Protein AF-0000000084676939 (afdb_homodimer)

Structure (mmCIF, N/CA/C/O backbone):
data_AF-0000000084676939-model_v1
#
loop_
_entity.id
_entity.type
_entity.pdbx_description
1 polymer 'TnsA endonuclease N-terminal domain-containing protein'
#
loop_
_atom_site.group_PDB
_atom_site.id
_atom_site.type_symbol
_atom_site.label_atom_id
_atom_site.label_alt_id
_atom_site.label_comp_id
_atom_site.label_asym_id
_atom_site.label_entity_id
_atom_site.label_seq_id
_atom_site.pdbx_PDB_ins_code
_atom_site.Cartn_x
_atom_site.Cartn_y
_atom_site.Cartn_z
_atom_site.occupancy
_atom_site.B_iso_or_equiv
_atom_site.auth_seq_id
_atom_site.auth_comp_id
_atom_site.auth_asym_id
_atom_site.auth_atom_id
_atom_site.pdbx_PDB_model_num
ATOM 1 N N . MET A 1 1 ? -14.898 9.148 -17.281 1 37.88 1 MET A N 1
ATOM 2 C CA . MET A 1 1 ? -13.789 8.828 -16.406 1 37.88 1 MET A CA 1
ATOM 3 C C . MET A 1 1 ? -12.68 9.867 -16.516 1 37.88 1 MET A C 1
ATOM 5 O O . MET A 1 1 ? -12.242 10.195 -17.609 1 37.88 1 MET A O 1
ATOM 9 N N . ALA A 1 2 ? -12.672 10.773 -15.766 1 46.97 2 ALA A N 1
ATOM 10 C CA . ALA A 1 2 ? -11.914 12 -15.977 1 46.97 2 ALA A CA 1
ATOM 11 C C . ALA A 1 2 ? -10.438 11.703 -16.203 1 46.97 2 ALA A C 1
ATOM 13 O O . ALA A 1 2 ? -9.859 10.844 -15.516 1 46.97 2 ALA A O 1
ATOM 14 N N . GLY A 1 3 ? -9.93 11.945 -17.328 1 61.12 3 GLY A N 1
ATOM 15 C CA . GLY A 1 3 ? -8.531 11.859 -17.734 1 61.12 3 GLY A CA 1
ATOM 16 C C . GLY A 1 3 ? -7.578 12.367 -16.672 1 61.12 3 GLY A C 1
ATOM 17 O O . GLY A 1 3 ? -8.008 12.852 -15.617 1 61.12 3 GLY A O 1
ATOM 18 N N . VAL A 1 4 ? -6.309 12.031 -16.797 1 72.94 4 VAL A N 1
ATOM 19 C CA . VAL A 1 4 ? -5.215 12.492 -15.953 1 72.94 4 VAL A CA 1
ATOM 20 C C . VAL A 1 4 ? -5.078 14.008 -16.078 1 72.94 4 VAL A C 1
ATOM 22 O O . VAL A 1 4 ? -5.18 14.562 -17.172 1 72.94 4 VAL A O 1
ATOM 25 N N . LYS A 1 5 ? -5.082 14.664 -14.945 1 84.25 5 LYS A N 1
ATOM 26 C CA . LYS A 1 5 ? -4.914 16.109 -14.93 1 84.25 5 LYS A CA 1
ATOM 27 C C . LYS A 1 5 ? -3.594 16.531 -15.57 1 84.25 5 LYS A C 1
ATOM 29 O O . LYS A 1 5 ? -2.572 15.859 -15.383 1 84.25 5 LYS A O 1
ATOM 34 N N . ALA A 1 6 ? -3.648 17.578 -16.219 1 81.56 6 ALA A N 1
ATOM 35 C CA . ALA A 1 6 ? -2.471 18.078 -16.922 1 81.56 6 ALA A CA 1
ATOM 36 C C . ALA A 1 6 ? -1.36 18.438 -15.945 1 81.56 6 ALA A C 1
ATOM 38 O O . ALA A 1 6 ? -1.626 19 -14.875 1 81.56 6 ALA A O 1
ATOM 39 N N . ARG A 1 7 ? -0.158 18.281 -16.375 1 82.31 7 ARG A N 1
ATOM 40 C CA . ARG A 1 7 ? 1 18.578 -15.531 1 82.31 7 ARG A CA 1
ATOM 41 C C . ARG A 1 7 ? 1.328 20.062 -15.562 1 82.31 7 ARG A C 1
ATOM 43 O O . ARG A 1 7 ? 1.86 20.609 -14.594 1 82.31 7 ARG A O 1
ATOM 50 N N . ARG A 1 8 ? 1.051 20.656 -16.641 1 90.56 8 ARG A N 1
ATOM 51 C CA . ARG A 1 8 ? 1.255 22.094 -16.797 1 90.56 8 ARG A CA 1
ATOM 52 C C . ARG A 1 8 ? -0.055 22.797 -17.141 1 90.56 8 ARG A C 1
ATOM 54 O O . ARG A 1 8 ? -0.212 23.344 -18.234 1 90.56 8 ARG A O 1
ATOM 61 N N . PRO A 1 9 ? -0.896 22.859 -16.172 1 94.69 9 PRO A N 1
ATOM 62 C CA . PRO A 1 9 ? -2.24 23.375 -16.438 1 94.69 9 PRO A CA 1
ATOM 63 C C . PRO A 1 9 ? -2.273 24.906 -16.547 1 94.69 9 PRO A C 1
ATOM 65 O O . PRO A 1 9 ? -1.48 25.594 -15.906 1 94.69 9 PRO A O 1
ATOM 68 N N . THR A 1 10 ? -3.146 25.406 -17.344 1 95.38 10 THR A N 1
ATOM 69 C CA . THR A 1 10 ? -3.498 26.812 -17.375 1 95.38 10 THR A CA 1
ATOM 70 C C . THR A 1 10 ? -4.527 27.141 -16.297 1 95.38 10 THR A C 1
ATOM 72 O O . THR A 1 10 ? -5.141 26.234 -15.727 1 95.38 10 THR A O 1
ATOM 75 N N . PRO A 1 11 ? -4.688 28.391 -16 1 95.75 11 PRO A N 1
ATOM 76 C CA . PRO A 1 11 ? -5.746 28.75 -15.055 1 95.75 11 PRO A CA 1
ATOM 77 C C . PRO A 1 11 ? -7.121 28.266 -15.492 1 95.75 11 PRO A C 1
ATOM 79 O O . PRO A 1 11 ? -7.957 27.906 -14.656 1 95.75 11 PRO A O 1
ATOM 82 N N . GLU A 1 12 ? -7.348 28.188 -16.75 1 95.81 12 GLU A N 1
ATOM 83 C CA . GLU A 1 12 ? -8.617 27.703 -17.266 1 95.81 12 GLU A CA 1
ATOM 84 C C . GLU A 1 12 ? -8.805 26.219 -16.969 1 95.81 12 GLU A C 1
ATOM 86 O O . GLU A 1 12 ? -9.914 25.781 -16.641 1 95.81 12 GLU A O 1
ATOM 91 N N . ASN A 1 13 ? -7.758 25.453 -17.125 1 95.69 13 ASN A N 1
ATOM 92 C CA . ASN A 1 13 ? -7.809 24.047 -16.75 1 95.69 13 ASN A CA 1
ATOM 93 C C . ASN A 1 13 ? -8.219 23.875 -15.281 1 95.69 13 ASN A C 1
ATOM 95 O O . ASN A 1 13 ? -9.086 23.062 -14.969 1 95.69 13 ASN A O 1
ATOM 99 N N . VAL A 1 14 ? -7.598 24.688 -14.492 1 96.5 14 VAL A N 1
ATOM 100 C CA . VAL A 1 14 ? -7.828 24.594 -13.055 1 96.5 14 VAL A CA 1
ATOM 101 C C . VAL A 1 14 ? -9.273 24.969 -12.734 1 96.5 14 VAL A C 1
ATOM 103 O O . VAL A 1 14 ? -9.945 24.281 -11.969 1 96.5 14 VAL A O 1
ATOM 106 N N . ALA A 1 15 ? -9.734 26 -13.344 1 96.38 15 ALA A N 1
ATOM 107 C CA . ALA A 1 15 ? -11.117 26.422 -13.156 1 96.38 15 ALA A CA 1
ATOM 108 C C . ALA A 1 15 ? -12.094 25.328 -13.562 1 96.38 15 ALA A C 1
ATOM 110 O O . ALA A 1 15 ? -13.133 25.141 -12.922 1 96.38 15 ALA A O 1
ATOM 111 N N . ARG A 1 16 ? -11.789 24.641 -14.594 1 96.12 16 ARG A N 1
ATOM 112 C CA . ARG A 1 16 ? -12.625 23.547 -15.07 1 96.12 16 ARG A CA 1
ATOM 113 C C . ARG A 1 16 ? -12.672 22.406 -14.055 1 96.12 16 ARG A C 1
ATOM 115 O O . ARG A 1 16 ? -13.727 21.812 -13.836 1 96.12 16 ARG A O 1
ATOM 122 N N . TRP A 1 17 ? -11.523 22.078 -13.477 1 96.5 17 TRP A N 1
ATOM 123 C CA . TRP A 1 17 ? -11.484 21.016 -12.461 1 96.5 17 TRP A CA 1
ATOM 124 C C . TRP A 1 17 ? -12.359 21.375 -11.266 1 96.5 17 TRP A C 1
ATOM 126 O O . TRP A 1 17 ? -13.109 20.547 -10.766 1 96.5 17 TRP A O 1
ATOM 136 N N . ILE A 1 18 ? -12.219 22.641 -10.836 1 97.44 18 ILE A N 1
ATOM 137 C CA . ILE A 1 18 ? -12.977 23.10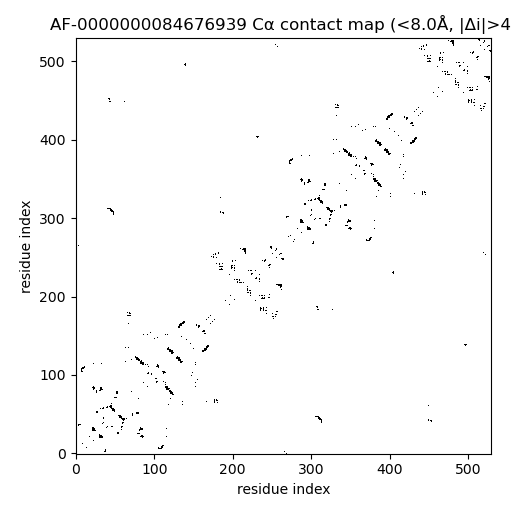9 -9.688 1 97.44 18 ILE A CA 1
ATOM 138 C C . ILE A 1 18 ? -14.469 23.062 -10.008 1 97.44 18 ILE A C 1
ATOM 140 O O . ILE A 1 18 ? -15.273 22.609 -9.195 1 97.44 18 ILE A O 1
ATOM 144 N N . LYS A 1 19 ? -14.828 23.484 -11.18 1 96.88 19 LYS A N 1
ATOM 145 C CA . 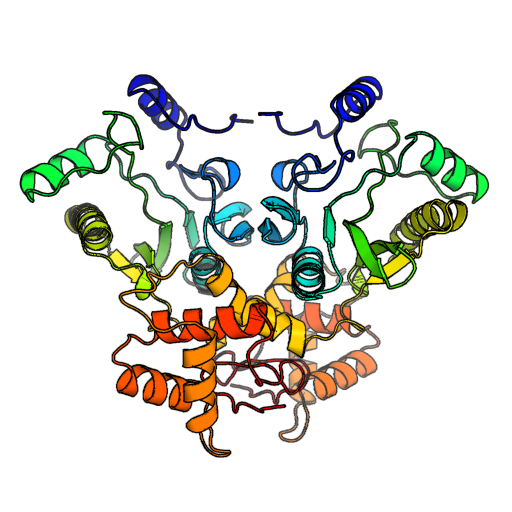LYS A 1 19 ? -16.219 23.469 -11.617 1 96.88 19 LYS A CA 1
ATOM 146 C C . LYS A 1 19 ? -16.781 22.047 -11.688 1 96.88 19 LYS A C 1
ATOM 148 O O . LYS A 1 19 ? -17.953 21.828 -11.406 1 96.88 19 LYS A O 1
ATOM 153 N N . ALA A 1 20 ? -15.914 21.156 -12.023 1 96.5 20 ALA A N 1
ATOM 154 C CA . ALA A 1 20 ? -16.297 19.75 -12.156 1 96.5 20 ALA A CA 1
ATOM 155 C C . ALA A 1 20 ? -16.484 19.094 -10.781 1 96.5 20 ALA A C 1
ATOM 157 O O . ALA A 1 20 ? -16.906 17.953 -10.688 1 96.5 20 ALA A O 1
ATOM 158 N N . GLY A 1 21 ? -16.109 19.781 -9.719 1 97.44 21 GLY A N 1
ATOM 159 C CA . GLY A 1 21 ? -16.422 19.328 -8.367 1 97.44 21 GLY A CA 1
ATOM 160 C C . GLY A 1 21 ? -15.25 18.641 -7.691 1 97.44 21 GLY A C 1
ATOM 161 O O . GLY A 1 21 ? -15.406 18.062 -6.609 1 97.44 21 GLY A O 1
ATOM 162 N N . TYR A 1 22 ? -14.086 18.672 -8.359 1 97.5 22 TYR A N 1
ATOM 163 C CA . TYR A 1 22 ? -12.93 18.031 -7.727 1 97.5 22 TYR A CA 1
ATOM 164 C C . TYR A 1 22 ? -12.57 18.734 -6.422 1 97.5 22 TYR A C 1
ATOM 166 O O . TYR A 1 22 ? -12.547 19.969 -6.363 1 97.5 22 TYR A O 1
ATOM 174 N N . GLY A 1 23 ? -12.312 17.953 -5.402 1 97.81 23 GLY A N 1
ATOM 175 C CA . GLY A 1 23 ? -12.016 18.484 -4.082 1 97.81 23 GLY A CA 1
ATOM 176 C C . GLY A 1 23 ? -13.25 18.922 -3.322 1 97.81 23 GLY A C 1
ATOM 177 O O . GLY A 1 23 ? -13.148 19.672 -2.342 1 97.81 23 GLY A O 1
ATOM 178 N N . GLN A 1 24 ? -14.383 18.562 -3.809 1 98.06 24 GLN A N 1
ATOM 179 C CA . GLN A 1 24 ? -15.648 19 -3.227 1 98.06 24 GLN A CA 1
ATOM 180 C C . GLN A 1 24 ? -16.609 17.812 -3.045 1 98.06 24 GLN A C 1
ATOM 182 O O . GLN A 1 24 ? -16.406 16.75 -3.629 1 98.06 24 GLN A O 1
ATOM 187 N N . GLY A 1 25 ? -17.594 18.031 -2.158 1 97.62 25 GLY A N 1
ATOM 188 C CA . GLY A 1 25 ? -18.562 16.984 -1.851 1 97.62 25 GLY A CA 1
ATOM 189 C C . GLY A 1 25 ? -18.328 16.328 -0.504 1 97.62 25 GLY A C 1
ATOM 190 O O . GLY A 1 25 ? -17.547 16.844 0.312 1 97.62 25 GLY A O 1
ATOM 191 N N . GLU A 1 26 ? -19.125 15.344 -0.245 1 97.5 26 GLU A N 1
ATOM 192 C CA . GLU A 1 26 ? -19.047 14.609 1.012 1 97.5 26 GLU A CA 1
ATOM 193 C C . GLU A 1 26 ? -19.344 13.125 0.809 1 97.5 26 GLU A C 1
ATOM 195 O O . GLU A 1 26 ? -19.938 12.742 -0.201 1 97.5 26 GLU A O 1
ATOM 200 N N . GLY A 1 27 ? -18.844 12.352 1.766 1 96.62 27 GLY A N 1
ATOM 201 C CA . GLY A 1 27 ? -19.156 10.938 1.739 1 96.62 27 GLY A CA 1
ATOM 202 C C . GLY A 1 27 ? -18.875 10.281 0.4 1 96.62 27 GLY A C 1
ATOM 203 O O . GLY A 1 27 ? -17.781 10.461 -0.163 1 96.62 27 GLY A O 1
ATOM 204 N N . ALA A 1 28 ? -19.859 9.539 -0.054 1 94.94 28 ALA A N 1
ATOM 205 C CA . ALA A 1 28 ? -19.719 8.773 -1.286 1 94.94 28 ALA A CA 1
ATOM 206 C C . ALA A 1 28 ? -19.688 9.688 -2.506 1 94.94 28 ALA A C 1
ATOM 208 O O . ALA A 1 28 ? -19.188 9.305 -3.564 1 94.94 28 ALA A O 1
ATOM 209 N N . ARG A 1 29 ? -20.078 10.922 -2.449 1 96.38 29 ARG A N 1
ATOM 210 C CA . ARG A 1 29 ? -20.188 11.859 -3.566 1 96.38 29 ARG A CA 1
ATOM 211 C C . ARG A 1 29 ? -18.953 12.75 -3.648 1 96.38 29 ARG A C 1
ATOM 213 O O . ARG A 1 29 ? -18.812 13.547 -4.574 1 96.38 29 ARG A O 1
ATOM 220 N N . TYR A 1 30 ? -18.094 12.57 -2.699 1 98.06 30 TYR A N 1
ATOM 221 C CA . TYR A 1 30 ? -16.891 13.375 -2.686 1 98.06 30 TYR A CA 1
ATOM 222 C C . TYR A 1 30 ? -15.945 12.969 -3.814 1 98.06 30 TYR A C 1
ATOM 224 O O . TYR A 1 30 ? -15.758 11.781 -4.07 1 98.06 30 TYR A O 1
ATOM 232 N N . LYS A 1 31 ? -15.375 13.953 -4.473 1 97.12 31 LYS A N 1
ATOM 233 C CA . LYS A 1 31 ? -14.336 13.75 -5.48 1 97.12 31 LYS A CA 1
ATOM 234 C C . LYS A 1 31 ? -13.016 14.375 -5.039 1 97.12 31 LYS A C 1
ATOM 236 O O . LYS A 1 31 ? -12.906 15.602 -4.938 1 97.12 31 LYS A O 1
ATOM 241 N N . PRO A 1 32 ? -12.023 13.523 -4.797 1 97.69 32 PRO A N 1
ATOM 242 C CA . PRO A 1 32 ? -10.742 14.125 -4.418 1 97.69 32 PRO A CA 1
ATOM 243 C C . PRO A 1 32 ? -10.172 15.039 -5.5 1 97.69 32 PRO A C 1
ATOM 245 O O . PRO A 1 32 ? -10.406 14.812 -6.691 1 97.69 32 PRO A O 1
ATOM 248 N N . PHE A 1 33 ? -9.422 16 -5.09 1 97.75 33 PHE A N 1
ATOM 249 C CA . PHE A 1 33 ? -8.852 16.906 -6.078 1 97.75 33 PHE A CA 1
ATOM 250 C C . PHE A 1 33 ? -7.754 16.219 -6.883 1 97.75 33 PHE A C 1
ATOM 252 O O . PHE A 1 33 ? -7.594 16.484 -8.078 1 97.75 33 PHE A O 1
ATOM 259 N N . LEU A 1 34 ? -6.965 15.375 -6.211 1 95.12 34 LEU A N 1
ATOM 260 C CA . LEU A 1 34 ? -5.895 14.633 -6.867 1 95.12 34 LEU A CA 1
ATOM 261 C C . LEU A 1 34 ? -6.113 13.133 -6.73 1 95.12 34 LEU A C 1
ATOM 263 O O . LEU A 1 34 ? -6.375 12.633 -5.633 1 95.12 34 LEU A O 1
ATOM 267 N N . TYR A 1 35 ? -6.008 12.445 -7.824 1 92.69 35 TYR A N 1
ATOM 268 C CA . TYR A 1 35 ? -5.969 10.992 -7.855 1 92.69 35 TYR A CA 1
ATOM 269 C C . TYR A 1 35 ? -4.531 10.484 -7.922 1 92.69 35 TYR A C 1
ATOM 271 O O . TYR A 1 35 ? -3.615 11.242 -8.258 1 92.69 35 TYR A O 1
ATOM 279 N N . VAL A 1 36 ? -4.32 9.258 -7.594 1 89.94 36 VAL A N 1
ATOM 280 C CA . VAL A 1 36 ? -2.988 8.664 -7.609 1 89.94 36 VAL A CA 1
ATOM 281 C C . VAL A 1 36 ? -2.381 8.789 -9.008 1 89.94 36 VAL A C 1
ATOM 283 O O . VAL A 1 36 ? -1.163 8.922 -9.148 1 89.94 36 VAL A O 1
ATOM 286 N N . ARG A 1 37 ? -3.123 8.859 -10.039 1 84 37 ARG A N 1
ATOM 287 C CA . ARG A 1 37 ? -2.645 8.914 -11.414 1 84 37 ARG A CA 1
ATOM 288 C C . ARG A 1 37 ? -2.232 10.328 -11.797 1 84 37 ARG A C 1
ATOM 290 O O . ARG A 1 37 ? -1.589 10.539 -12.828 1 84 37 ARG A O 1
ATOM 297 N N . ASP A 1 38 ? -2.674 11.234 -10.992 1 84.62 38 ASP A N 1
ATOM 298 C CA . ASP A 1 38 ? -2.498 12.641 -11.352 1 84.62 38 ASP A CA 1
ATOM 299 C C . ASP A 1 38 ? -1.107 13.141 -10.969 1 84.62 38 ASP A C 1
ATOM 301 O O . ASP A 1 38 ? -0.663 14.188 -11.445 1 84.62 38 ASP A O 1
ATOM 305 N N . VAL A 1 39 ? -0.432 12.422 -10.07 1 78 39 VAL A N 1
ATOM 306 C CA . VAL A 1 39 ? 0.843 12.906 -9.555 1 78 39 VAL A CA 1
ATOM 307 C C . VAL A 1 39 ? 1.909 11.82 -9.711 1 78 39 VAL A C 1
ATOM 309 O O . VAL A 1 39 ? 1.708 10.68 -9.281 1 78 39 VAL A O 1
ATOM 312 N N . PRO A 1 40 ? 2.881 12.234 -10.453 1 71.44 40 PRO A N 1
ATOM 313 C CA . PRO A 1 40 ? 3.982 11.266 -10.492 1 71.44 40 PRO A CA 1
ATOM 314 C C . PRO A 1 40 ? 4.59 11.008 -9.117 1 71.44 40 PRO A C 1
ATOM 316 O O . PRO A 1 40 ? 4.828 11.945 -8.359 1 71.44 40 PRO A O 1
ATOM 319 N N . SER A 1 41 ? 4.426 9.938 -8.625 1 67.12 41 SER A N 1
ATOM 320 C CA . SER A 1 41 ? 4.934 9.656 -7.285 1 67.12 41 SER A CA 1
ATOM 321 C C . SER A 1 41 ? 6.309 9 -7.344 1 67.12 41 SER A C 1
ATOM 323 O O . SER A 1 41 ? 6.594 8.219 -8.258 1 67.12 41 SER A O 1
ATOM 325 N N . ARG A 1 42 ? 7.227 9.594 -6.523 1 67.12 42 ARG A N 1
ATOM 326 C CA . ARG A 1 42 ? 8.555 9 -6.402 1 67.12 42 ARG A CA 1
ATOM 327 C C . ARG A 1 42 ? 8.523 7.77 -5.508 1 67.12 42 ARG A C 1
ATOM 329 O O . ARG A 1 42 ? 9.484 7 -5.465 1 67.12 42 ARG A O 1
ATOM 336 N N . GLY A 1 43 ? 7.465 7.523 -5.023 1 79.62 43 GLY A N 1
ATOM 337 C CA . GLY A 1 43 ? 7.391 6.41 -4.09 1 79.62 43 GLY A CA 1
ATOM 338 C C . GLY A 1 43 ? 6.184 5.516 -4.32 1 79.62 43 GLY A C 1
ATOM 339 O O . GLY A 1 43 ? 6.023 4.953 -5.406 1 79.62 43 GLY A O 1
ATOM 340 N N . THR A 1 44 ? 5.426 5.383 -3.295 1 88.12 44 THR A N 1
ATOM 341 C CA . THR A 1 44 ? 4.277 4.484 -3.326 1 88.12 44 THR A CA 1
ATOM 342 C C . THR A 1 44 ? 2.975 5.266 -3.195 1 88.12 44 THR A C 1
ATOM 344 O O . THR A 1 44 ? 2.904 6.246 -2.451 1 88.12 44 THR A O 1
ATOM 347 N N . SER A 1 45 ? 1.989 4.984 -4.012 1 92.38 45 SER A N 1
ATOM 348 C CA . SER A 1 45 ? 0.626 5.488 -3.875 1 92.38 45 SER A CA 1
ATOM 349 C C . SER A 1 45 ? -0.368 4.344 -3.697 1 92.38 45 SER A C 1
ATOM 351 O O . SER A 1 45 ? -0.087 3.205 -4.074 1 92.38 45 SER A O 1
ATOM 353 N N . THR A 1 46 ? -1.483 4.652 -3.076 1 93.19 46 THR A N 1
ATOM 354 C CA . THR A 1 46 ? -2.402 3.586 -2.689 1 93.19 46 THR A CA 1
ATOM 355 C C . THR A 1 46 ? -3.846 3.98 -2.998 1 93.19 46 THR A C 1
ATOM 357 O O . THR A 1 46 ? -4.242 5.125 -2.773 1 93.19 46 THR A O 1
ATOM 360 N N . MET A 1 47 ? -4.535 3.078 -3.566 1 93.25 47 MET A N 1
ATOM 361 C CA . MET A 1 47 ? -5.992 3.145 -3.643 1 93.25 47 MET A CA 1
ATOM 362 C C . MET A 1 47 ? -6.633 2.146 -2.684 1 93.25 47 MET A C 1
ATOM 364 O O . MET A 1 47 ? -6.199 0.997 -2.596 1 93.25 47 MET A O 1
ATOM 368 N N . VAL 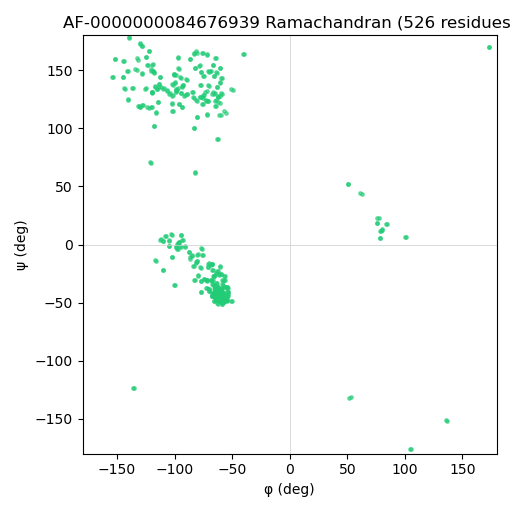A 1 48 ? -7.609 2.635 -1.948 1 93.62 48 VAL A N 1
ATOM 369 C CA . VAL A 1 48 ? -8.227 1.739 -0.974 1 93.62 48 VAL A CA 1
ATOM 370 C C . VAL A 1 48 ? -9.719 2.025 -0.881 1 93.62 48 VAL A C 1
ATOM 372 O O . VAL A 1 48 ? -10.141 3.186 -0.875 1 93.62 48 VAL A O 1
ATOM 375 N N . ASN A 1 49 ? -10.508 0.974 -0.885 1 91.5 49 ASN A N 1
ATOM 376 C CA . ASN A 1 49 ? -11.938 1.137 -0.635 1 91.5 49 ASN A CA 1
ATOM 377 C C . ASN A 1 49 ? -12.219 1.389 0.843 1 91.5 49 ASN A C 1
ATOM 379 O O . ASN A 1 49 ? -11.758 0.638 1.705 1 91.5 49 ASN A O 1
ATOM 383 N N . SER A 1 50 ? -12.93 2.385 1.112 1 93.06 50 SER A N 1
ATOM 384 C CA . SER A 1 50 ? -13.211 2.768 2.492 1 93.06 50 SER A CA 1
ATOM 385 C C . SER A 1 50 ? -14.57 2.256 2.941 1 93.06 50 SER A C 1
ATOM 387 O O . SER A 1 50 ? -15.57 2.441 2.244 1 93.06 50 SER A O 1
ATOM 389 N N . ARG A 1 51 ? -14.641 1.684 4.07 1 89.75 51 ARG A N 1
ATOM 390 C CA . ARG A 1 51 ? -15.898 1.244 4.656 1 89.75 51 ARG A CA 1
ATOM 391 C C . ARG A 1 51 ? -16.703 2.43 5.184 1 89.75 51 ARG A C 1
ATOM 393 O O . ARG A 1 51 ? -17.938 2.385 5.227 1 89.75 51 ARG A O 1
ATOM 400 N N . VAL A 1 52 ? -15.992 3.465 5.598 1 93.75 52 VAL A N 1
ATOM 401 C CA . VAL A 1 52 ? -16.625 4.637 6.203 1 93.75 52 VAL A CA 1
ATOM 402 C C . VAL A 1 52 ? -17.391 5.41 5.141 1 93.75 52 VAL A C 1
ATOM 404 O O . VAL A 1 52 ? -18.516 5.855 5.383 1 93.75 52 VAL A O 1
ATOM 407 N N . THR A 1 53 ? -16.812 5.512 3.934 1 96.12 53 THR A N 1
ATOM 408 C CA . THR A 1 53 ? -17.406 6.41 2.943 1 96.12 53 THR A CA 1
ATOM 409 C C . THR A 1 53 ? -18.047 5.617 1.806 1 96.12 53 THR A C 1
ATOM 411 O O . THR A 1 53 ? -18.828 6.156 1.029 1 96.12 53 THR A O 1
ATOM 414 N N . GLY A 1 54 ? -17.609 4.383 1.621 1 91.56 54 GLY A N 1
ATOM 415 C CA . GLY A 1 54 ? -18.156 3.553 0.56 1 91.56 54 GLY A CA 1
ATOM 416 C C . GLY A 1 54 ? -17.562 3.852 -0.801 1 91.56 54 GLY A C 1
ATOM 417 O O . GLY A 1 54 ? -18.078 3.408 -1.826 1 91.56 54 GLY A O 1
ATOM 418 N N . ARG A 1 55 ? -16.516 4.574 -0.828 1 93.25 55 ARG A N 1
ATOM 419 C CA . ARG A 1 55 ? -15.852 4.871 -2.094 1 93.25 55 ARG A CA 1
ATOM 420 C C . ARG A 1 55 ? -14.367 4.543 -2.025 1 93.25 55 ARG A C 1
ATOM 422 O O . ARG A 1 55 ? -13.844 4.223 -0.956 1 93.25 55 ARG A O 1
ATOM 429 N N . THR A 1 56 ? -13.648 4.594 -3.191 1 93.38 56 THR A N 1
ATOM 430 C CA . THR A 1 56 ? -12.203 4.379 -3.258 1 93.38 56 THR A CA 1
ATOM 431 C C . THR A 1 56 ? -11.453 5.668 -2.936 1 93.38 56 THR A C 1
ATOM 433 O O . THR A 1 56 ? -11.734 6.719 -3.508 1 93.38 56 THR A O 1
ATOM 436 N N . HIS A 1 57 ? -10.578 5.547 -2.004 1 96.25 57 HIS A N 1
ATOM 437 C CA . HIS A 1 57 ? -9.727 6.672 -1.628 1 96.25 57 HIS A CA 1
ATOM 438 C C . HIS A 1 57 ? -8.375 6.594 -2.322 1 96.25 57 HIS A C 1
ATOM 440 O O . HIS A 1 57 ? -7.895 5.504 -2.648 1 96.25 57 HIS A O 1
ATOM 446 N N . HIS A 1 58 ? -7.762 7.707 -2.541 1 95.56 58 HIS A N 1
ATOM 447 C CA . HIS A 1 58 ? -6.477 7.832 -3.217 1 95.56 58 HIS A CA 1
ATOM 448 C C . HIS A 1 58 ? -5.438 8.484 -2.307 1 95.56 58 HIS A C 1
ATOM 450 O O . HIS A 1 58 ? -5.59 9.641 -1.908 1 95.56 58 HIS A O 1
ATOM 456 N N . TYR A 1 59 ? -4.414 7.785 -2.025 1 95.88 59 TYR A N 1
ATOM 457 C CA . TYR A 1 59 ? -3.348 8.32 -1.185 1 95.88 59 TYR A CA 1
ATOM 458 C C . TYR A 1 59 ? -2.023 8.352 -1.938 1 95.88 59 TYR A C 1
ATOM 460 O O . TYR A 1 59 ? -1.631 7.363 -2.562 1 95.88 59 TYR A O 1
ATOM 468 N N . LEU A 1 60 ? -1.362 9.477 -1.895 1 93.56 60 LEU A N 1
ATOM 469 C CA . LEU A 1 60 ? -0.189 9.734 -2.723 1 93.56 60 LEU A CA 1
ATOM 470 C C . LEU A 1 60 ? 1.089 9.32 -2.002 1 93.56 60 LEU A C 1
ATOM 472 O O . LEU A 1 60 ? 2.184 9.438 -2.555 1 93.56 60 LEU A O 1
ATOM 476 N N . SER A 1 61 ? 0.957 8.828 -0.741 1 91.19 61 SER A N 1
ATOM 477 C CA . SER A 1 61 ? 2.1 8.312 0.004 1 91.19 61 SER A CA 1
ATOM 478 C C . SER A 1 61 ? 1.666 7.25 1.011 1 91.19 61 SER A C 1
ATOM 480 O O . SER A 1 61 ? 0.49 7.176 1.373 1 91.19 61 SER A O 1
ATOM 482 N N . ARG A 1 62 ? 2.604 6.488 1.393 1 88.75 62 ARG A N 1
ATOM 483 C CA . ARG A 1 62 ? 2.357 5.477 2.416 1 88.75 62 ARG A CA 1
ATOM 484 C C . ARG A 1 62 ? 1.891 6.117 3.719 1 88.75 62 ARG A C 1
ATOM 486 O O . ARG A 1 62 ? 1.045 5.562 4.422 1 88.75 62 ARG A O 1
ATOM 493 N N . GLN A 1 63 ? 2.484 7.266 4.051 1 91.62 63 GLN A N 1
ATOM 494 C CA . GLN A 1 63 ? 2.129 7.941 5.293 1 91.62 63 GLN A CA 1
ATOM 495 C C . GLN A 1 63 ? 0.672 8.391 5.277 1 91.62 63 GLN A C 1
ATOM 497 O O . GLN A 1 63 ? -0.014 8.336 6.297 1 91.62 63 GLN A O 1
ATOM 502 N N . GLU A 1 64 ? 0.223 8.852 4.133 1 95.81 64 GLU A N 1
ATOM 503 C CA . GLU A 1 64 ? -1.182 9.227 4.004 1 95.81 64 GLU A CA 1
ATOM 504 C C . GLU A 1 64 ? -2.096 8.031 4.219 1 95.81 64 GLU A C 1
ATOM 506 O O . GLU A 1 64 ? -3.102 8.125 4.93 1 95.81 64 GLU A O 1
ATOM 511 N N . TYR A 1 65 ? -1.712 6.93 3.654 1 95.62 65 TYR A N 1
ATOM 512 C CA . TYR A 1 65 ? -2.482 5.699 3.801 1 95.62 65 TYR A CA 1
ATOM 513 C C . TYR A 1 65 ? -2.533 5.258 5.258 1 95.62 65 TYR A C 1
ATOM 515 O O . TYR A 1 65 ? -3.584 4.836 5.75 1 95.62 65 TYR A O 1
ATOM 523 N N . ARG A 1 66 ? -1.445 5.336 5.887 1 94.12 66 ARG A N 1
ATOM 524 C CA . ARG A 1 66 ? -1.376 4.961 7.293 1 94.12 66 ARG A CA 1
ATOM 525 C C . ARG A 1 66 ? -2.285 5.84 8.141 1 94.12 66 ARG A C 1
ATOM 527 O O . ARG A 1 66 ? -2.941 5.359 9.07 1 94.12 66 ARG A O 1
ATOM 534 N N . GLU A 1 67 ? -2.309 7.129 7.812 1 97.31 67 GLU A N 1
ATOM 535 C CA . GLU A 1 67 ? -3.234 8.016 8.5 1 97.31 67 GLU A CA 1
ATOM 536 C C . GLU A 1 67 ? -4.684 7.637 8.219 1 97.31 67 GLU A C 1
ATOM 538 O O . GLU A 1 67 ? -5.543 7.75 9.102 1 97.31 67 GLU A O 1
ATOM 543 N N . HIS A 1 68 ? -4.949 7.203 7.02 1 97.88 68 HIS A N 1
ATOM 544 C CA . HIS A 1 68 ? -6.277 6.723 6.66 1 97.88 68 HIS A CA 1
ATOM 545 C C . HIS A 1 68 ? -6.695 5.551 7.543 1 97.88 68 HIS A C 1
ATOM 547 O O . HIS A 1 68 ? -7.84 5.48 7.992 1 97.88 68 HIS A O 1
ATOM 553 N N . LEU A 1 69 ? -5.785 4.641 7.77 1 96.81 69 LEU A N 1
ATOM 554 C CA . LEU A 1 69 ? -6.105 3.471 8.586 1 96.81 69 LEU A CA 1
ATOM 555 C C . LEU A 1 69 ? -6.562 3.889 9.977 1 96.81 69 LEU A C 1
ATOM 557 O O . LEU A 1 69 ? -7.527 3.334 10.508 1 96.81 69 LEU A O 1
ATOM 561 N N . LEU A 1 70 ? -5.914 4.832 10.547 1 97.44 70 LEU A N 1
ATOM 562 C CA . LEU A 1 70 ? -6.281 5.34 11.867 1 97.44 70 LEU A CA 1
ATOM 563 C C . LEU A 1 70 ? -7.66 5.988 11.836 1 97.44 70 LEU A C 1
ATOM 565 O O . LEU A 1 70 ? -8.484 5.75 12.727 1 97.44 70 LEU A O 1
ATOM 569 N N . ALA A 1 71 ? -7.859 6.797 10.844 1 97.81 71 ALA A N 1
ATOM 570 C CA . ALA A 1 71 ? -9.148 7.48 10.711 1 97.81 71 ALA A CA 1
ATOM 571 C C . ALA A 1 71 ? -10.281 6.484 10.531 1 97.81 71 ALA A C 1
ATOM 573 O O . ALA A 1 71 ? -11.352 6.637 11.125 1 97.81 71 ALA A O 1
ATOM 574 N N . GLU A 1 72 ? -10.039 5.477 9.711 1 96.06 72 GLU A N 1
ATOM 575 C CA . GLU A 1 72 ? -11.023 4.434 9.414 1 96.06 72 GLU A CA 1
ATOM 576 C C . GLU A 1 72 ? -11.383 3.65 10.672 1 96.06 72 GLU A C 1
ATOM 578 O O . GLU A 1 72 ? -12.516 3.193 10.828 1 96.06 72 GLU A O 1
ATOM 583 N N . TYR A 1 73 ? -10.438 3.436 11.469 1 96.62 73 TYR A N 1
ATOM 584 C CA . TYR A 1 73 ? -10.602 2.619 12.664 1 96.62 73 TYR A CA 1
ATOM 585 C C . TYR A 1 73 ? -11.328 3.396 13.758 1 96.62 73 TYR A C 1
ATOM 587 O O . TYR A 1 73 ? -12.008 2.809 14.602 1 96.62 73 TYR A O 1
ATOM 595 N N . ASP A 1 74 ? -11.156 4.711 13.812 1 96.69 74 ASP A N 1
ATOM 596 C CA . ASP A 1 74 ? -11.789 5.562 14.812 1 96.69 74 ASP A CA 1
ATOM 597 C C . ASP A 1 74 ? -13.305 5.562 14.656 1 96.69 74 ASP A C 1
ATOM 599 O O . ASP A 1 74 ? -13.828 6.059 13.656 1 96.69 74 ASP A O 1
ATOM 603 N N . LYS A 1 75 ? -14.047 5.137 15.625 1 95.38 75 LYS A N 1
ATOM 604 C CA . LYS A 1 75 ? -15.492 4.961 15.555 1 95.38 75 LYS A CA 1
ATOM 605 C C . LYS A 1 75 ? -16.203 6.301 15.414 1 95.38 75 LYS A C 1
ATOM 607 O O . LYS A 1 75 ? -17.344 6.363 14.93 1 95.38 75 LYS A O 1
ATOM 612 N N . SER A 1 76 ? -15.539 7.297 15.805 1 97.38 76 SER A N 1
ATOM 613 C CA . SER A 1 76 ? -16.172 8.609 15.719 1 97.38 76 SER A CA 1
ATOM 614 C C . SER A 1 76 ? -16.094 9.172 14.305 1 97.38 76 SER A C 1
ATOM 616 O O . SER A 1 76 ? -16.766 10.156 13.984 1 97.38 76 SER A O 1
ATOM 618 N N . THR A 1 77 ? -15.25 8.602 13.43 1 98.12 77 THR A N 1
ATOM 619 C CA . THR A 1 77 ? -15.086 9.109 12.07 1 98.12 77 THR A CA 1
ATOM 620 C C . THR A 1 77 ? -16.312 8.781 11.219 1 98.12 77 THR A C 1
ATOM 622 O O . THR A 1 77 ? -16.656 7.609 11.047 1 98.12 77 THR A O 1
ATOM 625 N N . ILE A 1 78 ? -16.922 9.766 10.641 1 98.12 78 ILE A N 1
ATOM 626 C CA . ILE A 1 78 ? -18.125 9.5 9.852 1 98.12 78 ILE A CA 1
ATOM 627 C C . ILE A 1 78 ? -17.891 9.867 8.391 1 98.12 78 ILE A C 1
ATOM 629 O O . ILE A 1 78 ? -18.672 9.508 7.516 1 98.12 78 ILE A O 1
ATOM 633 N N . ASP A 1 79 ? -16.766 10.625 8.102 1 98.69 79 ASP A N 1
ATOM 634 C CA . ASP A 1 79 ? -16.375 10.945 6.734 1 98.69 79 ASP A CA 1
ATOM 635 C C . ASP A 1 79 ? -14.875 11.195 6.637 1 98.69 79 ASP A C 1
ATOM 637 O O . ASP A 1 79 ? -14.25 11.656 7.598 1 98.69 79 ASP A O 1
ATOM 641 N N . ILE A 1 80 ? -14.328 10.797 5.57 1 98.81 80 ILE A N 1
ATOM 642 C CA . ILE A 1 80 ? -12.93 11.023 5.23 1 98.81 80 ILE A CA 1
ATOM 643 C C . ILE A 1 80 ? -12.828 11.594 3.818 1 98.81 80 ILE A C 1
ATOM 645 O O . ILE A 1 80 ? -13.219 10.945 2.85 1 98.81 80 ILE A O 1
ATOM 649 N N . ARG A 1 81 ? -12.328 12.742 3.65 1 98.88 81 ARG A N 1
ATOM 650 C CA . ARG A 1 81 ? -12.125 13.375 2.35 1 98.88 81 ARG A CA 1
ATOM 651 C C . ARG A 1 81 ? -10.648 13.641 2.094 1 98.88 81 ARG A C 1
ATOM 653 O O . ARG A 1 81 ? -10.062 14.555 2.68 1 98.88 81 ARG A O 1
ATOM 660 N N . GLU A 1 82 ? -10.008 12.773 1.267 1 98.69 82 GLU A N 1
ATOM 661 C CA . GLU A 1 82 ? -8.586 12.898 0.968 1 98.69 82 GLU A CA 1
ATOM 662 C C . GLU A 1 82 ? -8.344 13.922 -0.137 1 98.69 82 GLU A C 1
ATOM 664 O O . GLU A 1 82 ? -9.227 14.172 -0.962 1 98.69 82 GLU A O 1
ATOM 669 N N . GLN A 1 83 ? -7.164 14.539 -0.097 1 98.25 83 GLN A N 1
ATOM 670 C CA . GLN A 1 83 ? -6.785 15.562 -1.068 1 98.25 83 GLN A CA 1
ATOM 671 C C . GLN A 1 83 ? -7.871 16.625 -1.204 1 98.25 83 GLN A C 1
ATOM 673 O O . GLN A 1 83 ? -8.305 16.938 -2.314 1 98.25 83 GLN A O 1
ATOM 678 N N . TYR A 1 84 ? -8.273 17.172 -0.098 1 98.88 84 TYR A N 1
ATOM 679 C CA . TYR A 1 84 ? -9.359 18.156 -0.027 1 98.88 84 TYR A CA 1
ATOM 680 C C . TYR A 1 84 ? -8.891 19.516 -0.525 1 98.88 84 TYR A C 1
ATOM 682 O O . TYR A 1 84 ? -7.98 20.125 0.055 1 98.88 84 TYR A O 1
ATOM 690 N N . ALA A 1 85 ? -9.5 20.047 -1.526 1 98.75 85 ALA A N 1
ATOM 691 C CA . ALA A 1 85 ? -9.078 21.312 -2.125 1 98.75 85 ALA A CA 1
ATOM 692 C C . ALA A 1 85 ? -9.406 22.484 -1.211 1 98.75 85 ALA A C 1
ATOM 694 O O . ALA A 1 85 ? -10.508 22.578 -0.664 1 98.75 85 ALA A O 1
ATOM 695 N N . LEU A 1 86 ? -8.438 23.312 -1.028 1 98.75 86 LEU A N 1
ATOM 696 C CA . LEU A 1 86 ? -8.656 24.547 -0.282 1 98.75 86 LEU A CA 1
ATOM 697 C C . LEU A 1 86 ? -9.242 25.641 -1.184 1 98.75 86 LEU A C 1
ATOM 699 O O . LEU A 1 86 ? -8.5 26.297 -1.917 1 98.75 86 LEU A O 1
ATOM 703 N N . LEU A 1 87 ? -10.477 25.797 -1.065 1 98.19 87 LEU A N 1
ATOM 704 C CA . LEU A 1 87 ? -11.211 26.734 -1.916 1 98.19 87 LEU A CA 1
ATOM 705 C C . LEU A 1 87 ? -11.859 27.828 -1.084 1 98.19 87 LEU A C 1
ATOM 707 O O . LEU A 1 87 ? -12.273 27.594 0.052 1 98.19 87 LEU A O 1
ATOM 711 N N . PRO A 1 88 ? -12 29.047 -1.622 1 97.5 88 PRO A N 1
ATOM 712 C CA . PRO A 1 88 ? -11.734 29.453 -3.008 1 97.5 88 PRO A CA 1
ATOM 713 C C . PRO A 1 88 ? -10.25 29.406 -3.361 1 97.5 88 PRO A C 1
ATOM 715 O O . PRO A 1 88 ? -9.406 29.672 -2.504 1 97.5 88 PRO A O 1
ATOM 718 N N . TRP A 1 89 ? -10 29.141 -4.578 1 95.19 89 TRP A N 1
ATOM 719 C CA . TRP A 1 89 ? -8.672 28.906 -5.145 1 95.19 89 TRP A CA 1
ATOM 720 C C . TRP A 1 89 ? -7.742 30.078 -4.844 1 95.19 89 TRP A C 1
ATOM 722 O O . TRP A 1 89 ? -6.582 29.875 -4.48 1 95.19 89 TRP A O 1
ATOM 732 N N . GLU A 1 90 ? -8.203 31.266 -4.848 1 95 90 GLU A N 1
ATOM 733 C CA . GLU A 1 90 ? -7.391 32.469 -4.727 1 95 90 GLU A CA 1
ATOM 734 C C . GLU A 1 90 ? -6.965 32.719 -3.281 1 95 90 GLU A C 1
ATOM 736 O O . GLU A 1 90 ? -5.992 33.438 -3.023 1 95 90 GLU A O 1
ATOM 741 N N . GLU A 1 91 ? -7.664 32.125 -2.359 1 97.06 91 GLU A N 1
ATOM 742 C CA . GLU A 1 91 ? -7.473 32.438 -0.948 1 97.06 91 GLU A CA 1
ATOM 743 C C . GLU A 1 91 ? -6.078 32.031 -0.472 1 97.06 91 GLU A C 1
ATOM 745 O O . GLU A 1 91 ? -5.43 32.781 0.259 1 97.06 91 GLU A O 1
ATOM 750 N N . THR A 1 92 ? -5.637 30.859 -0.838 1 97.06 92 THR A N 1
ATOM 751 C CA . THR A 1 92 ? -4.324 30.422 -0.379 1 97.06 92 THR A CA 1
ATOM 752 C C . THR A 1 92 ? -3.217 31.266 -1.003 1 97.06 92 THR A C 1
ATOM 754 O O . THR A 1 92 ? -2.191 31.516 -0.368 1 97.06 92 THR A O 1
ATOM 757 N N . TYR A 1 93 ? -3.434 31.688 -2.238 1 96.31 93 TYR A N 1
ATOM 758 C CA . TYR A 1 93 ? -2.494 32.594 -2.895 1 96.31 93 TYR A CA 1
ATOM 759 C C . TYR A 1 93 ? -2.395 33.906 -2.145 1 96.31 93 TYR A C 1
ATOM 761 O O . TYR A 1 93 ? -1.294 34.406 -1.891 1 96.31 93 TYR A O 1
ATOM 769 N N . GLN A 1 94 ? -3.51 34.469 -1.793 1 96.94 94 GLN A N 1
ATOM 770 C CA . GLN A 1 94 ? -3.564 35.719 -1.057 1 96.94 94 GLN A CA 1
ATOM 771 C C . GLN A 1 94 ? -2.908 35.594 0.313 1 96.94 94 GLN A C 1
ATOM 773 O O . GLN A 1 94 ? -2.195 36.5 0.757 1 96.94 94 GLN A O 1
ATOM 778 N N . THR A 1 95 ? -3.213 34.469 0.96 1 97.31 95 THR A N 1
ATOM 779 C CA . THR A 1 95 ? -2.604 34.188 2.258 1 97.31 95 THR A CA 1
ATOM 780 C C . THR A 1 95 ? -1.081 34.156 2.145 1 97.31 95 THR A C 1
ATOM 782 O O . THR A 1 95 ? -0.38 34.75 2.984 1 97.31 95 THR A O 1
ATOM 785 N N . ALA A 1 96 ? -0.561 33.5 1.099 1 97.44 96 ALA A N 1
ATOM 786 C CA . ALA A 1 96 ? 0.88 33.438 0.865 1 97.44 96 ALA A CA 1
ATOM 787 C C . ALA A 1 96 ? 1.459 34.844 0.693 1 97.44 96 ALA A C 1
ATOM 789 O O . ALA A 1 96 ? 2.484 35.188 1.291 1 97.44 96 ALA A O 1
ATOM 790 N N . GLN A 1 97 ? 0.785 35.688 -0.02 1 96.25 97 GLN A N 1
ATOM 791 C CA . GLN A 1 97 ? 1.226 37.062 -0.257 1 96.25 97 GLN A CA 1
ATOM 792 C C . GLN A 1 97 ? 1.263 37.844 1.043 1 96.25 97 GLN A C 1
ATOM 794 O O . GLN A 1 97 ? 2.234 38.562 1.313 1 96.25 97 GLN A O 1
ATOM 799 N N . ARG A 1 98 ? 0.242 37.719 1.731 1 96.56 98 ARG A N 1
ATOM 800 C CA . ARG A 1 98 ? 0.137 38.438 3.004 1 96.56 98 ARG A CA 1
ATOM 801 C C . ARG A 1 98 ? 1.282 38.031 3.938 1 96.56 98 ARG A C 1
ATOM 803 O O . ARG A 1 98 ? 1.78 38.875 4.688 1 96.56 98 ARG A O 1
ATOM 810 N N . LEU A 1 99 ? 1.707 36.812 3.875 1 96.19 99 LEU A N 1
ATOM 811 C CA . LEU A 1 99 ? 2.742 36.281 4.766 1 96.19 99 LEU A CA 1
ATOM 812 C C . LEU A 1 99 ? 4.133 36.562 4.195 1 96.19 99 LEU A C 1
ATOM 814 O O . LEU A 1 99 ? 5.137 36.344 4.875 1 96.19 99 LEU A O 1
ATOM 818 N N . GLY A 1 100 ? 4.164 36.969 2.961 1 96.44 100 GLY A N 1
ATOM 819 C CA . GLY A 1 100 ? 5.445 37.188 2.305 1 96.44 100 GLY A CA 1
ATOM 820 C C . GLY A 1 100 ? 6.09 35.875 1.862 1 96.44 100 GLY A C 1
ATOM 821 O O . GLY A 1 100 ? 7.316 35.781 1.8 1 96.44 100 GLY A O 1
ATOM 822 N N . ILE A 1 101 ? 5.301 34.875 1.692 1 95.94 101 ILE A N 1
ATOM 823 C CA . ILE A 1 101 ? 5.758 33.562 1.237 1 95.94 101 ILE A CA 1
ATOM 824 C C . ILE A 1 101 ? 5.488 33.406 -0.258 1 95.94 101 ILE A C 1
ATOM 826 O O . ILE A 1 101 ? 4.457 33.844 -0.758 1 95.94 101 ILE A O 1
ATOM 830 N N . LYS A 1 102 ? 6.453 32.812 -0.959 1 95 102 LYS A N 1
ATOM 831 C CA . LYS A 1 102 ? 6.227 32.531 -2.369 1 95 102 LYS A CA 1
ATOM 832 C C . LYS A 1 102 ? 5.047 31.562 -2.539 1 95 102 LYS A C 1
ATOM 834 O O . LYS A 1 102 ? 5.023 30.484 -1.947 1 95 102 LYS A O 1
ATOM 839 N N . PRO A 1 103 ? 4.082 32 -3.277 1 95.06 103 PRO A N 1
ATOM 840 C CA . PRO A 1 103 ? 2.938 31.109 -3.471 1 95.06 103 PRO A CA 1
ATOM 841 C C . PRO A 1 103 ? 3.299 29.844 -4.254 1 95.06 103 PRO A C 1
ATOM 843 O O . PRO A 1 103 ? 4.117 29.906 -5.176 1 95.06 103 PRO A O 1
ATOM 846 N N . PRO A 1 104 ? 2.668 28.734 -3.918 1 95.38 104 PRO A N 1
ATOM 847 C CA . PRO A 1 104 ? 2.889 27.516 -4.711 1 95.38 104 PRO A CA 1
ATOM 848 C C . PRO A 1 104 ? 2.326 27.625 -6.125 1 95.38 104 PRO A C 1
ATOM 850 O O . PRO A 1 104 ? 1.169 28.016 -6.305 1 95.38 104 PRO A O 1
ATOM 853 N N . LEU A 1 105 ? 3.102 27.312 -7.09 1 95.44 105 LEU A N 1
ATOM 854 C CA . LEU A 1 105 ? 2.717 27.297 -8.5 1 95.44 105 LEU A CA 1
ATOM 855 C C . LEU A 1 105 ? 2.861 25.891 -9.086 1 95.44 105 LEU A C 1
ATOM 857 O O . LEU A 1 105 ? 3.621 25.078 -8.562 1 95.44 105 LEU A O 1
ATOM 861 N N . TYR A 1 106 ? 1.97 25.594 -10.094 1 94.06 106 TYR A N 1
ATOM 862 C CA . TYR A 1 106 ? 2.229 24.375 -10.836 1 94.06 106 TYR A CA 1
ATOM 863 C C . TYR A 1 106 ? 3.602 24.406 -11.5 1 94.06 106 TYR A C 1
ATOM 865 O O . TYR A 1 106 ? 3.959 25.406 -12.133 1 94.06 106 TYR A O 1
ATOM 873 N N . PRO A 1 107 ? 4.355 23.359 -11.281 1 88.62 107 PRO A N 1
ATOM 874 C CA . PRO A 1 107 ? 5.723 23.359 -11.797 1 88.62 107 PRO A CA 1
ATOM 875 C C . PRO A 1 107 ? 5.793 23.75 -13.273 1 88.62 107 PRO A C 1
ATOM 877 O O . PRO A 1 107 ? 5.02 23.234 -14.086 1 88.62 107 PRO A O 1
ATOM 880 N N . GLY A 1 108 ? 6.684 24.609 -13.547 1 91.56 108 GLY A N 1
ATOM 881 C CA . GLY A 1 108 ? 6.918 25.016 -14.93 1 91.56 108 GLY A CA 1
ATOM 882 C C . GLY A 1 108 ? 5.895 26 -15.438 1 91.56 108 GLY A C 1
ATOM 883 O O . GLY A 1 108 ? 5.844 26.297 -16.641 1 91.56 108 GLY A O 1
ATOM 884 N N . THR A 1 109 ? 5.027 26.438 -14.594 1 94.81 109 THR A N 1
ATOM 885 C CA . THR A 1 109 ? 3.998 27.391 -15 1 94.81 109 THR A CA 1
ATOM 886 C C . THR A 1 109 ? 3.939 28.578 -14.039 1 94.81 109 THR A C 1
ATOM 888 O O . THR A 1 109 ? 4.664 28.609 -13.047 1 94.81 109 THR A O 1
ATOM 891 N N . ARG A 1 110 ? 3.133 29.531 -14.43 1 94 110 ARG A N 1
ATOM 892 C CA . ARG A 1 110 ? 2.832 30.656 -13.555 1 94 110 ARG A CA 1
ATOM 893 C C . ARG A 1 110 ? 1.448 30.516 -12.93 1 94 110 ARG A C 1
ATOM 895 O O . ARG A 1 110 ? 0.938 31.453 -12.312 1 94 110 ARG A O 1
ATOM 902 N N . THR A 1 111 ? 0.838 29.375 -13.117 1 96.12 111 THR A N 1
ATOM 903 C CA . THR A 1 111 ? -0.495 29.094 -12.594 1 96.12 111 THR A CA 1
ATOM 904 C C . THR A 1 111 ? -0.43 28.703 -11.125 1 96.12 111 THR A C 1
ATOM 906 O O . THR A 1 111 ? 0.254 27.75 -10.758 1 96.12 111 THR A O 1
ATOM 909 N N . PRO A 1 112 ? -1.195 29.469 -10.297 1 96.06 112 PRO A N 1
ATOM 910 C CA . PRO A 1 112 ? -1.202 29.094 -8.883 1 96.06 112 PRO A CA 1
ATOM 911 C C . PRO A 1 112 ? -1.738 27.672 -8.656 1 96.06 112 PRO A C 1
ATOM 913 O O . PRO A 1 112 ? -2.707 27.266 -9.305 1 96.06 112 PRO A O 1
ATOM 916 N N . GLN A 1 113 ? -1.152 26.953 -7.785 1 96.31 113 GLN A N 1
ATOM 917 C CA . GLN A 1 113 ? -1.58 25.594 -7.461 1 96.31 113 GLN A CA 1
ATOM 918 C C . GLN A 1 113 ? -2.811 25.609 -6.559 1 96.31 113 GLN A C 1
ATOM 920 O O . GLN A 1 113 ? -2.916 26.438 -5.652 1 96.31 113 GLN A O 1
ATOM 925 N N . VAL A 1 114 ? -3.758 24.75 -6.836 1 97.12 114 VAL A N 1
ATOM 926 C CA . VAL A 1 114 ? -4.789 24.484 -5.836 1 97.12 114 VAL A CA 1
ATOM 927 C C . VAL A 1 114 ? -4.199 23.672 -4.684 1 97.12 114 VAL A C 1
ATOM 929 O O . VAL A 1 114 ? -3.83 22.516 -4.859 1 97.12 114 VAL A O 1
ATOM 932 N N . MET A 1 115 ? -4.113 24.281 -3.582 1 97.88 115 MET A N 1
ATOM 933 C CA . MET A 1 115 ? -3.582 23.578 -2.426 1 97.88 115 MET A CA 1
ATOM 934 C C . MET A 1 115 ? -4.609 22.594 -1.875 1 97.88 115 MET A C 1
ATOM 936 O O . MET A 1 115 ? -5.812 22.859 -1.925 1 97.88 115 MET A O 1
ATOM 940 N N . THR A 1 116 ? -4.121 21.469 -1.39 1 98.19 116 THR A N 1
ATOM 941 C CA . THR A 1 116 ? -5.008 20.453 -0.824 1 98.19 116 THR A CA 1
ATOM 942 C C . THR A 1 116 ? -4.539 20.047 0.569 1 98.19 116 THR A C 1
ATOM 944 O O . THR A 1 116 ? -3.355 20.172 0.891 1 98.19 116 THR A O 1
ATOM 947 N N . THR A 1 117 ? -5.469 19.734 1.396 1 98.62 117 THR A N 1
ATOM 948 C CA . THR A 1 117 ? -5.207 19.016 2.645 1 98.62 117 THR A CA 1
ATOM 949 C C . THR A 1 117 ? -5.273 17.516 2.434 1 98.62 117 THR A C 1
ATOM 951 O O . THR A 1 117 ? -6.148 17.016 1.723 1 98.62 117 THR A O 1
ATOM 954 N N . ASP A 1 118 ? -4.445 16.75 3.049 1 98.44 118 ASP A N 1
ATOM 955 C CA . ASP A 1 118 ? -4.336 15.32 2.781 1 98.44 118 ASP A CA 1
ATOM 956 C C . ASP A 1 118 ? -5.598 14.586 3.229 1 98.44 118 ASP A C 1
ATOM 958 O O . ASP A 1 118 ? -6.098 13.719 2.514 1 98.44 118 ASP A O 1
ATOM 962 N N . LEU A 1 119 ? -6.129 14.891 4.426 1 98.88 119 LEU A N 1
ATOM 963 C CA . LEU A 1 119 ? -7.391 14.328 4.898 1 98.88 119 LEU A CA 1
ATOM 964 C C . LEU A 1 119 ? -8.211 15.383 5.625 1 98.88 119 LEU A C 1
ATOM 966 O O . LEU A 1 119 ? -7.715 16.062 6.531 1 98.88 119 LEU A O 1
ATOM 970 N N . LEU A 1 120 ? -9.398 15.625 5.246 1 98.94 120 LEU A N 1
ATOM 971 C CA . LEU A 1 120 ? -10.398 16.312 6.059 1 98.94 120 LEU A CA 1
ATOM 972 C C . LEU A 1 120 ? -11.375 15.312 6.668 1 98.94 120 LEU A C 1
ATOM 974 O O . LEU A 1 120 ? -12.133 14.664 5.949 1 98.94 120 LEU A O 1
ATOM 978 N N . LEU A 1 121 ? -11.359 15.219 7.945 1 98.81 121 LEU A N 1
ATOM 979 C CA . LEU A 1 121 ? -12.156 14.234 8.664 1 98.81 121 LEU A CA 1
ATOM 980 C C . LEU A 1 121 ? -13.398 14.867 9.266 1 98.81 121 LEU A C 1
ATOM 982 O O . LEU A 1 121 ? -13.344 15.992 9.766 1 98.81 121 LEU A O 1
ATOM 986 N N . SER A 1 122 ? -14.484 14.234 9.18 1 98.75 122 SER A N 1
ATOM 987 C CA . SER A 1 122 ? -15.68 14.539 9.969 1 98.75 122 SER A CA 1
ATOM 988 C C . SER A 1 122 ? -15.844 13.562 11.125 1 98.75 122 SER A C 1
ATOM 990 O O . SER A 1 122 ? -15.961 12.352 10.906 1 98.75 122 SER A O 1
ATOM 992 N N . LYS A 1 123 ? -15.867 14.109 12.297 1 98.25 123 LYS A N 1
ATOM 993 C CA . LYS A 1 123 ? -15.961 13.281 13.492 1 98.25 123 LYS A CA 1
ATOM 994 C C . LYS A 1 123 ? -17.25 13.555 14.258 1 98.25 123 LYS A C 1
ATOM 996 O O . LYS A 1 123 ? -17.641 14.719 14.43 1 98.25 123 LYS A O 1
ATOM 1001 N N . HIS A 1 124 ? -17.891 12.516 14.695 1 97.88 124 HIS A N 1
ATOM 1002 C CA . HIS A 1 124 ? -19.062 12.664 15.539 1 97.88 124 HIS A CA 1
ATOM 1003 C C . HIS A 1 124 ? -18.672 13.031 16.969 1 97.88 124 HIS A C 1
ATOM 1005 O O . HIS A 1 124 ? -17.797 12.383 17.562 1 97.88 124 HIS A O 1
ATOM 1011 N N . ARG A 1 125 ? -19.234 14.047 17.438 1 96.06 125 ARG A N 1
ATOM 1012 C CA . ARG A 1 125 ? -19.125 14.484 18.828 1 96.06 125 ARG A CA 1
ATOM 1013 C C . ARG A 1 125 ? -20.5 14.633 19.469 1 96.06 125 ARG A C 1
ATOM 1015 O O . ARG A 1 125 ? -21.516 14.703 18.766 1 96.06 125 ARG A O 1
ATOM 1022 N N . PRO A 1 126 ? -20.516 14.641 20.797 1 94.44 126 PRO A N 1
ATOM 1023 C CA . PRO A 1 126 ? -21.812 14.812 21.469 1 94.44 126 PRO A CA 1
ATOM 1024 C C . PRO A 1 126 ? -22.562 16.062 21.016 1 94.44 126 PRO A C 1
ATOM 1026 O O . PRO A 1 126 ? -23.781 16.047 20.906 1 94.44 126 PRO A O 1
ATOM 1029 N N . ASP A 1 127 ? -21.812 17.141 20.75 1 94.38 127 ASP A N 1
ATOM 1030 C CA . ASP A 1 127 ? -22.438 18.406 20.422 1 94.38 127 ASP A CA 1
ATOM 1031 C C . ASP A 1 127 ? -22.562 18.594 18.906 1 94.38 127 ASP A C 1
ATOM 1033 O O . ASP A 1 127 ? -22.906 19.672 18.438 1 94.38 127 ASP A O 1
ATOM 1037 N N . GLY A 1 128 ? -22.266 17.578 18.188 1 95.88 128 GLY A N 1
ATOM 1038 C CA . GLY A 1 128 ? -22.391 17.688 16.734 1 95.88 128 GLY A CA 1
ATOM 1039 C C . GLY A 1 128 ? -21.219 17.078 16 1 95.88 128 GLY A C 1
ATOM 1040 O O . GLY A 1 128 ? -20.672 16.047 16.438 1 95.88 128 GLY A O 1
ATOM 1041 N N . ILE A 1 129 ? -20.953 17.641 14.781 1 97.06 129 ILE A N 1
ATOM 1042 C CA . ILE A 1 129 ? -19.875 17.141 13.93 1 97.06 129 ILE A CA 1
ATOM 1043 C C . ILE A 1 129 ? -18.656 18.062 14.023 1 97.06 129 ILE A C 1
ATOM 1045 O O . ILE A 1 129 ? -18.797 19.297 13.938 1 97.06 129 ILE A O 1
ATOM 1049 N N . GLU A 1 130 ? -17.531 17.469 14.297 1 98 130 GLU A N 1
ATOM 1050 C CA . GLU A 1 130 ? -16.266 18.188 14.312 1 98 130 GLU A CA 1
ATOM 1051 C C . GLU A 1 130 ? -15.438 17.891 13.07 1 98 130 GLU A C 1
ATOM 1053 O O . GLU A 1 130 ? -15.25 16.719 12.711 1 98 130 GLU A O 1
ATOM 1058 N N . LEU A 1 131 ? -14.977 18.938 12.453 1 98.5 131 LEU A N 1
ATOM 1059 C CA . LEU A 1 131 ? -14.039 18.781 11.344 1 98.5 131 LEU A CA 1
ATOM 1060 C C . LEU A 1 131 ? -12.594 18.859 11.836 1 98.5 131 LEU A C 1
ATOM 1062 O O . LEU A 1 131 ? -12.273 19.672 12.703 1 98.5 131 LEU A O 1
ATOM 1066 N N . VAL A 1 132 ? -11.773 17.984 11.328 1 98.69 132 VAL A N 1
ATOM 1067 C CA . VAL A 1 132 ? -10.344 17.984 11.617 1 98.69 132 VAL A CA 1
ATOM 1068 C C . VAL A 1 132 ? -9.555 17.875 10.32 1 98.69 132 VAL A C 1
ATOM 1070 O O . VAL A 1 132 ? -9.711 16.922 9.57 1 98.69 132 VAL A O 1
ATOM 1073 N N . ALA A 1 133 ? -8.75 18.859 10.023 1 98.88 133 ALA A N 1
ATOM 1074 C CA . ALA A 1 133 ? -7.867 18.844 8.859 1 98.88 133 ALA A CA 1
ATOM 1075 C C . ALA A 1 133 ? -6.5 18.266 9.211 1 98.88 133 ALA A C 1
ATOM 1077 O O . ALA A 1 133 ? -5.879 18.688 10.188 1 98.88 133 ALA A O 1
ATOM 1078 N N . VAL A 1 134 ? -6.07 17.297 8.406 1 98.75 134 VAL A N 1
ATOM 1079 C CA . VAL A 1 134 ? -4.82 16.609 8.719 1 98.75 134 VAL A CA 1
ATOM 1080 C C . VAL A 1 134 ? -3.863 16.719 7.531 1 98.75 134 VAL A C 1
ATOM 1082 O O . VAL A 1 134 ? -4.176 16.266 6.43 1 98.75 134 VAL A O 1
ATOM 1085 N N . SER A 1 135 ? -2.736 17.328 7.734 1 98.5 135 SER A N 1
ATOM 1086 C CA . SER A 1 135 ? -1.631 17.297 6.785 1 98.5 135 SER A CA 1
ATOM 1087 C C . SER A 1 135 ? -0.585 16.266 7.191 1 98.5 135 SER A C 1
ATOM 1089 O O . SER A 1 135 ? -0.226 16.156 8.367 1 98.5 135 SER A O 1
ATOM 1091 N N . VAL A 1 136 ? -0.122 15.469 6.258 1 96.88 136 VAL A N 1
ATOM 1092 C CA . VAL A 1 136 ? 0.763 14.352 6.551 1 96.88 136 VAL A CA 1
ATOM 1093 C C . VAL A 1 136 ? 2.137 14.594 5.93 1 96.88 136 VAL A C 1
ATOM 1095 O O . VAL A 1 136 ? 2.244 14.859 4.73 1 96.88 136 VAL A O 1
ATOM 1098 N N . LYS A 1 137 ? 3.156 14.586 6.734 1 92.19 137 LYS A N 1
ATOM 1099 C CA . LYS A 1 137 ? 4.531 14.734 6.27 1 92.19 137 LYS A CA 1
ATOM 1100 C C . LYS A 1 137 ? 5.492 13.891 7.098 1 92.19 137 LYS A C 1
ATOM 1102 O O . LYS A 1 137 ? 5.27 13.68 8.297 1 92.19 137 LYS A O 1
ATOM 1107 N N . LEU A 1 138 ? 6.461 13.391 6.43 1 86.12 138 LEU A N 1
ATOM 1108 C CA . LEU A 1 138 ? 7.598 12.883 7.188 1 86.12 138 LEU A CA 1
ATOM 1109 C C . LEU A 1 138 ? 8.391 14.023 7.812 1 86.12 138 LEU A C 1
ATOM 1111 O O . LEU A 1 138 ? 8.492 15.109 7.234 1 86.12 138 LEU A O 1
ATOM 1115 N N . GLU A 1 139 ? 8.961 13.773 8.898 1 83.31 139 GLU A N 1
ATOM 1116 C CA . GLU A 1 139 ? 9.789 14.797 9.531 1 83.31 139 GLU A CA 1
ATOM 1117 C C . GLU A 1 139 ? 10.906 15.258 8.594 1 83.31 139 GLU A C 1
ATOM 1119 O O . GLU A 1 139 ? 11.258 16.438 8.578 1 83.31 139 GLU A O 1
ATOM 1124 N N . SER A 1 140 ? 11.438 14.359 7.832 1 78.69 140 SER A N 1
ATOM 1125 C CA . SER A 1 140 ? 12.523 14.664 6.91 1 78.69 140 SER A CA 1
ATOM 1126 C C . SER A 1 140 ? 12.047 15.578 5.781 1 78.69 140 SER A C 1
ATOM 1128 O O . SER A 1 140 ? 12.859 16.234 5.129 1 78.69 140 SER A O 1
ATOM 1130 N N . ASP A 1 141 ? 10.75 15.656 5.617 1 85.12 141 ASP A N 1
ATOM 1131 C CA . ASP A 1 141 ? 10.195 16.453 4.52 1 85.12 141 ASP A CA 1
ATOM 1132 C C . ASP A 1 141 ? 9.812 17.844 4.988 1 85.12 141 ASP A C 1
ATOM 1134 O O . ASP A 1 141 ? 9.305 18.656 4.207 1 85.12 141 ASP A O 1
ATOM 1138 N N . LEU A 1 142 ? 10.078 18.094 6.234 1 89.75 142 LEU A N 1
ATOM 1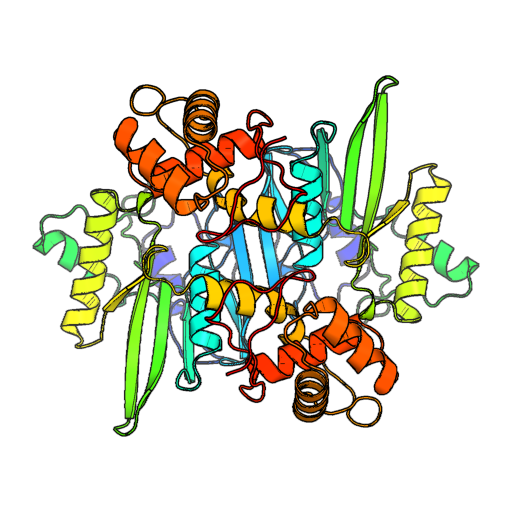139 C CA . LEU A 1 142 ? 9.742 19.406 6.766 1 89.75 142 LEU A CA 1
ATOM 1140 C C . LEU A 1 142 ? 10.828 20.422 6.434 1 89.75 142 LEU A C 1
ATOM 1142 O O . LEU A 1 142 ? 11.414 21.031 7.336 1 89.75 142 LEU A O 1
ATOM 1146 N N . THR A 1 143 ? 11.031 20.641 5.172 1 88.88 143 THR A N 1
ATOM 1147 C CA . THR A 1 143 ? 11.938 21.656 4.664 1 88.88 143 THR A CA 1
ATOM 1148 C C . THR A 1 143 ? 11.352 23.062 4.879 1 88.88 143 THR A C 1
ATOM 1150 O O . THR A 1 143 ? 10.148 23.203 5.125 1 88.88 143 THR A O 1
ATOM 1153 N N . PRO A 1 144 ? 12.148 24.062 4.785 1 92.88 144 PRO A N 1
ATOM 1154 C CA . PRO A 1 144 ? 11.609 25.406 4.922 1 92.88 144 PRO A CA 1
ATOM 1155 C C . PRO A 1 144 ? 10.469 25.688 3.951 1 92.88 144 PRO A C 1
ATOM 1157 O O . PRO A 1 144 ? 9.445 26.266 4.344 1 92.88 144 PRO A O 1
ATOM 1160 N N . ARG A 1 145 ? 10.609 25.281 2.756 1 93.88 145 ARG A N 1
ATOM 1161 C CA . ARG A 1 145 ? 9.57 25.516 1.754 1 93.88 145 ARG A CA 1
ATOM 1162 C C . ARG A 1 145 ? 8.289 24.75 2.107 1 93.88 145 ARG A C 1
ATOM 1164 O O . ARG A 1 145 ? 7.191 25.297 1.969 1 93.88 145 ARG A O 1
ATOM 1171 N N . ASN A 1 146 ? 8.43 23.547 2.508 1 94.69 146 ASN A N 1
ATOM 1172 C CA . ASN A 1 146 ? 7.258 22.781 2.902 1 94.69 146 ASN A CA 1
ATOM 1173 C C . ASN A 1 146 ? 6.578 23.375 4.133 1 94.69 146 ASN A C 1
ATOM 1175 O O . ASN A 1 146 ? 5.352 23.359 4.242 1 94.69 146 ASN A O 1
ATOM 1179 N N . LEU A 1 147 ? 7.363 23.859 4.996 1 96.25 147 LEU A N 1
ATOM 1180 C CA . LEU A 1 147 ? 6.816 24.484 6.188 1 96.25 147 LEU A CA 1
ATOM 1181 C C . LEU A 1 147 ? 6.012 25.734 5.816 1 96.25 147 LEU A C 1
ATOM 1183 O O . LEU A 1 147 ? 4.98 26.016 6.43 1 96.25 147 LEU A O 1
ATOM 1187 N N . GLU A 1 148 ? 6.492 26.469 4.891 1 97.25 148 GLU A N 1
ATOM 1188 C CA . GLU A 1 148 ? 5.754 27.625 4.391 1 97.25 148 GLU A CA 1
ATOM 1189 C C . GLU A 1 148 ? 4.379 27.219 3.873 1 97.25 148 GLU A C 1
ATOM 1191 O O . GLU A 1 148 ? 3.375 27.859 4.191 1 97.25 148 GLU A O 1
ATOM 1196 N N . LYS A 1 149 ? 4.344 26.188 3.096 1 97.38 149 LYS A N 1
ATOM 1197 C CA . LYS A 1 149 ? 3.084 25.703 2.541 1 97.38 149 LYS A CA 1
ATOM 1198 C C . LYS A 1 149 ? 2.145 25.219 3.645 1 97.38 149 LYS A C 1
ATOM 1200 O O . LYS A 1 149 ? 0.939 25.484 3.594 1 97.38 149 LYS A O 1
ATOM 1205 N N . LEU A 1 150 ? 2.695 24.562 4.586 1 98 150 LEU A N 1
ATOM 1206 C CA . LEU A 1 150 ? 1.911 24.078 5.719 1 98 150 LEU A CA 1
ATOM 1207 C C . LEU A 1 150 ? 1.321 25.25 6.508 1 98 150 LEU A C 1
ATOM 1209 O O . LEU A 1 150 ? 0.203 25.156 7.02 1 98 150 LEU A O 1
ATOM 1213 N N . LEU A 1 151 ? 2.107 26.281 6.625 1 98 151 LEU A N 1
ATOM 1214 C CA . LEU A 1 151 ? 1.614 27.469 7.328 1 98 151 LEU A CA 1
ATOM 1215 C C . LEU A 1 151 ? 0.399 28.047 6.617 1 98 151 LEU A C 1
ATOM 1217 O O . LEU A 1 151 ? -0.575 28.438 7.266 1 98 151 LEU A O 1
ATOM 1221 N N . ILE A 1 152 ? 0.47 28.109 5.316 1 98.12 152 ILE A N 1
ATOM 1222 C CA . ILE A 1 152 ? -0.654 28.609 4.531 1 98.12 152 ILE A CA 1
ATOM 1223 C C . ILE A 1 152 ? -1.889 27.75 4.801 1 98.12 152 ILE A C 1
ATOM 1225 O O . ILE A 1 152 ? -2.98 28.281 5.027 1 98.12 152 ILE A O 1
ATOM 1229 N N . GLU A 1 153 ? -1.712 26.484 4.785 1 98.25 153 GLU A N 1
ATOM 1230 C CA . GLU A 1 153 ? -2.787 25.531 5.047 1 98.25 153 GLU A CA 1
ATOM 1231 C C . GLU A 1 153 ? -3.363 25.734 6.445 1 98.25 153 GLU A C 1
ATOM 1233 O O . GLU A 1 153 ? -4.582 25.734 6.625 1 98.25 153 GLU A O 1
ATOM 1238 N N . LYS A 1 154 ? -2.502 25.859 7.387 1 98.38 154 LYS A N 1
ATOM 1239 C CA . LYS A 1 154 ? -2.914 26.047 8.773 1 98.38 154 LYS A CA 1
ATOM 1240 C C . LYS A 1 154 ? -3.768 27.312 8.914 1 98.38 154 LYS A C 1
ATOM 1242 O O . LYS A 1 154 ? -4.812 27.281 9.57 1 98.38 154 LYS A O 1
ATOM 1247 N N . ILE A 1 155 ? -3.314 28.375 8.391 1 98.31 155 ILE A N 1
ATOM 1248 C CA . ILE A 1 155 ? -4.023 29.641 8.477 1 98.31 155 ILE A CA 1
ATOM 1249 C C . ILE A 1 155 ? -5.391 29.516 7.805 1 98.31 155 ILE A C 1
ATOM 1251 O O . ILE A 1 155 ? -6.395 30 8.328 1 98.31 155 ILE A O 1
ATOM 1255 N N . TYR A 1 156 ? -5.441 28.844 6.688 1 98.5 156 TYR A N 1
ATOM 1256 C CA . TYR A 1 156 ? -6.688 28.609 5.965 1 98.5 156 TYR A CA 1
ATOM 1257 C C . TYR A 1 156 ? -7.73 27.969 6.871 1 98.5 156 TYR A C 1
ATOM 1259 O O . TYR A 1 156 ? -8.875 28.422 6.926 1 98.5 156 TYR A O 1
ATOM 1267 N N . TRP A 1 157 ? -7.367 27 7.543 1 98.75 157 TRP A N 1
ATOM 1268 C CA . TRP A 1 157 ? -8.297 26.25 8.383 1 98.75 157 TRP A CA 1
ATOM 1269 C C . TRP A 1 157 ? -8.594 27 9.672 1 98.75 157 TRP A C 1
ATOM 1271 O O . TRP A 1 157 ? -9.734 27.016 10.141 1 98.75 157 TRP A O 1
ATOM 1281 N N . ASN A 1 158 ? -7.551 27.594 10.25 1 98.06 158 ASN A N 1
ATOM 1282 C CA . ASN A 1 158 ? -7.758 28.375 11.461 1 98.06 158 ASN A CA 1
ATOM 1283 C C . ASN A 1 158 ? -8.758 29.5 11.234 1 98.06 158 ASN A C 1
ATOM 1285 O O . ASN A 1 158 ? -9.586 29.797 12.109 1 98.06 158 ASN A O 1
ATOM 1289 N N . ASP A 1 159 ? -8.664 30.109 10.148 1 97.56 159 ASP A N 1
ATOM 1290 C CA . ASP A 1 159 ? -9.578 31.203 9.805 1 97.56 159 ASP A CA 1
ATOM 1291 C C . ASP A 1 159 ? -11.023 30.703 9.773 1 97.56 159 ASP A C 1
ATOM 1293 O O . ASP A 1 159 ? -11.953 31.5 9.898 1 97.56 159 ASP A O 1
ATOM 1297 N N . ARG A 1 160 ? -11.227 29.453 9.656 1 97.69 160 ARG A N 1
ATOM 1298 C CA . ARG A 1 160 ? -12.555 28.859 9.57 1 97.69 160 ARG A CA 1
ATOM 1299 C C . ARG A 1 160 ? -12.93 28.172 10.883 1 97.69 160 ARG A C 1
ATOM 1301 O O . ARG A 1 160 ? -13.977 27.516 10.969 1 97.69 160 ARG A O 1
ATOM 1308 N N . GLY A 1 161 ? -11.984 28.234 11.812 1 97.75 161 GLY A N 1
ATOM 1309 C CA . GLY A 1 161 ? -12.227 27.625 13.109 1 97.75 161 GLY A CA 1
ATOM 1310 C C . GLY A 1 161 ? -12.117 26.125 13.086 1 97.75 161 GLY A C 1
ATOM 1311 O O . GLY A 1 161 ? -12.711 25.438 13.922 1 97.75 161 GLY A O 1
ATOM 1312 N N . ILE A 1 162 ? -11.492 25.578 12.109 1 98.44 162 ILE A N 1
ATOM 1313 C CA . ILE A 1 162 ? -11.352 24.141 11.977 1 98.44 162 ILE A CA 1
ATOM 1314 C C . ILE A 1 162 ? -9.977 23.703 12.492 1 98.44 162 ILE A C 1
ATOM 1316 O O . ILE A 1 162 ? -8.961 24.312 12.156 1 98.44 162 ILE A O 1
ATOM 1320 N N . HIS A 1 163 ? -10 22.703 13.312 1 97.94 163 HIS A N 1
ATOM 1321 C CA . HIS A 1 163 ? -8.766 22.172 13.883 1 97.94 163 HIS A CA 1
ATOM 1322 C C . HIS A 1 163 ? -7.863 21.594 12.805 1 97.94 163 HIS A C 1
ATOM 1324 O O . HIS A 1 163 ? -8.305 20.75 12.008 1 97.94 163 HIS A O 1
ATOM 1330 N N . TRP A 1 164 ? -6.691 22.094 12.781 1 98.44 164 TRP A N 1
ATOM 1331 C CA . TRP A 1 164 ? -5.668 21.609 11.867 1 98.44 164 TRP A CA 1
ATOM 1332 C C . TRP A 1 164 ? -4.527 20.938 12.633 1 98.44 164 TRP A C 1
ATOM 1334 O O . TRP A 1 164 ? -4.105 21.438 13.68 1 98.44 164 TRP A O 1
ATOM 1344 N N . ARG A 1 165 ? -4.031 19.797 12.125 1 97.5 165 ARG A N 1
ATOM 1345 C CA . ARG A 1 165 ? -2.859 19.188 12.742 1 97.5 165 ARG A CA 1
ATOM 1346 C C . ARG A 1 165 ? -1.916 18.609 11.695 1 97.5 165 ARG A C 1
ATOM 1348 O O . ARG A 1 165 ? -2.357 18.188 10.625 1 97.5 165 ARG A O 1
ATOM 1355 N N . LEU A 1 166 ? -0.669 18.641 12.047 1 97.69 166 LEU A N 1
ATOM 1356 C CA . LEU A 1 166 ? 0.375 17.984 11.266 1 97.69 166 LEU A CA 1
ATOM 1357 C C . LEU A 1 166 ? 0.644 16.578 11.789 1 97.69 166 LEU A C 1
ATOM 1359 O O . LEU A 1 166 ? 0.95 16.406 12.969 1 97.69 166 LEU A O 1
ATOM 1363 N N . ALA A 1 167 ? 0.421 15.633 10.945 1 96.38 167 ALA A N 1
ATOM 1364 C CA . ALA A 1 167 ? 0.714 14.242 11.305 1 96.38 167 ALA A CA 1
ATOM 1365 C C . ALA A 1 167 ? 2.086 13.82 10.789 1 96.38 167 ALA A C 1
ATOM 1367 O O . ALA A 1 167 ? 2.346 13.867 9.586 1 96.38 167 ALA A O 1
ATOM 1368 N N . THR A 1 168 ? 2.939 13.438 11.609 1 92.19 168 THR A N 1
ATOM 1369 C CA . THR A 1 168 ? 4.246 12.883 11.281 1 92.19 168 THR A CA 1
ATOM 1370 C C . THR A 1 168 ? 4.406 11.484 11.875 1 92.19 168 THR A C 1
ATOM 1372 O O . THR A 1 168 ? 3.598 11.062 12.703 1 92.19 168 THR A O 1
ATOM 1375 N N . GLU A 1 169 ? 5.414 10.797 11.422 1 83.81 169 GLU A N 1
ATOM 1376 C CA . GLU A 1 169 ? 5.641 9.445 11.922 1 83.81 169 GLU A CA 1
ATOM 1377 C C . GLU A 1 169 ? 6.066 9.461 13.391 1 83.81 169 GLU A C 1
ATOM 1379 O O . GLU A 1 169 ? 5.953 8.445 14.086 1 83.81 169 GLU A O 1
ATOM 1384 N N . LYS A 1 170 ? 6.492 10.578 13.875 1 80.81 170 LYS A N 1
ATOM 1385 C CA . LYS A 1 170 ? 6.957 10.703 15.25 1 80.81 170 LYS A CA 1
ATOM 1386 C C . LYS A 1 170 ? 5.789 10.633 16.234 1 80.81 170 LYS A C 1
ATOM 1388 O O . LYS A 1 170 ? 5.941 10.125 17.344 1 80.81 170 LYS A O 1
ATOM 1393 N N . HIS A 1 171 ? 4.68 11.047 15.883 1 84.62 171 HIS A N 1
ATOM 1394 C CA . HIS A 1 171 ? 3.561 11.133 16.812 1 84.62 171 HIS A CA 1
ATOM 1395 C C . HIS A 1 171 ? 2.465 10.141 16.453 1 84.62 171 HIS A C 1
ATOM 1397 O O . HIS A 1 171 ? 1.404 10.117 17.078 1 84.62 171 HIS A O 1
ATOM 1403 N N . ARG A 1 172 ? 2.699 9.367 15.508 1 89.25 172 ARG A N 1
ATOM 1404 C CA . ARG A 1 172 ? 1.723 8.367 15.094 1 89.25 172 ARG A CA 1
ATOM 1405 C C . ARG A 1 172 ? 1.844 7.105 15.945 1 89.25 172 ARG A C 1
ATOM 1407 O O . ARG A 1 172 ? 2.951 6.66 16.25 1 89.25 172 ARG A O 1
ATOM 1414 N N . PRO A 1 173 ? 0.76 6.641 16.438 1 92.31 173 PRO A N 1
ATOM 1415 C CA . PRO A 1 173 ? 0.826 5.348 17.125 1 92.31 173 PRO A CA 1
ATOM 1416 C C . PRO A 1 173 ? 1.244 4.207 16.203 1 92.31 173 PRO A C 1
ATOM 1418 O O . PRO A 1 173 ? 0.392 3.469 15.695 1 92.31 173 PRO A O 1
ATOM 1421 N N . GLU A 1 174 ? 2.426 3.947 16.109 1 86.38 174 GLU A N 1
ATOM 1422 C CA . GLU A 1 174 ? 3.02 3.088 15.094 1 86.38 174 GLU A CA 1
ATOM 1423 C C . GLU A 1 174 ? 2.553 1.644 15.25 1 86.38 174 GLU A C 1
ATOM 1425 O O . GLU A 1 174 ? 2.266 0.967 14.258 1 86.38 174 GLU A O 1
ATOM 1430 N N . ALA A 1 175 ? 2.525 1.164 16.5 1 89.31 175 ALA A N 1
ATOM 1431 C CA . ALA A 1 175 ? 2.08 -0.21 16.719 1 89.31 175 ALA A CA 1
ATOM 1432 C C . ALA A 1 175 ? 0.646 -0.404 16.234 1 89.31 175 ALA A C 1
ATOM 1434 O O . ALA A 1 175 ? 0.353 -1.356 15.508 1 89.31 175 ALA A O 1
ATOM 1435 N N . ARG A 1 176 ? -0.193 0.521 16.656 1 94.31 176 ARG A N 1
ATOM 1436 C CA . ARG A 1 176 ? -1.6 0.431 16.266 1 94.31 176 ARG A CA 1
ATOM 1437 C C . ARG A 1 176 ? -1.759 0.422 14.758 1 94.31 176 ARG A C 1
ATOM 1439 O O . ARG A 1 176 ? -2.467 -0.425 14.203 1 94.31 176 ARG A O 1
ATOM 1446 N N . VAL A 1 177 ? -1.106 1.362 14.102 1 93.94 177 VAL A N 1
ATOM 1447 C CA . VAL A 1 177 ? -1.258 1.506 12.656 1 93.94 177 VAL A CA 1
ATOM 1448 C C . VAL A 1 177 ? -0.718 0.262 11.961 1 93.94 177 VAL A C 1
ATOM 1450 O O . VAL A 1 177 ? -1.325 -0.235 11.008 1 93.94 177 VAL A O 1
ATOM 1453 N N . SER A 1 178 ? 0.4 -0.259 12.383 1 89.88 178 SER A N 1
ATOM 1454 C CA . SER A 1 178 ? 0.988 -1.466 11.812 1 89.88 178 SER A CA 1
ATOM 1455 C C . SER A 1 178 ? 0.064 -2.666 11.984 1 89.88 178 SER A C 1
ATOM 1457 O O . SER A 1 178 ? -0.081 -3.48 11.07 1 89.88 178 SER A O 1
ATOM 1459 N N . ASN A 1 179 ? -0.515 -2.748 13.141 1 92.88 179 ASN A N 1
ATOM 1460 C CA . ASN A 1 179 ? -1.421 -3.859 13.406 1 92.88 179 ASN A CA 1
ATOM 1461 C C . ASN A 1 179 ? -2.711 -3.74 12.602 1 92.88 179 ASN A C 1
ATOM 1463 O O . ASN A 1 179 ? -3.242 -4.742 12.125 1 92.88 179 ASN A O 1
ATOM 1467 N N . LEU A 1 180 ? -3.193 -2.494 12.469 1 94.5 180 LEU A N 1
ATOM 1468 C CA . LEU A 1 180 ? -4.359 -2.277 11.617 1 94.5 180 LEU A CA 1
ATOM 1469 C C . LEU A 1 180 ? -4.059 -2.672 10.18 1 94.5 180 LEU A C 1
ATOM 1471 O O . LEU A 1 180 ? -4.898 -3.271 9.508 1 94.5 180 LEU A O 1
ATOM 1475 N N . ASP A 1 181 ? -2.885 -2.322 9.75 1 91 181 ASP A N 1
ATOM 1476 C CA . ASP A 1 181 ? -2.445 -2.689 8.414 1 91 181 ASP A CA 1
ATOM 1477 C C . ASP A 1 181 ? -2.326 -4.207 8.266 1 91 181 ASP A C 1
ATOM 1479 O O . ASP A 1 181 ? -2.732 -4.773 7.254 1 91 181 ASP A O 1
ATOM 1483 N N . PHE A 1 182 ? -1.832 -4.84 9.266 1 87.69 182 PHE A N 1
ATOM 1484 C CA . PHE A 1 182 ? -1.665 -6.285 9.305 1 87.69 182 PHE A CA 1
ATOM 1485 C C . PHE A 1 182 ? -3.002 -6.992 9.117 1 87.69 182 PHE A C 1
ATOM 1487 O O . PHE A 1 182 ? -3.068 -8.055 8.5 1 87.69 182 PHE A O 1
ATOM 1494 N N . PHE A 1 183 ? -4.074 -6.402 9.531 1 91.38 183 PHE A N 1
ATOM 1495 C CA . PHE A 1 183 ? -5.395 -7.016 9.469 1 91.38 183 PHE A CA 1
ATOM 1496 C C . PHE A 1 183 ? -6.25 -6.359 8.398 1 91.38 183 PHE A C 1
ATOM 1498 O O . PHE A 1 183 ? -7.449 -6.637 8.289 1 91.38 183 PHE A O 1
ATOM 1505 N N . SER A 1 184 ? -5.699 -5.488 7.617 1 87.19 184 SER A N 1
ATOM 1506 C CA . SER A 1 184 ? -6.492 -4.652 6.727 1 87.19 184 SER A CA 1
ATOM 1507 C C . SER A 1 184 ? -7.129 -5.477 5.613 1 87.19 184 SER A C 1
ATOM 1509 O O . SER A 1 184 ? -8.203 -5.129 5.113 1 87.19 184 SER A O 1
ATOM 1511 N N . LEU A 1 185 ? -6.477 -6.551 5.215 1 77.19 185 LEU A N 1
ATOM 1512 C CA . LEU A 1 185 ? -6.996 -7.391 4.141 1 77.19 185 LEU A CA 1
ATOM 1513 C C . LEU A 1 185 ? -8.352 -7.984 4.52 1 77.19 185 LEU A C 1
ATOM 1515 O O . LEU A 1 185 ? -9.141 -8.344 3.645 1 77.19 185 LEU A O 1
ATOM 1519 N N . SER A 1 186 ? -8.609 -8.125 5.773 1 79 186 SER A N 1
ATOM 1520 C CA . SER A 1 186 ? -9.852 -8.719 6.258 1 79 186 SER A CA 1
ATOM 1521 C C . SER A 1 186 ? -11.055 -7.867 5.883 1 79 186 SER A C 1
ATOM 1523 O O . SER A 1 186 ? -12.18 -8.367 5.828 1 79 186 SER A O 1
ATOM 1525 N N . LEU A 1 187 ? -10.836 -6.664 5.699 1 78 187 LEU A N 1
ATOM 1526 C CA . LEU A 1 187 ? -11.922 -5.723 5.449 1 78 187 LEU A CA 1
ATOM 1527 C C . LEU A 1 187 ? -12.609 -6.023 4.121 1 78 187 LEU A C 1
ATOM 1529 O O . LEU A 1 187 ? -13.797 -5.75 3.959 1 78 187 LEU A O 1
ATOM 1533 N N . SER A 1 188 ? -11.914 -6.578 3.27 1 75.38 188 SER A N 1
ATOM 1534 C CA . SER A 1 188 ? -12.477 -6.836 1.948 1 75.38 188 SER A CA 1
ATOM 1535 C C . SER A 1 188 ? -13.062 -8.242 1.857 1 75.38 188 SER A C 1
ATOM 1537 O O . SER A 1 188 ? -13.648 -8.609 0.839 1 75.38 188 SER A O 1
ATOM 1539 N N . GLN A 1 189 ? -12.953 -8.969 2.861 1 78.25 189 GLN A N 1
ATOM 1540 C CA . GLN A 1 189 ? -13.43 -10.352 2.83 1 78.25 189 GLN A CA 1
ATOM 1541 C C . GLN A 1 189 ? -14.867 -10.445 3.348 1 78.25 189 GLN A C 1
ATOM 1543 O O . GLN A 1 189 ? -15.242 -9.734 4.277 1 78.25 189 GLN A O 1
ATOM 1548 N N . THR A 1 190 ? -15.602 -11.188 2.635 1 78.44 190 THR A N 1
ATOM 1549 C CA . THR A 1 190 ? -16.969 -11.477 3.078 1 78.44 190 THR A CA 1
ATOM 1550 C C . THR A 1 190 ? -17.109 -12.953 3.443 1 78.44 190 THR A C 1
ATOM 1552 O O . THR A 1 190 ? -16.469 -13.812 2.848 1 78.44 190 THR A O 1
ATOM 1555 N N . PHE A 1 191 ? -17.906 -13.148 4.445 1 82.44 191 PHE A N 1
ATOM 1556 C CA . PHE A 1 191 ? -18.094 -14.516 4.914 1 82.44 191 PHE A CA 1
ATOM 1557 C C . PHE A 1 191 ? -19.562 -14.891 4.934 1 82.44 191 PHE A C 1
ATOM 1559 O O . PHE A 1 191 ? -20.406 -14.07 5.293 1 82.44 191 PHE A O 1
ATOM 1566 N N . ASP A 1 192 ? -19.719 -16.031 4.426 1 83.12 192 ASP A N 1
ATOM 1567 C CA . ASP A 1 192 ? -21.062 -16.594 4.527 1 83.12 192 ASP A CA 1
ATOM 1568 C C . ASP A 1 192 ? -21.391 -17 5.961 1 83.12 192 ASP A C 1
ATOM 1570 O O . ASP A 1 192 ? -20.75 -17.906 6.516 1 83.12 192 ASP A O 1
ATOM 1574 N N . SER A 1 193 ? -22.453 -16.5 6.543 1 83.62 193 SER A N 1
ATOM 1575 C CA . SER A 1 193 ? -22.797 -16.703 7.945 1 83.62 193 SER A CA 1
ATOM 1576 C C . SER A 1 193 ? -23.25 -18.141 8.203 1 83.62 193 SER A C 1
ATOM 1578 O O . SER A 1 193 ? -23.281 -18.594 9.344 1 83.62 193 SER A O 1
ATOM 1580 N N . GLU A 1 194 ? -23.625 -18.828 7.211 1 84.88 194 GLU A N 1
ATOM 1581 C CA . GLU A 1 194 ? -24.047 -20.219 7.359 1 84.88 194 GLU A CA 1
ATOM 1582 C C . GLU A 1 194 ? -22.844 -21.156 7.461 1 84.88 194 GLU A C 1
ATOM 1584 O O . GLU A 1 194 ? -22.922 -22.203 8.094 1 84.88 194 GLU A O 1
ATOM 1589 N N . THR A 1 195 ? -21.828 -20.719 6.922 1 87.38 195 THR A N 1
ATOM 1590 C CA . THR A 1 195 ? -20.656 -21.578 6.816 1 87.38 195 THR A CA 1
ATOM 1591 C C . THR A 1 195 ? -19.625 -21.234 7.895 1 87.38 195 THR A C 1
ATOM 1593 O O . THR A 1 195 ? -18.953 -22.125 8.422 1 87.38 195 THR A O 1
ATOM 1596 N N . PHE A 1 196 ? -19.578 -19.953 8.18 1 91.56 196 PHE A N 1
ATOM 1597 C CA . PHE A 1 196 ? -18.516 -19.516 9.078 1 91.56 196 PHE A CA 1
ATOM 1598 C C . PHE A 1 196 ? -19.094 -18.859 10.32 1 91.56 196 PHE A C 1
ATOM 1600 O O . PHE A 1 196 ? -20.188 -18.266 10.258 1 91.56 196 PHE A O 1
ATOM 1607 N N . PRO A 1 197 ? -18.359 -18.969 11.43 1 94.19 197 PRO A N 1
ATOM 1608 C CA . PRO A 1 197 ? -18.781 -18.188 12.594 1 94.19 197 PRO A CA 1
ATOM 1609 C C . PRO A 1 197 ? -18.688 -16.688 12.359 1 94.19 197 PRO A C 1
ATOM 1611 O O . PRO A 1 197 ? -17.984 -16.25 11.445 1 94.19 197 PRO A O 1
ATOM 1614 N N . SER A 1 198 ? -19.422 -15.938 13.203 1 95 198 SER A N 1
ATOM 1615 C CA . SER A 1 198 ? -19.266 -14.492 13.133 1 95 198 SER A CA 1
ATOM 1616 C C . SER A 1 198 ? -17.875 -14.07 13.586 1 95 198 SER A C 1
ATOM 1618 O O . SER A 1 198 ? -17.234 -14.773 14.367 1 95 198 SER A O 1
ATOM 1620 N N . PRO A 1 199 ? -17.406 -12.938 13.117 1 95.75 199 PRO A N 1
ATOM 1621 C CA . PRO A 1 199 ? -16.109 -12.422 13.57 1 95.75 199 PRO A CA 1
ATOM 1622 C C . PRO A 1 199 ? -16.016 -12.32 15.086 1 95.75 199 PRO A C 1
ATOM 1624 O O . PRO A 1 199 ? -14.984 -12.672 15.672 1 95.75 199 PRO A O 1
ATOM 1627 N N . GLU A 1 200 ? -17.062 -11.859 15.68 1 96.5 200 GLU A N 1
ATOM 1628 C CA . GLU A 1 200 ? -17.094 -11.719 17.125 1 96.5 200 GLU A CA 1
ATOM 1629 C C . GLU A 1 200 ? -16.938 -13.062 17.828 1 96.5 200 GLU A C 1
ATOM 1631 O O . GLU A 1 200 ? -16.203 -13.18 18.797 1 96.5 200 GLU A O 1
ATOM 1636 N N . LYS A 1 201 ? -17.656 -14 17.344 1 96.81 201 LYS A N 1
ATOM 1637 C CA . LYS A 1 201 ? -17.562 -15.336 17.922 1 96.81 201 LYS A CA 1
ATOM 1638 C C . LYS A 1 201 ? -16.172 -15.914 17.75 1 96.81 201 LYS A C 1
ATOM 1640 O O . LYS A 1 201 ? -15.633 -16.531 18.688 1 96.81 201 LYS A O 1
ATOM 1645 N N . PHE A 1 202 ? -15.656 -15.758 16.609 1 97.25 202 PHE A N 1
ATOM 1646 C CA . PHE A 1 202 ? -14.305 -16.25 16.391 1 97.25 202 PHE A CA 1
ATOM 1647 C C . PHE A 1 202 ? -13.312 -15.602 17.344 1 97.25 202 PHE A C 1
ATOM 1649 O O . PHE A 1 202 ? -12.477 -16.281 17.938 1 97.25 202 PHE A O 1
ATOM 1656 N N . SER A 1 203 ? -13.344 -14.266 17.391 1 97.62 203 SER A N 1
ATOM 1657 C CA . SER A 1 203 ? -12.445 -13.531 18.281 1 97.62 203 SER A CA 1
ATOM 1658 C C . SER A 1 203 ? -12.555 -14.016 19.719 1 97.62 203 SER A C 1
ATOM 1660 O O . SER A 1 203 ? -11.547 -14.133 20.422 1 97.62 203 SER A O 1
ATOM 1662 N N . ARG A 1 204 ? -13.789 -14.281 20.141 1 97.69 204 ARG A N 1
ATOM 1663 C CA . ARG A 1 204 ? -14 -14.781 21.484 1 97.69 204 ARG A CA 1
ATOM 1664 C C . ARG A 1 204 ? -13.289 -16.109 21.703 1 97.69 204 ARG A C 1
ATOM 1666 O O . ARG A 1 204 ? -12.664 -16.328 22.75 1 97.69 204 ARG A O 1
ATOM 1673 N N . HIS A 1 205 ? -13.391 -17 20.781 1 97.81 205 HIS A N 1
ATOM 1674 C CA . HIS A 1 205 ? -12.703 -18.297 20.859 1 97.81 205 HIS A CA 1
ATOM 1675 C C . HIS A 1 205 ? -11.195 -18.109 20.859 1 97.81 205 HIS A C 1
ATOM 1677 O O . HIS A 1 205 ? -10.477 -18.797 21.594 1 97.81 205 HIS A O 1
ATOM 1683 N N . PHE A 1 206 ? -10.742 -17.219 20 1 98 206 PHE A N 1
ATOM 1684 C CA . PHE A 1 206 ? -9.32 -16.875 19.969 1 98 206 PHE A CA 1
ATOM 1685 C C . PHE A 1 206 ? -8.836 -16.438 21.344 1 98 206 PHE A C 1
ATOM 1687 O O . PHE A 1 206 ? -7.797 -16.891 21.812 1 98 206 PHE A O 1
ATOM 1694 N N . GLU A 1 207 ? -9.586 -15.578 21.938 1 97.88 207 GLU A N 1
ATOM 1695 C CA . GLU A 1 207 ? -9.25 -15.031 23.25 1 97.88 207 GLU A CA 1
ATOM 1696 C C . GLU A 1 207 ? -9.273 -16.109 24.312 1 97.88 207 GLU A C 1
ATOM 1698 O O . GLU A 1 207 ? -8.469 -16.078 25.25 1 97.88 207 GLU A O 1
ATOM 1703 N N . GLU A 1 208 ? -10.172 -17.031 24.172 1 97.5 208 GLU A N 1
ATOM 1704 C CA . GLU A 1 208 ? -10.258 -18.141 25.125 1 97.5 208 GLU A CA 1
ATOM 1705 C C . GLU A 1 208 ? -9.031 -19.047 25.031 1 97.5 208 GLU A C 1
ATOM 1707 O O . GLU A 1 208 ? -8.609 -19.641 26.031 1 97.5 208 GLU A O 1
ATOM 1712 N N . ASN A 1 209 ? -8.5 -19.125 23.922 1 97.38 209 ASN A N 1
ATOM 1713 C CA . ASN A 1 209 ? -7.348 -19.984 23.672 1 97.38 209 ASN A CA 1
ATOM 1714 C C . ASN A 1 209 ? -6.035 -19.266 23.969 1 97.38 209 ASN A C 1
ATOM 1716 O O . ASN A 1 209 ? -4.961 -19.875 23.906 1 97.38 209 ASN A O 1
ATOM 1720 N N . HIS A 1 210 ? -6.117 -18.016 24.25 1 96.69 210 HIS A N 1
ATOM 1721 C CA . HIS A 1 210 ? -4.93 -17.203 24.5 1 96.69 210 HIS A CA 1
ATOM 1722 C C . HIS A 1 210 ? -4.203 -17.672 25.766 1 96.69 210 HIS A C 1
ATOM 1724 O O . HIS A 1 210 ? -4.836 -17.922 26.797 1 96.69 210 HIS A O 1
ATOM 1730 N N . ARG A 1 211 ? -2.908 -17.859 25.594 1 94.12 211 ARG A N 1
ATOM 1731 C CA . ARG A 1 211 ? -1.974 -18.094 26.703 1 94.12 211 ARG A CA 1
ATOM 1732 C C . ARG A 1 211 ? -0.725 -17.234 26.547 1 94.12 211 ARG A C 1
ATOM 1734 O O . ARG A 1 211 ? -0.271 -16.984 25.422 1 94.12 211 ARG A O 1
ATOM 1741 N N . PRO A 1 212 ? -0.084 -16.859 27.672 1 89.12 212 PRO A N 1
ATOM 1742 C CA . PRO A 1 212 ? 1.059 -15.938 27.609 1 89.12 212 PRO A CA 1
ATOM 1743 C C . PRO A 1 212 ? 2.234 -16.516 26.828 1 89.12 212 PRO A C 1
ATOM 1745 O O . PRO A 1 212 ? 3.027 -15.773 26.25 1 89.12 212 PRO A O 1
ATOM 1748 N N . ASN A 1 213 ? 2.271 -17.766 26.75 1 91.5 213 ASN A N 1
ATOM 1749 C CA . ASN A 1 213 ? 3.439 -18.391 26.125 1 91.5 213 ASN A CA 1
ATOM 1750 C C . ASN A 1 213 ? 3.168 -18.766 24.672 1 91.5 213 ASN A C 1
ATOM 1752 O O . ASN A 1 213 ? 4.062 -19.234 23.969 1 91.5 213 ASN A O 1
ATOM 1756 N N . LEU A 1 214 ? 1.982 -18.531 24.219 1 93.69 214 LEU A N 1
ATOM 1757 C CA . LEU A 1 214 ? 1.636 -18.875 22.844 1 93.69 214 LEU A CA 1
ATOM 1758 C C . LEU A 1 214 ? 1.802 -17.672 21.938 1 93.69 214 LEU A C 1
ATOM 1760 O O . LEU A 1 214 ? 1.53 -16.547 22.328 1 93.69 214 LEU A O 1
ATOM 1764 N N . THR A 1 215 ? 2.248 -17.984 20.75 1 92.88 215 THR A N 1
ATOM 1765 C CA . THR A 1 215 ? 2.346 -16.953 19.719 1 92.88 215 THR A CA 1
ATOM 1766 C C . THR A 1 215 ? 0.99 -16.703 19.062 1 92.88 215 THR A C 1
ATOM 1768 O O . THR A 1 215 ? 0.058 -17.484 19.25 1 92.88 215 THR A O 1
ATOM 1771 N N . PHE A 1 216 ? 0.907 -15.586 18.344 1 93.88 216 PHE A N 1
ATOM 1772 C CA . PHE A 1 216 ? -0.284 -15.273 17.562 1 93.88 216 PHE A CA 1
ATOM 1773 C C . PHE A 1 216 ? -0.684 -16.469 16.688 1 93.88 216 PHE A C 1
ATOM 1775 O O . PHE A 1 216 ? -1.843 -16.891 16.703 1 93.88 216 PHE A O 1
ATOM 1782 N N . ASN A 1 217 ? 0.276 -17.016 15.984 1 91.81 217 ASN A N 1
ATOM 1783 C CA . ASN A 1 217 ? 0.012 -18.109 15.062 1 91.81 217 ASN A CA 1
ATOM 1784 C C . ASN A 1 217 ? -0.46 -19.359 15.797 1 91.81 217 ASN A C 1
ATOM 1786 O O . ASN A 1 217 ? -1.318 -20.094 15.305 1 91.81 217 ASN A O 1
ATOM 1790 N N . ASP A 1 218 ? 0.152 -19.594 16.906 1 95 218 ASP A N 1
ATOM 1791 C CA . ASP A 1 218 ? -0.265 -20.75 17.703 1 95 218 ASP A CA 1
ATOM 1792 C C . ASP A 1 218 ? -1.736 -20.641 18.094 1 95 218 ASP A C 1
ATOM 1794 O O . ASP A 1 218 ? -2.494 -21.609 17.953 1 95 218 ASP A O 1
ATOM 1798 N N . ILE A 1 219 ? -2.094 -19.5 18.547 1 97.12 219 ILE A N 1
ATOM 1799 C CA . ILE A 1 219 ? -3.461 -19.281 19 1 97.12 219 ILE A CA 1
ATOM 1800 C C . ILE A 1 219 ? -4.418 -19.344 17.812 1 97.12 219 ILE A C 1
ATOM 1802 O O . ILE A 1 219 ? -5.469 -19.984 17.891 1 97.12 219 ILE A O 1
ATOM 1806 N N . LEU A 1 220 ? -4.004 -18.719 16.797 1 95.81 220 LEU A N 1
ATOM 1807 C CA . LEU A 1 220 ? -4.836 -18.688 15.594 1 95.81 220 LEU A CA 1
ATOM 1808 C C . LEU A 1 220 ? -5.07 -20.094 15.062 1 95.81 220 LEU A C 1
ATOM 1810 O O . LEU A 1 220 ? -6.199 -20.453 14.719 1 95.81 220 LEU A O 1
ATOM 1814 N N . LYS A 1 221 ? -4.039 -20.891 14.961 1 94.38 221 LYS A N 1
ATOM 1815 C CA . LYS A 1 221 ? -4.129 -22.25 14.43 1 94.38 221 LYS A CA 1
ATOM 1816 C C . LYS A 1 221 ? -5.016 -23.125 15.312 1 94.38 221 LYS A C 1
ATOM 1818 O O . LYS A 1 221 ? -5.816 -23.922 14.805 1 94.38 221 LYS A O 1
ATOM 1823 N N . THR A 1 222 ? -4.797 -23.047 16.562 1 96.81 222 THR A N 1
ATOM 1824 C CA . THR A 1 222 ? -5.609 -23.797 17.516 1 96.81 222 THR A CA 1
ATOM 1825 C C . THR A 1 222 ? -7.086 -23.453 17.359 1 96.81 222 THR A C 1
ATOM 1827 O O . THR A 1 222 ? -7.938 -24.344 17.266 1 96.81 222 THR A O 1
ATOM 1830 N N . THR A 1 223 ? -7.367 -22.172 17.328 1 97.56 223 THR A N 1
ATOM 1831 C CA . THR A 1 223 ? -8.742 -21.688 17.203 1 97.56 223 THR A CA 1
ATOM 1832 C C . THR A 1 223 ? -9.352 -22.141 15.883 1 97.56 223 THR A C 1
ATOM 1834 O O . THR A 1 223 ? -10.5 -22.594 15.836 1 97.56 223 THR A O 1
ATOM 1837 N N . ALA A 1 224 ? -8.586 -21.969 14.852 1 95.69 224 ALA A N 1
ATOM 1838 C CA . ALA A 1 224 ? -9.023 -22.375 13.523 1 95.69 224 ALA A CA 1
ATOM 1839 C C . ALA A 1 224 ? -9.367 -23.859 13.477 1 95.69 224 ALA A C 1
ATOM 1841 O O . ALA A 1 224 ? -10.391 -24.25 12.914 1 95.69 224 ALA A O 1
ATOM 1842 N N . SER A 1 225 ? -8.516 -24.672 14.023 1 96.5 225 SER A N 1
ATOM 1843 C CA . SER A 1 225 ? -8.719 -26.109 14.07 1 96.5 225 SER A CA 1
ATOM 1844 C C . SER A 1 225 ? -10 -26.469 14.82 1 96.5 225 SER A C 1
ATOM 1846 O O . SER A 1 225 ? -10.781 -27.312 14.367 1 96.5 225 SER A O 1
ATOM 1848 N N . GLU A 1 226 ? -10.219 -25.875 15.883 1 96.81 226 GLU A N 1
ATOM 1849 C CA . GLU A 1 226 ? -11.391 -26.141 16.703 1 96.81 226 GLU A CA 1
ATOM 1850 C C . GLU A 1 226 ? -12.68 -25.797 15.961 1 96.81 226 GLU A C 1
ATOM 1852 O O . GLU A 1 226 ? -13.695 -26.469 16.141 1 96.81 226 GLU A O 1
ATOM 1857 N N . LEU A 1 227 ? -12.586 -24.797 15.211 1 95.56 227 LEU A N 1
ATOM 1858 C CA . LEU A 1 227 ? -13.781 -24.328 14.516 1 95.56 227 LEU A CA 1
ATOM 1859 C C . LEU A 1 227 ? -13.828 -24.859 13.086 1 95.56 227 LEU A C 1
ATOM 1861 O O . LEU A 1 227 ? -14.711 -24.484 12.305 1 95.56 227 LEU A O 1
ATOM 1865 N N . LYS A 1 228 ? -12.852 -25.625 12.703 1 93.56 228 LYS A N 1
ATOM 1866 C CA . LYS A 1 228 ? -12.773 -26.328 11.414 1 93.56 228 LYS A CA 1
ATOM 1867 C C . LYS A 1 228 ? -12.742 -25.328 10.258 1 93.56 228 LYS A C 1
ATOM 1869 O O . LYS A 1 228 ? -13.508 -25.453 9.297 1 93.56 228 LYS A O 1
ATOM 1874 N N . ILE A 1 229 ? -11.977 -24.344 10.453 1 92 229 ILE A N 1
ATOM 1875 C CA . ILE A 1 229 ? -11.773 -23.375 9.383 1 92 229 ILE A CA 1
ATOM 1876 C C . ILE A 1 229 ? -10.289 -23.266 9.062 1 92 229 ILE A C 1
ATOM 1878 O O . ILE A 1 229 ? -9.438 -23.625 9.883 1 92 229 ILE A O 1
ATOM 1882 N N . ASP A 1 230 ? -9.977 -22.875 7.848 1 87.31 230 ASP A N 1
ATOM 1883 C CA . ASP A 1 230 ? -8.57 -22.75 7.465 1 87.31 230 ASP A CA 1
ATOM 1884 C C . ASP A 1 230 ? -7.941 -21.5 8.07 1 87.31 230 ASP A C 1
ATOM 1886 O O . ASP A 1 230 ? -8.648 -20.578 8.477 1 87.31 230 ASP A O 1
ATOM 1890 N N . SER A 1 231 ? -6.652 -21.406 8.07 1 86.56 231 SER A N 1
ATOM 1891 C CA . SER A 1 231 ? -5.887 -20.375 8.75 1 86.56 231 SER A CA 1
ATOM 1892 C C . SER A 1 231 ? -6.156 -19 8.141 1 86.56 231 SER A C 1
ATOM 1894 O O . SER A 1 231 ? -6.207 -18 8.852 1 86.56 231 SER A O 1
ATOM 1896 N N . SER A 1 232 ? -6.289 -18.953 6.855 1 84 232 SER A N 1
ATOM 1897 C CA . SER A 1 232 ? -6.52 -17.688 6.184 1 84 232 SER A CA 1
ATOM 1898 C C . SER A 1 232 ? -7.871 -17.094 6.566 1 84 232 SER A C 1
ATOM 1900 O O . SER A 1 232 ? -7.973 -15.898 6.84 1 84 232 SER A O 1
ATOM 1902 N N . THR A 1 233 ? -8.82 -17.938 6.484 1 88.25 233 THR A N 1
ATOM 1903 C CA . THR A 1 233 ? -10.156 -17.516 6.91 1 88.25 233 THR A CA 1
ATOM 1904 C C . THR A 1 233 ? -10.141 -17.078 8.375 1 88.25 233 THR A C 1
ATOM 1906 O O . THR A 1 233 ? -10.766 -16.078 8.734 1 88.25 233 THR A O 1
ATOM 1909 N N . ALA A 1 234 ? -9.461 -17.859 9.156 1 93 234 ALA A N 1
ATOM 1910 C CA . ALA A 1 234 ? -9.328 -17.547 10.578 1 93 234 ALA A CA 1
ATOM 1911 C C . ALA A 1 234 ? -8.734 -16.156 10.773 1 93 234 ALA A C 1
ATOM 1913 O O . ALA A 1 234 ? -9.258 -15.359 11.562 1 93 234 ALA A O 1
ATOM 1914 N N . HIS A 1 235 ? -7.691 -15.883 10.094 1 91.5 235 HIS A N 1
ATOM 1915 C CA . HIS A 1 235 ? -7.043 -14.578 10.172 1 91.5 235 HIS A CA 1
ATOM 1916 C C . HIS A 1 235 ? -8 -13.461 9.773 1 91.5 235 HIS A C 1
ATOM 1918 O O . HIS A 1 235 ? -8.047 -12.414 10.422 1 91.5 235 HIS A O 1
ATOM 1924 N N . SER A 1 236 ? -8.711 -13.664 8.734 1 90.88 236 SER A N 1
ATOM 1925 C CA . SER A 1 236 ? -9.641 -12.664 8.227 1 90.88 236 SER A CA 1
ATOM 1926 C C . SER A 1 236 ? -10.789 -12.422 9.203 1 90.88 236 SER A C 1
ATOM 1928 O O . SER A 1 236 ? -11.219 -11.281 9.391 1 90.88 236 SER A O 1
ATOM 1930 N N . LEU A 1 237 ? -11.281 -13.469 9.742 1 94.31 237 LEU A N 1
ATOM 1931 C CA . LEU A 1 237 ? -12.352 -13.328 10.727 1 94.31 237 LEU A CA 1
ATOM 1932 C C . LEU A 1 237 ? -11.867 -12.539 11.938 1 94.31 237 LEU A C 1
ATOM 1934 O O . LEU A 1 237 ? -12.578 -11.648 12.422 1 94.31 237 LEU A O 1
ATOM 1938 N N . LEU A 1 238 ? -10.734 -12.875 12.375 1 95.81 238 LEU A N 1
ATOM 1939 C CA . LEU A 1 238 ? -10.164 -12.141 13.5 1 95.81 238 LEU A CA 1
ATOM 1940 C C . LEU A 1 238 ? -9.969 -10.672 13.148 1 95.81 238 LEU A C 1
ATOM 1942 O O . LEU A 1 238 ? -10.281 -9.789 13.945 1 95.81 238 LEU A O 1
ATOM 1946 N N . GLY A 1 239 ? -9.367 -10.461 12.016 1 95.31 239 GLY A N 1
ATOM 1947 C CA . GLY A 1 239 ? -9.188 -9.094 11.547 1 95.31 239 GLY A CA 1
ATOM 1948 C C . GLY A 1 239 ? -10.477 -8.305 11.5 1 95.31 239 GLY A C 1
ATOM 1949 O O . GLY A 1 239 ? -10.508 -7.137 11.906 1 95.31 239 GLY A O 1
ATOM 1950 N N . LYS A 1 240 ? -11.508 -8.891 11 1 94.38 240 LYS A N 1
ATOM 1951 C CA . LYS A 1 240 ? -12.812 -8.242 10.977 1 94.38 240 LYS A CA 1
ATOM 1952 C C . LYS A 1 240 ? -13.266 -7.879 12.383 1 94.38 240 LYS A C 1
ATOM 1954 O O . LYS A 1 240 ? -13.828 -6.801 12.602 1 94.38 240 LYS A O 1
ATOM 1959 N N . ALA A 1 241 ? -13.102 -8.805 13.297 1 96.5 241 ALA A N 1
ATOM 1960 C CA . ALA A 1 241 ? -13.469 -8.523 14.688 1 96.5 241 ALA A CA 1
ATOM 1961 C C . ALA A 1 241 ? -12.688 -7.328 15.234 1 96.5 241 ALA A C 1
ATOM 1963 O O . ALA A 1 241 ? -13.242 -6.5 15.961 1 96.5 241 ALA A O 1
ATOM 1964 N N . ILE A 1 242 ? -11.445 -7.277 14.898 1 96.31 242 ILE A N 1
ATOM 1965 C CA . ILE A 1 242 ? -10.586 -6.18 15.336 1 96.31 242 ILE A CA 1
ATOM 1966 C C . ILE A 1 242 ? -11.102 -4.863 14.758 1 96.31 242 ILE A C 1
ATOM 1968 O O . ILE A 1 242 ? -11.32 -3.898 15.492 1 96.31 242 ILE A O 1
ATOM 1972 N N . TRP A 1 243 ? -11.328 -4.82 13.516 1 94.44 243 TRP A N 1
ATOM 1973 C CA . TRP A 1 243 ? -11.758 -3.604 12.828 1 94.44 243 TRP A CA 1
ATOM 1974 C C . TRP A 1 243 ? -13.148 -3.18 13.281 1 94.44 243 TRP A C 1
ATOM 1976 O O . TRP A 1 243 ? -13.453 -1.985 13.32 1 94.44 243 TRP A O 1
ATOM 1986 N N . ASN A 1 244 ? -13.914 -4.137 13.711 1 93.5 244 ASN A N 1
ATOM 1987 C CA . ASN A 1 244 ? -15.258 -3.844 14.211 1 93.5 244 ASN A CA 1
ATOM 1988 C C . ASN A 1 244 ? -15.234 -3.439 15.68 1 93.5 244 ASN A C 1
ATOM 1990 O O . ASN A 1 244 ? -16.266 -3.059 16.234 1 93.5 244 ASN A O 1
ATOM 1994 N N . GLY A 1 245 ? -14.164 -3.574 16.312 1 93.62 245 GLY A N 1
ATOM 1995 C CA . GLY A 1 245 ? -14.047 -3.195 17.719 1 93.62 245 GLY A CA 1
ATOM 1996 C C . GLY A 1 245 ? -14.531 -4.27 18.672 1 93.62 245 GLY A C 1
ATOM 1997 O O . GLY A 1 245 ? -14.789 -3.994 19.844 1 93.62 245 GLY A O 1
ATOM 1998 N N . SER A 1 246 ? -14.648 -5.5 18.188 1 94.81 246 SER A N 1
ATOM 1999 C CA . SER A 1 246 ? -15.203 -6.559 19.031 1 94.81 246 SER A CA 1
ATOM 2000 C C . SER A 1 246 ? -14.109 -7.492 19.531 1 94.81 246 SER A C 1
ATOM 2002 O O . SER A 1 246 ? -14.406 -8.523 20.141 1 94.81 246 SER A O 1
ATOM 2004 N N . SER A 1 247 ? -12.906 -7.219 19.25 1 97 247 SER A N 1
ATOM 2005 C CA . SER A 1 247 ? -11.773 -8.016 19.719 1 97 247 SER A CA 1
ATOM 2006 C C . SER A 1 247 ? -11.094 -7.359 20.906 1 97 247 SER A C 1
ATOM 2008 O O . SER A 1 247 ? -10.969 -6.133 20.969 1 97 247 SER A O 1
ATOM 2010 N N . ARG A 1 248 ? -10.602 -8.156 21.797 1 96.5 248 ARG A N 1
ATOM 2011 C CA . ARG A 1 248 ? -9.906 -7.641 22.969 1 96.5 248 ARG A CA 1
ATOM 2012 C C . ARG A 1 248 ? -8.406 -7.543 22.719 1 96.5 248 ARG A C 1
ATOM 2014 O O . ARG A 1 248 ? -7.641 -7.199 23.625 1 96.5 248 ARG A O 1
ATOM 2021 N N . ILE A 1 249 ? -7.988 -7.848 21.531 1 96.12 249 ILE A N 1
ATOM 2022 C CA . ILE A 1 249 ? -6.57 -7.738 21.203 1 96.12 249 ILE A CA 1
ATOM 2023 C C . ILE A 1 249 ? -6.113 -6.289 21.375 1 96.12 249 ILE A C 1
ATOM 2025 O O . ILE A 1 249 ? -6.758 -5.367 20.859 1 96.12 249 ILE A O 1
ATOM 2029 N N . ASP A 1 250 ? -5.07 -6.102 22.125 1 95.88 250 ASP A N 1
ATOM 2030 C CA . ASP A 1 250 ? -4.5 -4.77 22.312 1 95.88 250 ASP A CA 1
ATOM 2031 C C . ASP A 1 250 ? -3.617 -4.371 21.141 1 95.88 250 ASP A C 1
ATOM 2033 O O . ASP A 1 250 ? -2.471 -4.812 21.031 1 95.88 250 ASP A O 1
ATOM 2037 N N . LEU A 1 251 ? -4.039 -3.471 20.391 1 95.12 251 LEU A N 1
ATOM 2038 C CA . LEU A 1 251 ? -3.342 -3.078 19.172 1 95.12 251 LEU A CA 1
ATOM 2039 C C . LEU A 1 251 ? -2.18 -2.145 19.484 1 95.12 251 LEU A C 1
ATOM 2041 O O . LEU A 1 251 ? -1.339 -1.879 18.625 1 95.12 251 LEU A O 1
ATOM 2045 N N . ASP A 1 252 ? -2.092 -1.695 20.75 1 93.12 252 ASP A N 1
ATOM 2046 C CA . ASP A 1 252 ? -1.079 -0.709 21.109 1 93.12 252 ASP A CA 1
ATOM 2047 C C . ASP A 1 252 ? 0.096 -1.37 21.828 1 93.12 252 ASP A C 1
ATOM 2049 O O . ASP A 1 252 ? 1.142 -0.747 22.031 1 93.12 252 ASP A O 1
ATOM 2053 N N . ALA A 1 253 ? -0.045 -2.607 22.203 1 88.75 253 ALA A N 1
ATOM 2054 C CA . ALA A 1 253 ? 0.928 -3.273 23.062 1 88.75 253 ALA A CA 1
ATOM 2055 C C . ALA A 1 253 ? 2.221 -3.564 22.312 1 88.75 253 ALA A C 1
ATOM 2057 O O . ALA A 1 253 ? 3.301 -3.607 22.906 1 88.75 253 ALA A O 1
ATOM 2058 N N . GLY A 1 254 ? 2.166 -3.777 21.125 1 86.31 254 GLY A N 1
ATOM 2059 C CA . GLY A 1 254 ? 3.271 -4.113 20.25 1 86.31 254 GLY A CA 1
ATOM 2060 C C . GLY A 1 254 ? 2.824 -4.484 18.844 1 86.31 254 GLY A C 1
ATOM 2061 O O . GLY A 1 254 ? 1.629 -4.637 18.594 1 86.31 254 GLY A O 1
ATOM 2062 N N . VAL A 1 255 ? 3.752 -4.59 18.016 1 85.44 255 VAL A N 1
ATOM 2063 C CA . VAL A 1 255 ? 3.438 -4.965 16.641 1 85.44 255 VAL A CA 1
ATOM 2064 C C . VAL A 1 255 ? 3.174 -6.469 16.562 1 85.44 255 VAL A C 1
ATOM 2066 O O . VAL A 1 255 ? 3.982 -7.27 17.031 1 85.44 255 VAL A O 1
ATOM 2069 N N . ILE A 1 256 ? 2.078 -6.746 16.016 1 86.75 256 ILE A N 1
ATOM 2070 C CA . ILE A 1 256 ? 1.634 -8.133 15.906 1 86.75 256 ILE A CA 1
ATOM 2071 C C . ILE A 1 256 ? 2.15 -8.734 14.602 1 86.75 256 ILE A C 1
ATOM 2073 O O . ILE A 1 256 ? 2.088 -8.102 13.547 1 86.75 256 ILE A O 1
ATOM 2077 N N . ASN A 1 257 ? 2.756 -9.883 14.703 1 82.5 257 ASN A N 1
ATOM 2078 C CA . ASN A 1 257 ? 3.098 -10.734 13.57 1 82.5 257 ASN A CA 1
ATOM 2079 C C . ASN A 1 257 ? 2.859 -12.211 13.891 1 82.5 257 ASN A C 1
ATOM 2081 O O . ASN A 1 257 ? 2.381 -12.547 14.969 1 82.5 257 ASN A O 1
ATOM 2085 N N . HIS A 1 258 ? 3.102 -13.039 12.93 1 78.69 258 HIS A N 1
ATOM 2086 C CA . HIS A 1 258 ? 2.758 -14.445 13.062 1 78.69 258 HIS A CA 1
ATOM 2087 C C . HIS A 1 258 ? 3.486 -15.086 14.242 1 78.69 258 HIS A C 1
ATOM 2089 O O . HIS A 1 258 ? 2.98 -16.031 14.859 1 78.69 258 HIS A O 1
ATOM 2095 N N . ARG A 1 259 ? 4.648 -14.547 14.656 1 80.38 259 ARG A N 1
ATOM 2096 C CA . ARG A 1 259 ? 5.477 -15.188 15.672 1 80.38 259 ARG A CA 1
ATOM 2097 C C . ARG A 1 259 ? 5.461 -14.391 16.969 1 80.38 259 ARG A C 1
ATOM 2099 O O . ARG A 1 259 ? 6.082 -14.797 17.953 1 80.38 259 ARG A O 1
ATOM 2106 N N . SER A 1 260 ? 4.73 -13.383 17 1 84.25 260 SER A N 1
ATOM 2107 C CA . SER A 1 260 ? 4.711 -12.523 18.188 1 84.25 260 SER A CA 1
ATOM 2108 C C . SER A 1 260 ? 3.713 -13.031 19.219 1 84.25 260 SER A C 1
ATOM 2110 O O . SER A 1 260 ? 2.803 -13.797 18.891 1 84.25 260 SER A O 1
ATOM 2112 N N . LYS A 1 261 ? 4.008 -12.539 20.391 1 88.94 261 LYS A N 1
ATOM 2113 C CA . LYS A 1 261 ? 2.994 -12.727 21.422 1 88.94 261 LYS A CA 1
ATOM 2114 C C . LYS A 1 261 ? 1.859 -11.719 21.266 1 88.94 261 LYS A C 1
ATOM 2116 O O . LYS A 1 261 ? 2.02 -10.695 20.594 1 88.94 261 LYS A O 1
ATOM 2121 N N . VAL A 1 262 ? 0.706 -12.172 21.766 1 92.38 262 VAL A N 1
ATOM 2122 C CA . VAL A 1 262 ? -0.48 -11.328 21.688 1 92.38 262 VAL A CA 1
ATOM 2123 C C . VAL A 1 262 ? -0.895 -10.867 23.078 1 92.38 262 VAL A C 1
ATOM 2125 O O . VAL A 1 262 ? -0.833 -11.641 24.031 1 92.38 262 VAL A O 1
ATOM 2128 N N . ARG A 1 263 ? -1.204 -9.625 23.188 1 93.81 263 ARG A N 1
ATOM 2129 C CA . ARG A 1 263 ? -1.716 -9.078 24.438 1 93.81 263 ARG A CA 1
ATOM 2130 C C . ARG A 1 263 ? -3.191 -8.711 24.312 1 93.81 263 ARG A C 1
ATOM 2132 O O . ARG A 1 263 ? -3.619 -8.172 23.297 1 93.81 263 ARG A O 1
ATOM 2139 N N . LEU A 1 264 ? -3.926 -9.109 25.297 1 94.38 264 LEU A N 1
ATOM 2140 C CA . LEU A 1 264 ? -5.34 -8.75 25.344 1 94.38 264 LEU A CA 1
ATOM 2141 C C . LEU A 1 264 ? -5.574 -7.562 26.266 1 94.38 264 LEU A C 1
ATOM 2143 O O . LEU A 1 264 ? -4.828 -7.363 27.234 1 94.38 264 LEU A O 1
ATOM 2147 N N . LYS A 1 265 ? -6.547 -6.742 25.891 1 89.25 265 LYS A N 1
ATOM 2148 C CA . LYS A 1 265 ? -6.934 -5.613 26.719 1 89.25 265 LYS A CA 1
ATOM 2149 C C . LYS A 1 265 ? -7.543 -6.086 28.047 1 89.25 265 LYS A C 1
ATOM 2151 O O . LYS A 1 265 ? -8.141 -7.16 28.109 1 89.25 265 LYS A O 1
ATOM 2156 N N . MET B 1 1 ? -2.428 9.258 -22.688 1 38.75 1 MET B N 1
ATOM 2157 C CA . MET B 1 1 ? -2.588 8.578 -21.406 1 38.75 1 MET B CA 1
ATOM 2158 C C . MET B 1 1 ? -3.76 7.605 -21.453 1 38.75 1 MET B C 1
ATOM 2160 O O . MET B 1 1 ? -4.863 7.973 -21.859 1 38.75 1 MET B O 1
ATOM 2164 N N . ALA B 1 2 ? -3.562 6.48 -21.703 1 47.09 2 ALA B N 1
ATOM 2165 C CA . ALA B 1 2 ? -4.605 5.547 -22.125 1 47.09 2 ALA B CA 1
ATOM 2166 C C . ALA B 1 2 ? -5.727 5.48 -21.094 1 47.09 2 ALA B C 1
ATOM 2168 O O . ALA B 1 2 ? -5.473 5.492 -19.875 1 47.09 2 ALA B O 1
ATOM 2169 N N . GLY B 1 3 ? -6.879 5.906 -21.438 1 61.22 3 GLY B N 1
ATOM 2170 C CA . GLY B 1 3 ? -8.109 5.828 -20.672 1 61.22 3 GLY B CA 1
ATOM 2171 C C . GLY B 1 3 ? -8.281 4.504 -19.953 1 61.22 3 GLY B C 1
ATOM 2172 O O . GLY B 1 3 ? -7.457 3.602 -20.109 1 61.22 3 GLY B O 1
ATOM 2173 N N . VAL B 1 4 ? -9.18 4.457 -19 1 72.62 4 VAL B N 1
ATOM 2174 C CA . VAL B 1 4 ? -9.578 3.264 -18.266 1 72.62 4 VAL B CA 1
ATOM 2175 C C . VAL B 1 4 ? -10.195 2.242 -19.219 1 72.62 4 VAL B C 1
ATOM 2177 O O . VAL B 1 4 ? -10.977 2.604 -20.094 1 72.62 4 VAL B O 1
ATOM 2180 N N . LYS B 1 5 ? -9.656 1.048 -19.156 1 84.12 5 LYS B N 1
ATOM 2181 C CA . LYS B 1 5 ? -10.195 -0.028 -20 1 84.12 5 LYS B CA 1
ATOM 2182 C C . LYS B 1 5 ? -11.672 -0.277 -19.688 1 84.12 5 LYS B C 1
ATOM 2184 O O . LYS B 1 5 ? -12.086 -0.234 -18.531 1 84.12 5 LYS B O 1
ATOM 2189 N N . ALA B 1 6 ? -12.367 -0.563 -20.688 1 81.56 6 ALA B N 1
ATOM 2190 C CA . ALA B 1 6 ? -13.805 -0.801 -20.562 1 81.56 6 ALA B CA 1
ATOM 2191 C C . ALA B 1 6 ? -14.078 -2.025 -19.688 1 81.56 6 ALA B C 1
ATOM 2193 O O . ALA B 1 6 ? -13.383 -3.037 -19.797 1 81.56 6 ALA B O 1
ATOM 2194 N N . ARG B 1 7 ? -15.156 -1.994 -18.984 1 82.31 7 ARG B N 1
ATOM 2195 C CA . ARG B 1 7 ? -15.539 -3.09 -18.109 1 82.31 7 ARG B CA 1
ATOM 2196 C C . ARG B 1 7 ? -16.234 -4.203 -18.875 1 82.31 7 ARG B C 1
ATOM 2198 O O . ARG B 1 7 ? -16.156 -5.371 -18.5 1 82.31 7 ARG B O 1
ATOM 2205 N N . ARG B 1 8 ? -16.891 -3.82 -19.891 1 90.44 8 ARG B N 1
ATOM 2206 C CA . ARG B 1 8 ? -17.562 -4.777 -20.766 1 90.44 8 ARG B CA 1
ATOM 2207 C C . ARG B 1 8 ? -17.047 -4.668 -22.188 1 90.44 8 ARG B C 1
ATOM 2209 O O . ARG B 1 8 ? -17.797 -4.281 -23.094 1 90.44 8 ARG B O 1
ATOM 2216 N N . PRO B 1 9 ? -15.844 -5.094 -22.359 1 94.62 9 PRO B N 1
ATOM 2217 C CA . PRO B 1 9 ? -15.203 -4.895 -23.656 1 94.62 9 PRO B CA 1
ATOM 2218 C C . PRO B 1 9 ? -15.695 -5.875 -24.719 1 94.62 9 PRO B C 1
ATOM 2220 O O . PRO B 1 9 ? -16.062 -7.008 -24.406 1 94.62 9 PRO B O 1
ATOM 2223 N N . THR B 1 10 ? -15.719 -5.453 -25.938 1 95.31 10 THR B N 1
ATOM 2224 C CA . THR B 1 10 ? -15.898 -6.328 -27.094 1 95.31 10 THR B CA 1
ATOM 2225 C C . THR B 1 10 ? -14.57 -6.957 -27.5 1 95.31 10 THR B C 1
ATOM 2227 O O . THR B 1 10 ? -13.508 -6.512 -27.062 1 95.31 10 THR B O 1
ATOM 2230 N N . PRO B 1 11 ? -14.641 -7.977 -28.312 1 95.69 11 PRO B N 1
ATOM 2231 C CA . PRO B 1 11 ? -13.391 -8.539 -28.812 1 95.69 11 PRO B CA 1
ATOM 2232 C C . PRO B 1 11 ? -12.539 -7.508 -29.547 1 95.69 11 PRO B C 1
ATOM 2234 O O . PRO B 1 11 ? -11.312 -7.57 -29.5 1 95.69 11 PRO B O 1
ATOM 2237 N N . GLU B 1 12 ? -13.148 -6.574 -30.172 1 95.75 12 GLU B N 1
ATOM 2238 C CA . GLU B 1 12 ? -12.43 -5.516 -30.875 1 95.75 12 GLU B CA 1
ATOM 2239 C C . GLU B 1 12 ? -11.672 -4.621 -29.906 1 95.75 12 GLU B C 1
ATOM 2241 O O . GLU B 1 12 ? -10.547 -4.207 -30.188 1 95.75 12 GLU B O 1
ATOM 2246 N N . ASN B 1 13 ? -12.305 -4.289 -28.797 1 95.62 13 ASN B N 1
ATOM 2247 C CA . ASN B 1 13 ? -11.617 -3.539 -27.75 1 95.62 13 ASN B CA 1
ATOM 2248 C C . ASN B 1 13 ? -10.352 -4.25 -27.297 1 95.62 13 ASN B C 1
ATOM 2250 O O . ASN B 1 13 ? -9.289 -3.633 -27.172 1 95.62 13 ASN B O 1
ATOM 2254 N N . VAL B 1 14 ? -10.523 -5.523 -27.094 1 96.44 14 VAL B N 1
ATOM 2255 C CA . VAL B 1 14 ? -9.422 -6.328 -26.594 1 96.44 14 VAL B CA 1
ATOM 2256 C C . VAL B 1 14 ? -8.297 -6.383 -27.609 1 96.44 14 VAL B C 1
ATOM 2258 O O . VAL B 1 14 ? -7.125 -6.199 -27.281 1 96.44 14 VAL B O 1
ATOM 2261 N N . ALA B 1 15 ? -8.641 -6.559 -28.844 1 96.31 15 ALA B N 1
ATOM 2262 C CA . ALA B 1 15 ? -7.656 -6.582 -29.906 1 96.31 15 ALA B CA 1
ATOM 2263 C C . ALA B 1 15 ? -6.898 -5.258 -29.984 1 96.31 15 ALA B C 1
ATOM 2265 O O . ALA B 1 15 ? -5.695 -5.242 -30.25 1 96.31 15 ALA B O 1
ATOM 2266 N N . ARG B 1 16 ? -7.574 -4.195 -29.766 1 96.06 16 ARG B N 1
ATOM 2267 C CA . ARG B 1 16 ? -6.957 -2.873 -29.797 1 96.06 16 ARG B CA 1
ATOM 2268 C C . ARG B 1 16 ? -5.953 -2.723 -28.656 1 96.06 16 ARG B C 1
ATOM 2270 O O . ARG B 1 16 ? -4.883 -2.139 -28.844 1 96.06 16 ARG B O 1
ATOM 2277 N N . TRP B 1 17 ? -6.312 -3.201 -27.469 1 96.5 17 TRP B N 1
ATOM 2278 C CA . TRP B 1 17 ? -5.398 -3.137 -26.328 1 96.5 17 TRP B CA 1
ATOM 2279 C C . TRP B 1 17 ? -4.117 -3.91 -26.625 1 96.5 17 TRP B C 1
ATOM 2281 O O . TRP B 1 17 ? -3.016 -3.426 -26.344 1 96.5 17 TRP B O 1
ATOM 2291 N N . ILE B 1 18 ? -4.312 -5.121 -27.188 1 97.44 18 ILE B N 1
ATOM 2292 C CA . ILE B 1 18 ? -3.172 -5.977 -27.484 1 97.44 18 ILE B CA 1
ATOM 2293 C C . ILE B 1 18 ? -2.293 -5.309 -28.547 1 97.44 18 ILE B C 1
ATOM 2295 O O . ILE B 1 18 ? -1.066 -5.273 -28.406 1 97.44 18 ILE B O 1
ATOM 2299 N N . LYS B 1 19 ? -2.889 -4.723 -29.531 1 96.81 19 LYS B N 1
ATOM 2300 C CA . LYS B 1 19 ? -2.164 -4.031 -30.594 1 96.81 19 LYS B CA 1
ATOM 2301 C C . LYS B 1 19 ? -1.403 -2.824 -30.047 1 96.81 19 LYS B C 1
ATOM 2303 O O . LYS B 1 19 ? -0.312 -2.506 -30.516 1 96.81 19 LYS B O 1
ATOM 2308 N N . ALA B 1 20 ? -1.978 -2.227 -29.047 1 96.44 20 ALA B N 1
ATOM 2309 C CA . ALA B 1 20 ? -1.372 -1.045 -28.438 1 96.44 20 ALA B CA 1
ATOM 2310 C C . ALA B 1 20 ? -0.183 -1.429 -27.547 1 96.44 20 ALA B C 1
ATOM 2312 O O . ALA B 1 20 ? 0.519 -0.558 -27.031 1 96.44 20 ALA B O 1
ATOM 2313 N N . GLY B 1 21 ? 0.025 -2.723 -27.297 1 97.38 21 GLY B N 1
ATOM 2314 C CA . GLY B 1 21 ? 1.234 -3.189 -26.641 1 97.38 21 GLY B CA 1
ATOM 2315 C C . GLY B 1 21 ? 1.034 -3.482 -25.172 1 97.38 21 GLY B C 1
ATOM 2316 O O . GLY B 1 21 ? 1.999 -3.736 -24.438 1 97.38 21 GLY B O 1
ATOM 2317 N N . TYR B 1 22 ? -0.245 -3.402 -24.734 1 97.5 22 TYR B N 1
ATOM 2318 C CA . TYR B 1 22 ? -0.479 -3.713 -23.328 1 97.5 22 TYR B CA 1
ATOM 2319 C C . TYR B 1 22 ? -0.116 -5.16 -23.031 1 97.5 22 TYR B C 1
ATOM 2321 O O . TYR B 1 22 ? -0.453 -6.066 -23.797 1 97.5 22 TYR B O 1
ATOM 2329 N N . GLY B 1 23 ? 0.578 -5.348 -21.922 1 97.81 23 GLY B N 1
ATOM 2330 C CA . GLY B 1 23 ? 1.046 -6.668 -21.531 1 97.81 23 GLY B CA 1
ATOM 2331 C C . GLY B 1 23 ? 2.283 -7.109 -22.281 1 97.81 23 GLY B C 1
ATOM 2332 O O . GLY B 1 23 ? 2.617 -8.297 -22.297 1 97.81 23 GLY B O 1
ATOM 2333 N N . GLN B 1 24 ? 2.891 -6.211 -22.969 1 98.06 24 GLN B N 1
ATOM 2334 C CA . GLN B 1 24 ? 4.039 -6.52 -23.812 1 98.06 24 GLN B CA 1
ATOM 2335 C C . GLN B 1 24 ? 5.18 -5.539 -23.578 1 98.06 24 GLN B C 1
ATOM 2337 O O . GLN B 1 24 ? 4.977 -4.469 -23 1 98.06 24 GLN B O 1
ATOM 2342 N N . GLY B 1 25 ? 6.398 -5.984 -23.953 1 97.56 25 GLY B N 1
ATOM 2343 C CA . GLY B 1 25 ? 7.59 -5.172 -23.766 1 97.56 25 GLY B CA 1
ATOM 2344 C C . GLY B 1 25 ? 8.461 -5.656 -22.625 1 97.56 25 GLY B C 1
ATOM 2345 O O . GLY B 1 25 ? 8.281 -6.773 -22.125 1 97.56 25 GLY B O 1
ATOM 2346 N N . GLU B 1 26 ? 9.484 -4.902 -22.375 1 97.44 26 GLU B N 1
ATOM 2347 C CA . GLU B 1 26 ? 10.43 -5.23 -21.312 1 97.44 26 GLU B CA 1
ATOM 2348 C C . GLU B 1 26 ? 10.953 -3.973 -20.625 1 97.44 26 GLU B C 1
ATOM 2350 O O . GLU B 1 26 ? 10.852 -2.873 -21.172 1 97.44 26 GLU B O 1
ATOM 2355 N N . GLY B 1 27 ? 11.422 -4.195 -19.391 1 96.69 27 GLY B N 1
ATOM 2356 C CA . GLY B 1 27 ? 12.047 -3.094 -18.688 1 96.69 27 GLY B CA 1
ATOM 2357 C C . GLY B 1 27 ? 11.18 -1.848 -18.625 1 96.69 27 GLY B C 1
ATOM 2358 O O . GLY B 1 27 ? 10 -1.919 -18.297 1 96.69 27 GLY B O 1
ATOM 2359 N N . ALA B 1 28 ? 11.82 -0.756 -18.969 1 94.94 28 ALA B N 1
ATOM 2360 C CA . ALA B 1 28 ? 11.156 0.545 -18.891 1 94.94 28 ALA B CA 1
ATOM 2361 C C . ALA B 1 28 ? 10.094 0.691 -19.969 1 94.94 28 ALA B C 1
ATOM 2363 O O . ALA B 1 28 ? 9.172 1.503 -19.844 1 94.94 28 ALA B O 1
ATOM 2364 N N . ARG B 1 29 ? 10.055 -0.092 -21 1 96.31 29 ARG B N 1
ATOM 2365 C CA . ARG B 1 29 ? 9.148 0.012 -22.141 1 96.31 29 ARG B CA 1
ATOM 2366 C C . ARG B 1 29 ? 7.949 -0.919 -21.969 1 96.31 29 ARG B C 1
ATOM 2368 O O . ARG B 1 29 ? 7.027 -0.907 -22.781 1 96.31 29 ARG B O 1
ATOM 2375 N N . TYR B 1 30 ? 7.992 -1.661 -20.922 1 98 30 TYR B N 1
ATOM 2376 C CA . TYR B 1 30 ? 6.895 -2.592 -20.672 1 98 30 TYR B CA 1
ATOM 2377 C C . TYR B 1 30 ? 5.625 -1.847 -20.281 1 98 30 TYR B C 1
ATOM 2379 O O . TYR B 1 30 ? 5.672 -0.905 -19.484 1 98 30 TYR B O 1
ATOM 2387 N N . LYS B 1 31 ? 4.52 -2.277 -20.844 1 97.12 31 LYS B N 1
ATOM 2388 C CA . LYS B 1 31 ? 3.195 -1.784 -20.484 1 97.12 31 LYS B CA 1
ATOM 2389 C C . LYS B 1 31 ? 2.346 -2.895 -19.875 1 97.12 31 LYS B C 1
ATOM 2391 O O . LYS B 1 31 ? 1.973 -3.848 -20.562 1 97.12 31 LYS B O 1
ATOM 2396 N N . PRO B 1 32 ? 2.029 -2.752 -18.578 1 97.62 32 PRO B N 1
ATOM 2397 C CA . PRO B 1 32 ? 1.174 -3.793 -18 1 97.62 32 PRO B CA 1
ATOM 2398 C C . PRO B 1 32 ? -0.183 -3.893 -18.703 1 97.62 32 PRO B C 1
ATOM 2400 O O . PRO B 1 32 ? -0.703 -2.889 -19.188 1 97.62 32 PRO B O 1
ATOM 2403 N N . PHE B 1 33 ? -0.727 -5.047 -18.672 1 97.75 33 PHE B N 1
ATOM 2404 C CA . PHE B 1 33 ? -2.023 -5.203 -19.328 1 97.75 33 PHE B CA 1
ATOM 2405 C C . PHE B 1 33 ? -3.119 -4.523 -18.516 1 97.75 33 PHE B C 1
ATOM 2407 O O . PHE B 1 33 ? -4.07 -3.977 -19.078 1 97.75 33 PHE B O 1
ATOM 2414 N N . LEU B 1 34 ? -3.027 -4.598 -17.172 1 95.06 34 LEU B N 1
ATOM 2415 C CA . LEU B 1 34 ? -3.994 -3.967 -16.281 1 95.06 34 LEU B CA 1
ATOM 2416 C C . LEU B 1 34 ? -3.316 -2.939 -15.391 1 95.06 34 LEU B C 1
ATOM 2418 O O . LEU B 1 34 ? -2.281 -3.227 -14.781 1 95.06 34 LEU B O 1
ATOM 2422 N N . TYR B 1 35 ? -3.885 -1.78 -15.328 1 92.69 35 TYR B N 1
ATOM 2423 C CA . TYR B 1 35 ? -3.508 -0.752 -14.367 1 92.69 35 TYR B CA 1
ATOM 2424 C C . TYR B 1 35 ? -4.434 -0.771 -13.156 1 92.69 35 TYR B C 1
ATOM 2426 O O . TYR B 1 35 ? -5.523 -1.347 -13.211 1 92.69 35 TYR B O 1
ATOM 2434 N N . VAL B 1 36 ? -4.02 -0.205 -12.086 1 89.88 36 VAL B N 1
ATOM 2435 C CA . VAL B 1 36 ? -4.809 -0.163 -10.859 1 89.88 36 VAL B CA 1
ATOM 2436 C C . VAL B 1 36 ? -6.168 0.478 -11.141 1 89.88 36 VAL B C 1
ATOM 2438 O O . VAL B 1 36 ? -7.172 0.123 -10.523 1 89.88 36 VAL B O 1
ATOM 2441 N N . ARG B 1 37 ? -6.316 1.327 -12.094 1 84 37 ARG B N 1
ATOM 2442 C CA . ARG B 1 37 ? -7.547 2.045 -12.406 1 84 37 ARG B CA 1
ATOM 2443 C C . ARG B 1 37 ? -8.5 1.179 -13.227 1 84 37 ARG B C 1
ATOM 2445 O O . ARG B 1 37 ? -9.672 1.516 -13.391 1 84 37 ARG B O 1
ATOM 2452 N N . ASP B 1 38 ? -7.934 0.133 -13.75 1 84.62 38 ASP B N 1
ATOM 2453 C CA . ASP B 1 38 ? -8.695 -0.664 -14.703 1 84.62 38 ASP B CA 1
ATOM 2454 C C . ASP B 1 38 ? -9.594 -1.669 -13.992 1 84.62 38 ASP B C 1
ATOM 2456 O O . ASP B 1 38 ? -10.516 -2.223 -14.586 1 84.62 38 ASP B O 1
ATOM 2460 N N . VAL B 1 39 ? -9.305 -1.947 -12.719 1 78 39 VAL B N 1
ATOM 2461 C CA . VAL B 1 39 ? -10.031 -2.998 -12.016 1 78 39 VAL B CA 1
ATOM 2462 C C . VAL B 1 39 ? -10.578 -2.453 -10.695 1 78 39 VAL B C 1
ATOM 2464 O O . VAL B 1 39 ? -9.828 -1.88 -9.898 1 78 39 VAL B O 1
ATOM 2467 N N . PRO B 1 40 ? -11.875 -2.535 -10.656 1 71.31 40 PRO B N 1
ATOM 2468 C CA . PRO B 1 40 ? -12.406 -2.16 -9.352 1 71.31 40 PRO B CA 1
ATOM 2469 C C . PRO B 1 40 ? -11.883 -3.045 -8.219 1 71.31 40 PRO B C 1
ATOM 2471 O O . PRO B 1 40 ? -11.836 -4.27 -8.367 1 71.31 40 PRO B O 1
ATOM 2474 N N . SER B 1 41 ? -11.141 -2.559 -7.418 1 66.94 41 SER B N 1
ATOM 2475 C CA . SER B 1 41 ? -10.578 -3.383 -6.355 1 66.94 41 SER B CA 1
ATOM 2476 C C . SER B 1 41 ? -11.406 -3.291 -5.082 1 66.94 41 SER B C 1
ATOM 2478 O O . SER B 1 41 ? -11.961 -2.236 -4.773 1 66.94 41 SER B O 1
ATOM 2480 N N . ARG B 1 42 ? -11.711 -4.52 -4.551 1 67.25 42 ARG B N 1
ATOM 2481 C CA . ARG B 1 42 ? -12.406 -4.574 -3.271 1 67.25 42 ARG B CA 1
ATOM 2482 C C . ARG B 1 42 ? -11.461 -4.273 -2.117 1 67.25 42 ARG B C 1
ATOM 2484 O O . ARG B 1 42 ? -11.898 -4.035 -0.99 1 67.25 42 ARG B O 1
ATOM 2491 N N . GLY B 1 43 ? -10.312 -4.109 -2.42 1 79.56 43 GLY B N 1
ATOM 2492 C CA . GLY B 1 43 ? -9.344 -3.914 -1.354 1 79.56 43 GLY B CA 1
ATOM 2493 C C . GLY B 1 43 ? -8.367 -2.787 -1.632 1 79.56 43 GLY B C 1
ATOM 2494 O O . GLY B 1 43 ? -8.773 -1.64 -1.824 1 79.56 43 GLY B O 1
ATOM 2495 N N . THR B 1 44 ? -7.137 -3.137 -1.602 1 88.12 44 THR B N 1
ATOM 2496 C CA . THR B 1 44 ? -6.074 -2.15 -1.757 1 88.12 44 THR B CA 1
ATOM 2497 C C . THR B 1 44 ? -5.285 -2.4 -3.039 1 88.12 44 THR B C 1
ATOM 2499 O O . THR B 1 44 ? -5.047 -3.551 -3.414 1 88.12 44 THR B O 1
ATOM 2502 N N . SER B 1 45 ? -5.012 -1.382 -3.816 1 92.31 45 SER B N 1
ATOM 2503 C CA . SER B 1 45 ? -4.098 -1.421 -4.953 1 92.31 45 SER B CA 1
ATOM 2504 C C . SER B 1 45 ? -2.939 -0.445 -4.766 1 92.31 45 SER B C 1
ATOM 2506 O O . SER B 1 45 ? -3.049 0.515 -3.998 1 92.31 45 SER B O 1
ATOM 2508 N N . THR B 1 46 ? -1.836 -0.738 -5.406 1 93.12 46 THR B N 1
ATOM 2509 C CA . THR B 1 46 ? -0.624 0.026 -5.137 1 93.12 46 THR B CA 1
ATOM 2510 C C . THR B 1 46 ? 0.096 0.374 -6.438 1 93.12 46 THR B C 1
ATOM 2512 O O . THR B 1 46 ? 0.187 -0.456 -7.344 1 93.12 46 THR B O 1
ATOM 2515 N N . MET B 1 47 ? 0.497 1.573 -6.516 1 93.19 47 MET B N 1
ATOM 2516 C CA . MET B 1 47 ? 1.47 2.004 -7.516 1 93.19 47 MET B CA 1
ATOM 2517 C C . MET B 1 47 ? 2.828 2.266 -6.879 1 93.19 47 MET B C 1
ATOM 2519 O O . MET B 1 47 ? 2.912 2.889 -5.816 1 93.19 47 MET B O 1
ATOM 2523 N N . VAL B 1 48 ? 3.857 1.725 -7.504 1 93.62 48 VAL B N 1
ATOM 2524 C CA . VAL B 1 48 ? 5.176 1.897 -6.906 1 93.62 48 VAL B CA 1
ATOM 2525 C C . VAL B 1 48 ? 6.223 2.076 -8 1 93.62 48 VAL B C 1
ATOM 2527 O O . VAL B 1 48 ? 6.195 1.374 -9.016 1 93.62 48 VAL B O 1
ATOM 2530 N N . ASN B 1 49 ? 7.074 3.059 -7.82 1 91.56 49 ASN B N 1
ATOM 2531 C CA . ASN B 1 49 ? 8.211 3.201 -8.727 1 91.56 49 ASN B CA 1
ATOM 2532 C C . ASN B 1 49 ? 9.281 2.148 -8.453 1 91.56 49 ASN B C 1
ATOM 2534 O O . ASN B 1 49 ? 9.719 1.983 -7.312 1 91.56 49 ASN B O 1
ATOM 2538 N N . SER B 1 50 ? 9.688 1.475 -9.438 1 93.06 50 SER B N 1
ATOM 2539 C CA . SER B 1 50 ? 10.648 0.389 -9.289 1 93.06 50 SER B CA 1
ATOM 2540 C C . SER B 1 50 ? 12.062 0.852 -9.633 1 93.06 50 SER B C 1
ATOM 2542 O O . SER B 1 50 ? 12.281 1.459 -10.68 1 93.06 50 SER B O 1
ATOM 2544 N N . ARG B 1 51 ? 12.984 0.539 -8.836 1 89.75 51 ARG B N 1
ATOM 2545 C CA . ARG B 1 51 ? 14.391 0.828 -9.102 1 89.75 51 ARG B CA 1
ATOM 2546 C C . ARG B 1 51 ? 14.953 -0.114 -10.164 1 89.75 51 ARG B C 1
ATOM 2548 O O . ARG B 1 51 ? 15.875 0.246 -10.891 1 89.75 51 ARG B O 1
ATOM 2555 N N . VAL B 1 52 ? 14.398 -1.317 -10.211 1 93.75 52 VAL B N 1
ATOM 2556 C CA . VAL B 1 52 ? 14.891 -2.346 -11.125 1 93.75 52 VAL B CA 1
ATOM 2557 C C . VAL B 1 52 ? 14.547 -1.971 -12.562 1 93.75 52 VAL B C 1
ATOM 2559 O O . VAL B 1 52 ? 15.375 -2.115 -13.469 1 93.75 52 VAL B O 1
ATOM 2562 N N . THR B 1 53 ? 13.336 -1.426 -12.758 1 96.19 53 THR B N 1
ATOM 2563 C CA . THR B 1 53 ? 12.867 -1.236 -14.125 1 96.19 53 THR B CA 1
ATOM 2564 C C . THR B 1 53 ? 12.836 0.246 -14.484 1 96.19 53 THR B C 1
ATOM 2566 O O . THR B 1 53 ? 12.75 0.603 -15.664 1 96.19 53 THR B O 1
ATOM 2569 N N . GLY B 1 54 ? 12.773 1.101 -13.484 1 91.56 54 GLY B N 1
ATOM 2570 C CA . GLY B 1 54 ? 12.727 2.533 -13.734 1 91.56 54 GLY B CA 1
ATOM 2571 C C . GLY B 1 54 ? 11.352 3.033 -14.117 1 91.56 54 GLY B C 1
ATOM 2572 O O . GLY B 1 54 ? 11.203 4.16 -14.602 1 91.56 54 GLY B O 1
ATOM 2573 N N . ARG B 1 55 ? 10.383 2.24 -13.93 1 93.25 55 ARG B N 1
ATOM 2574 C CA . ARG B 1 55 ? 9.016 2.66 -14.234 1 93.25 55 ARG B CA 1
ATOM 2575 C C . ARG B 1 55 ? 8.086 2.408 -13.055 1 93.25 55 ARG B C 1
ATOM 2577 O O . ARG B 1 55 ? 8.484 1.775 -12.07 1 93.25 55 ARG B O 1
ATOM 2584 N N . THR B 1 56 ? 6.82 2.93 -13.117 1 93.44 56 THR B N 1
ATOM 2585 C CA . THR B 1 56 ? 5.809 2.701 -12.094 1 93.44 56 THR B CA 1
ATOM 2586 C C . THR B 1 56 ? 5.098 1.369 -12.32 1 93.44 56 THR B C 1
ATOM 2588 O O . THR B 1 56 ? 4.633 1.088 -13.43 1 93.44 56 THR B O 1
ATOM 2591 N N . HIS B 1 57 ? 5.098 0.585 -11.305 1 96.25 57 HIS B N 1
ATOM 2592 C CA . HIS B 1 57 ? 4.398 -0.695 -11.336 1 96.25 57 HIS B CA 1
ATOM 2593 C C . HIS B 1 57 ? 3.012 -0.584 -10.719 1 96.25 57 HIS B C 1
ATOM 2595 O O . HIS B 1 57 ? 2.783 0.251 -9.844 1 96.25 57 HIS B O 1
ATOM 2601 N N . HIS B 1 58 ? 2.115 -1.391 -11.156 1 95.5 58 HIS B N 1
ATOM 2602 C CA . HIS B 1 58 ? 0.729 -1.415 -10.711 1 95.5 58 HIS B CA 1
ATOM 2603 C C . HIS B 1 58 ? 0.374 -2.766 -10.094 1 95.5 58 HIS B C 1
ATOM 2605 O O . HIS B 1 58 ? 0.402 -3.791 -10.781 1 95.5 58 HIS B O 1
ATOM 2611 N N . TYR B 1 59 ? 0.021 -2.768 -8.867 1 95.81 59 TYR B N 1
ATOM 2612 C CA . TYR B 1 59 ? -0.364 -4 -8.195 1 95.81 59 TYR B CA 1
ATOM 2613 C C . TYR B 1 59 ? -1.8 -3.92 -7.688 1 95.81 59 TYR B C 1
ATOM 2615 O O . TYR B 1 59 ? -2.188 -2.936 -7.055 1 95.81 59 TYR B O 1
ATOM 2623 N N . LEU B 1 60 ? -2.574 -4.93 -7.984 1 93.56 60 LEU B N 1
ATOM 2624 C CA . LEU B 1 60 ? -4.016 -4.914 -7.758 1 93.56 60 LEU B CA 1
ATOM 2625 C C . LEU B 1 60 ? -4.352 -5.469 -6.375 1 93.56 60 LEU B C 1
ATOM 2627 O O . LEU B 1 60 ? -5.523 -5.516 -5.992 1 93.56 60 LEU B O 1
ATOM 2631 N N . SER B 1 61 ? -3.322 -5.906 -5.617 1 91.12 61 SER B N 1
ATOM 2632 C CA . SER B 1 61 ? -3.516 -6.363 -4.242 1 91.12 61 SER B CA 1
ATOM 2633 C C . SER B 1 61 ? -2.26 -6.148 -3.406 1 91.12 61 SER B C 1
ATOM 2635 O O . SER B 1 61 ? -1.165 -5.984 -3.951 1 91.12 61 SER B O 1
ATOM 2637 N N . ARG B 1 62 ? -2.467 -6.129 -2.164 1 88.88 62 ARG B N 1
ATOM 2638 C CA . ARG B 1 62 ? -1.347 -6.016 -1.234 1 88.88 62 ARG B CA 1
ATOM 2639 C C . ARG B 1 62 ? -0.373 -7.176 -1.404 1 88.88 62 ARG B C 1
ATOM 2641 O O . ARG B 1 62 ?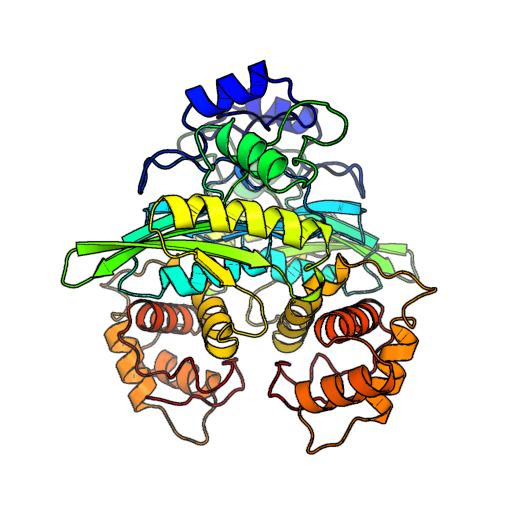 0.841 -7 -1.284 1 88.88 62 ARG B O 1
ATOM 2648 N N . GLN B 1 63 ? -0.912 -8.367 -1.636 1 91.56 63 GLN B N 1
ATOM 2649 C CA . GLN B 1 63 ? -0.067 -9.547 -1.784 1 91.56 63 GLN B CA 1
ATOM 2650 C C . GLN B 1 63 ? 0.835 -9.43 -3.01 1 91.56 63 GLN B C 1
ATOM 2652 O O . GLN B 1 63 ? 1.991 -9.859 -2.98 1 91.56 63 GLN B O 1
ATOM 2657 N N . GLU B 1 64 ? 0.292 -8.875 -4.07 1 95.75 64 GLU B N 1
ATOM 2658 C CA . GLU B 1 64 ? 1.106 -8.648 -5.262 1 95.75 64 GLU B CA 1
ATOM 2659 C C . GLU B 1 64 ? 2.25 -7.68 -4.969 1 95.75 64 GLU B C 1
ATOM 2661 O O . GLU B 1 64 ? 3.391 -7.918 -5.371 1 95.75 64 GLU B O 1
ATOM 2666 N N . TYR B 1 65 ? 1.94 -6.652 -4.238 1 95.62 65 TYR B N 1
ATOM 2667 C CA . TYR B 1 65 ? 2.943 -5.664 -3.861 1 95.62 65 TYR B CA 1
ATOM 2668 C C . TYR B 1 65 ? 4.035 -6.293 -3.002 1 95.62 65 TYR B C 1
ATOM 2670 O O . TYR B 1 65 ? 5.219 -6.012 -3.188 1 95.62 65 TYR B O 1
ATOM 2678 N N . ARG B 1 66 ? 3.625 -7.066 -2.113 1 94.12 66 ARG B N 1
ATOM 2679 C CA . ARG B 1 66 ? 4.578 -7.742 -1.237 1 94.12 66 ARG B CA 1
ATOM 2680 C C . ARG B 1 66 ? 5.508 -8.648 -2.035 1 94.12 66 ARG B C 1
ATOM 2682 O O . ARG B 1 66 ? 6.707 -8.719 -1.75 1 94.12 66 ARG B O 1
ATOM 2689 N N . GLU B 1 67 ? 4.945 -9.328 -3.023 1 97.31 67 GLU B N 1
ATOM 2690 C CA . GLU B 1 67 ? 5.785 -10.133 -3.906 1 97.31 67 GLU B CA 1
ATOM 2691 C C . GLU B 1 67 ? 6.754 -9.258 -4.691 1 97.31 67 GLU B C 1
ATOM 2693 O O . GLU B 1 67 ? 7.891 -9.664 -4.949 1 97.31 67 GLU B O 1
ATOM 2698 N N . HIS B 1 68 ? 6.312 -8.094 -5.062 1 97.88 68 HIS B N 1
ATOM 2699 C CA . HIS B 1 68 ? 7.176 -7.133 -5.738 1 97.88 68 HIS B CA 1
ATOM 2700 C C . HIS B 1 68 ? 8.375 -6.766 -4.867 1 97.88 68 HIS B C 1
ATOM 2702 O O . HIS B 1 68 ? 9.5 -6.676 -5.363 1 97.88 68 HIS B O 1
ATOM 2708 N N . LEU B 1 69 ? 8.133 -6.547 -3.613 1 96.81 69 LEU B N 1
ATOM 2709 C CA . LEU B 1 69 ? 9.211 -6.164 -2.711 1 96.81 69 LEU B CA 1
ATOM 2710 C C . LEU B 1 69 ? 10.305 -7.23 -2.691 1 96.81 69 LEU B C 1
ATOM 2712 O O . LEU B 1 69 ? 11.492 -6.906 -2.721 1 96.81 69 LEU B O 1
ATOM 2716 N N . LEU B 1 70 ? 9.922 -8.453 -2.67 1 97.38 70 LEU B N 1
ATOM 2717 C CA . LEU B 1 70 ? 10.867 -9.562 -2.682 1 97.38 70 LEU B CA 1
ATOM 2718 C C . LEU B 1 70 ? 11.648 -9.594 -3.99 1 97.38 70 LEU B C 1
ATOM 2720 O O . LEU B 1 70 ? 12.867 -9.766 -3.986 1 97.38 70 LEU B O 1
ATOM 2724 N N . ALA B 1 71 ? 10.938 -9.445 -5.059 1 97.81 71 ALA B N 1
ATOM 2725 C CA . ALA B 1 71 ? 11.578 -9.461 -6.371 1 97.81 71 ALA B CA 1
ATOM 2726 C C . ALA B 1 71 ? 12.562 -8.305 -6.512 1 97.81 71 ALA B C 1
ATOM 2728 O O . ALA B 1 71 ? 13.664 -8.484 -7.043 1 97.81 71 ALA B O 1
ATOM 2729 N N . GLU B 1 72 ? 12.156 -7.145 -6.031 1 96.06 72 GLU B N 1
ATOM 2730 C CA . GLU B 1 72 ? 12.977 -5.938 -6.09 1 96.06 72 GLU B CA 1
ATOM 2731 C C . GLU B 1 72 ? 14.258 -6.105 -5.285 1 96.06 72 GLU B C 1
ATOM 2733 O O . GLU B 1 72 ? 15.305 -5.57 -5.656 1 96.06 72 GLU B O 1
ATOM 2738 N N . TYR B 1 73 ? 14.156 -6.758 -4.211 1 96.5 73 TYR B N 1
ATOM 2739 C CA . TYR B 1 73 ? 15.273 -6.922 -3.293 1 96.5 73 TYR B CA 1
ATOM 2740 C C . TYR B 1 73 ? 16.266 -7.965 -3.811 1 96.5 73 TYR B C 1
ATOM 2742 O O . TYR B 1 73 ? 17.453 -7.898 -3.521 1 96.5 73 TYR B O 1
ATOM 2750 N N . ASP B 1 74 ? 15.789 -8.969 -4.531 1 96.69 74 ASP B N 1
ATOM 2751 C CA . ASP B 1 74 ? 16.625 -10.031 -5.078 1 96.69 74 ASP B CA 1
ATOM 2752 C C . ASP B 1 74 ? 17.609 -9.477 -6.109 1 96.69 74 ASP B C 1
ATOM 2754 O O . ASP B 1 74 ? 17.203 -9.016 -7.176 1 96.69 74 ASP B O 1
ATOM 2758 N N . LYS B 1 75 ? 18.891 -9.609 -5.895 1 95.38 75 LYS B N 1
ATOM 2759 C CA . LYS B 1 75 ? 19.922 -9.016 -6.727 1 95.38 75 LYS B CA 1
ATOM 2760 C C . LYS B 1 75 ? 19.953 -9.648 -8.117 1 95.38 75 LYS B C 1
ATOM 2762 O O . LYS B 1 75 ? 20.438 -9.039 -9.07 1 95.38 75 LYS B O 1
ATOM 2767 N N . SER B 1 76 ? 19.438 -10.789 -8.188 1 97.38 76 SER B N 1
ATOM 2768 C CA . SER B 1 76 ? 19.453 -11.469 -9.484 1 97.38 76 SER B CA 1
ATOM 2769 C C . SER B 1 76 ? 18.328 -10.961 -10.391 1 97.38 76 SER B C 1
ATOM 2771 O O . SER B 1 76 ? 18.328 -11.242 -11.586 1 97.38 76 SER B O 1
ATOM 2773 N N . THR B 1 77 ? 17.344 -10.234 -9.836 1 98.12 77 THR B N 1
ATOM 2774 C CA . THR B 1 77 ? 16.219 -9.75 -10.625 1 98.12 77 THR B CA 1
ATOM 2775 C C . THR B 1 77 ? 16.641 -8.609 -11.539 1 98.12 77 THR B C 1
ATOM 2777 O O . THR B 1 77 ? 17.125 -7.578 -11.07 1 98.12 77 THR B O 1
ATOM 2780 N N . ILE B 1 78 ? 16.422 -8.742 -12.82 1 98.06 78 ILE B N 1
ATOM 2781 C CA . ILE B 1 78 ? 16.859 -7.695 -13.734 1 98.06 78 ILE B CA 1
ATOM 2782 C C . ILE B 1 78 ? 15.656 -7.07 -14.422 1 98.06 78 ILE B C 1
ATOM 2784 O O . ILE B 1 78 ? 15.773 -6.016 -15.055 1 98.06 78 ILE B O 1
ATOM 2788 N N . ASP B 1 79 ? 14.461 -7.738 -14.328 1 98.69 79 ASP B N 1
ATOM 2789 C CA . ASP B 1 79 ? 13.219 -7.184 -14.859 1 98.69 79 ASP B CA 1
ATOM 2790 C C . ASP B 1 79 ? 12.008 -7.738 -14.109 1 98.69 79 ASP B C 1
ATOM 2792 O O . ASP B 1 79 ? 12.031 -8.875 -13.625 1 98.69 79 ASP B O 1
ATOM 2796 N N . ILE B 1 80 ? 11.062 -6.922 -13.953 1 98.81 80 ILE B N 1
ATOM 2797 C CA . ILE B 1 80 ? 9.773 -7.27 -13.352 1 98.81 80 ILE B CA 1
ATOM 2798 C C . ILE B 1 80 ? 8.641 -6.777 -14.25 1 98.81 80 ILE B C 1
ATOM 2800 O O . ILE B 1 80 ? 8.5 -5.57 -14.477 1 98.81 80 ILE B O 1
ATOM 2804 N N . ARG B 1 81 ? 7.84 -7.613 -14.75 1 98.88 81 ARG B N 1
ATOM 2805 C CA . ARG B 1 81 ? 6.688 -7.266 -15.578 1 98.88 81 ARG B CA 1
ATOM 2806 C C . ARG B 1 81 ? 5.387 -7.715 -14.922 1 98.88 81 ARG B C 1
ATOM 2808 O O . ARG B 1 81 ? 5.082 -8.906 -14.898 1 98.88 81 ARG B O 1
ATOM 2815 N N . GLU B 1 82 ? 4.656 -6.762 -14.297 1 98.69 82 GLU B N 1
ATOM 2816 C CA . GLU B 1 82 ? 3.412 -7.074 -13.602 1 98.69 82 GLU B CA 1
ATOM 2817 C C . GLU B 1 82 ? 2.238 -7.141 -14.578 1 98.69 82 GLU B C 1
ATOM 2819 O O . GLU B 1 82 ? 2.273 -6.523 -15.641 1 98.69 82 GLU B O 1
ATOM 2824 N N . GLN B 1 83 ? 1.238 -7.938 -14.219 1 98.25 83 GLN B N 1
ATOM 2825 C CA . GLN B 1 83 ? 0.054 -8.125 -15.047 1 98.25 83 GLN B CA 1
ATOM 2826 C C . GLN B 1 83 ? 0.438 -8.461 -16.484 1 98.25 83 GLN B C 1
ATOM 2828 O O . GLN B 1 83 ? -0.043 -7.832 -17.422 1 98.25 83 GLN B O 1
ATOM 2833 N N . TYR B 1 84 ? 1.268 -9.453 -16.641 1 98.88 84 TYR B N 1
ATOM 2834 C CA . TYR B 1 84 ? 1.802 -9.867 -17.938 1 98.88 84 TYR B CA 1
ATOM 2835 C C . TYR B 1 84 ? 0.755 -10.633 -18.734 1 98.88 84 TYR B C 1
ATOM 2837 O O . TYR B 1 84 ? 0.301 -11.703 -18.312 1 98.88 84 TYR B O 1
ATOM 2845 N N . ALA B 1 85 ? 0.406 -10.172 -19.891 1 98.75 85 ALA B N 1
ATOM 2846 C CA . ALA B 1 85 ? -0.644 -10.789 -20.688 1 98.75 85 ALA B CA 1
ATOM 2847 C C . ALA B 1 85 ? -0.172 -12.109 -21.297 1 98.75 85 ALA B C 1
ATOM 2849 O O . ALA B 1 85 ? 0.94 -12.203 -21.812 1 98.75 85 ALA B O 1
ATOM 2850 N N . LEU B 1 86 ? -0.984 -13.094 -21.141 1 98.75 86 LEU B N 1
ATOM 2851 C CA . LEU B 1 86 ? -0.714 -14.375 -21.781 1 98.75 86 LEU B CA 1
ATOM 2852 C C . LEU B 1 86 ? -1.183 -14.375 -23.219 1 98.75 86 LEU B C 1
ATOM 2854 O O . LEU B 1 86 ? -2.367 -14.586 -23.5 1 98.75 86 LEU B O 1
ATOM 2858 N N . LEU B 1 87 ? -0.264 -14.195 -24.062 1 98.19 87 LEU B N 1
ATOM 2859 C CA . LEU B 1 87 ? -0.549 -14.078 -25.5 1 98.19 87 LEU B CA 1
ATOM 2860 C C . LEU B 1 87 ? 0.125 -15.203 -26.281 1 98.19 87 LEU B C 1
ATOM 2862 O O . LEU B 1 87 ? 1.211 -15.656 -25.906 1 98.19 87 LEU B O 1
ATOM 2866 N N . PRO B 1 88 ? -0.465 -15.664 -27.375 1 97.5 88 PRO B N 1
ATOM 2867 C CA . PRO B 1 88 ? -1.646 -15.109 -28.047 1 97.5 88 PRO B CA 1
ATOM 2868 C C . PRO B 1 88 ? -2.924 -15.289 -27.234 1 97.5 88 PRO B C 1
ATOM 2870 O O . PRO B 1 88 ? -3.061 -16.281 -26.5 1 97.5 88 PRO B O 1
ATOM 2873 N N . TRP B 1 89 ? -3.807 -14.391 -27.391 1 95 89 TRP B N 1
ATOM 2874 C CA . TRP B 1 89 ? -5.047 -14.25 -26.641 1 95 89 TRP B CA 1
ATOM 2875 C C . TRP B 1 89 ? -5.867 -15.531 -26.688 1 95 89 TRP B C 1
ATOM 2877 O O . TRP B 1 89 ? -6.414 -15.961 -25.672 1 95 89 TRP B O 1
ATOM 2887 N N . GLU B 1 90 ? -5.883 -16.219 -27.766 1 95 90 GLU B N 1
ATOM 2888 C CA . GLU B 1 90 ? -6.742 -17.391 -28 1 95 90 GLU B CA 1
ATOM 2889 C C . GLU B 1 90 ? -6.203 -18.609 -27.281 1 95 90 GLU B C 1
ATOM 2891 O O . GLU B 1 90 ? -6.945 -19.562 -27.016 1 95 90 GLU B O 1
ATOM 2896 N N . GLU B 1 91 ? -4.945 -18.594 -26.938 1 97.06 91 GLU B N 1
ATOM 2897 C CA . GLU B 1 91 ? -4.281 -19.797 -26.438 1 97.06 91 GLU B CA 1
ATOM 2898 C C . GLU B 1 91 ? -4.867 -20.234 -25.109 1 97.06 91 GLU B C 1
ATOM 2900 O O . GLU B 1 91 ? -5.094 -21.438 -24.875 1 97.06 91 GLU B O 1
ATOM 2905 N N . THR B 1 92 ? -5.066 -19.312 -24.203 1 97.06 92 THR B N 1
ATOM 2906 C CA . THR B 1 92 ? -5.586 -19.672 -22.891 1 97.06 92 THR B CA 1
ATOM 2907 C C . THR B 1 92 ? -7.02 -20.188 -23 1 97.06 92 THR B C 1
ATOM 2909 O O . THR B 1 92 ? -7.43 -21.078 -22.266 1 97.06 92 THR B O 1
ATOM 2912 N N . TYR B 1 93 ? -7.773 -19.609 -23.938 1 96.31 93 TYR B N 1
ATOM 2913 C CA . TYR B 1 93 ? -9.125 -20.094 -24.203 1 96.31 93 TYR B CA 1
ATOM 2914 C C . TYR B 1 93 ? -9.109 -21.531 -24.703 1 96.31 93 TYR B C 1
ATOM 2916 O O . TYR B 1 93 ? -9.883 -22.375 -24.219 1 96.31 93 TYR B O 1
ATOM 2924 N N . GLN B 1 94 ? -8.25 -21.812 -25.609 1 96.88 94 GLN B N 1
ATOM 2925 C CA . GLN B 1 94 ? -8.109 -23.156 -26.172 1 96.88 94 GLN B CA 1
ATOM 2926 C C . GLN B 1 94 ? -7.676 -24.156 -25.094 1 96.88 94 GLN B C 1
ATOM 2928 O O . GLN B 1 94 ? -8.172 -25.281 -25.047 1 96.88 94 GLN B O 1
ATOM 2933 N N . THR B 1 95 ? -6.715 -23.703 -24.281 1 97.31 95 THR B N 1
ATOM 2934 C CA . THR B 1 95 ? -6.254 -24.547 -23.172 1 97.31 95 THR B CA 1
ATOM 2935 C C . THR B 1 95 ? -7.41 -24.891 -22.25 1 97.31 95 THR B C 1
ATOM 2937 O O . THR B 1 95 ? -7.551 -26.047 -21.828 1 97.31 95 THR B O 1
ATOM 2940 N N . ALA B 1 96 ? -8.25 -23.891 -21.922 1 97.44 96 ALA B N 1
ATOM 2941 C CA . ALA B 1 96 ? -9.422 -24.125 -21.062 1 97.44 96 ALA B CA 1
ATOM 2942 C C . ALA B 1 96 ? -10.352 -25.156 -21.688 1 97.44 96 ALA B C 1
ATOM 2944 O O . ALA B 1 96 ? -10.805 -26.078 -21.016 1 97.44 96 ALA B O 1
ATOM 2945 N N . GLN B 1 97 ? -10.555 -25.078 -22.953 1 96.25 97 GLN B N 1
ATOM 2946 C CA . GLN B 1 97 ? -11.422 -26.016 -23.672 1 96.25 97 GLN B CA 1
ATOM 2947 C C . GLN B 1 97 ? -10.859 -27.422 -23.625 1 96.25 97 GLN B C 1
ATOM 2949 O O . GLN B 1 97 ? -11.586 -28.391 -23.359 1 96.25 97 GLN B O 1
ATOM 2954 N N . ARG B 1 98 ? -9.648 -27.5 -23.906 1 96.5 98 ARG B N 1
ATOM 2955 C CA . ARG B 1 98 ? -8.977 -28.797 -23.891 1 96.5 98 ARG B CA 1
ATOM 2956 C C . ARG B 1 98 ? -9.094 -29.469 -22.531 1 96.5 98 ARG B C 1
ATOM 2958 O O . ARG B 1 98 ? -9.227 -30.688 -22.453 1 96.5 98 ARG B O 1
ATOM 2965 N N . LEU B 1 99 ? -9.07 -28.688 -21.469 1 96.19 99 LEU B N 1
ATOM 2966 C CA . LEU B 1 99 ? -9.102 -29.203 -20.109 1 96.19 99 LEU B CA 1
ATOM 2967 C C . LEU B 1 99 ? -10.539 -29.422 -19.641 1 96.19 99 LEU B C 1
ATOM 2969 O O . LEU B 1 99 ? -10.766 -30 -18.578 1 96.19 99 LEU B O 1
ATOM 2973 N N . GLY B 1 100 ? -11.484 -28.922 -20.422 1 96.38 100 GLY B N 1
ATOM 2974 C CA . GLY B 1 100 ? -12.875 -29 -20.016 1 96.38 100 GLY B CA 1
ATOM 2975 C C . GLY B 1 100 ? -13.234 -27.984 -18.938 1 96.38 100 GLY B C 1
ATOM 2976 O O . GLY B 1 100 ? -14.125 -28.234 -18.125 1 96.38 100 GLY B O 1
ATOM 2977 N N . ILE B 1 101 ? -12.477 -26.938 -18.859 1 95.81 101 ILE B N 1
ATOM 2978 C CA . ILE B 1 101 ? -12.711 -25.859 -17.906 1 95.81 101 ILE B CA 1
ATOM 2979 C C . ILE B 1 101 ? -13.414 -24.703 -18.609 1 95.81 101 ILE B C 1
ATOM 2981 O O . ILE B 1 101 ? -13.117 -24.391 -19.75 1 95.81 101 ILE B O 1
ATOM 2985 N N . LYS B 1 102 ? -14.375 -24.109 -17.906 1 94.94 102 LYS B N 1
ATOM 2986 C CA . LYS B 1 102 ? -15.016 -22.906 -18.438 1 94.94 102 LYS B CA 1
ATOM 2987 C C . LYS B 1 102 ? -13.992 -21.797 -18.625 1 94.94 102 LYS B C 1
ATOM 2989 O O . LYS B 1 102 ? -13.289 -21.422 -17.688 1 94.94 102 LYS B O 1
ATOM 2994 N N . PRO B 1 103 ? -13.891 -21.344 -19.828 1 95.06 103 PRO B N 1
ATOM 2995 C CA . PRO B 1 103 ? -12.93 -20.266 -20.047 1 95.06 103 PRO B CA 1
ATOM 2996 C C . PRO B 1 103 ? -13.328 -18.969 -19.328 1 95.06 103 PRO B C 1
ATOM 2998 O O . PRO B 1 103 ? -14.508 -18.656 -19.234 1 95.06 103 PRO B O 1
ATOM 3001 N N . PRO B 1 104 ? -12.352 -18.234 -18.844 1 95.31 104 PRO B N 1
ATOM 3002 C CA . PRO B 1 104 ? -12.664 -16.938 -18.234 1 95.31 104 PRO B CA 1
ATOM 3003 C C . PRO B 1 104 ? -13.188 -15.922 -19.266 1 95.31 104 PRO B C 1
ATOM 3005 O O . PRO B 1 104 ? -12.586 -15.742 -20.328 1 95.31 104 PRO B O 1
ATOM 3008 N N . LEU B 1 105 ? -14.25 -15.297 -18.969 1 95.44 105 LEU B N 1
ATOM 3009 C CA . LEU B 1 105 ? -14.859 -14.25 -19.781 1 95.44 105 LEU B CA 1
ATOM 3010 C C . LEU B 1 105 ? -14.922 -12.93 -19.031 1 95.44 105 LEU B C 1
ATOM 3012 O O . LEU B 1 105 ? -14.898 -12.922 -17.797 1 95.44 105 LEU B O 1
ATOM 3016 N N . TYR B 1 106 ? -14.836 -11.812 -19.828 1 94 106 TYR B N 1
ATOM 3017 C CA . TYR B 1 106 ? -15.133 -10.547 -19.156 1 94 106 TYR B CA 1
ATOM 3018 C C . TYR B 1 106 ? -16.547 -10.547 -18.594 1 94 106 TYR B C 1
ATOM 3020 O O . TYR B 1 106 ? -17.5 -10.93 -19.281 1 94 106 TYR B O 1
ATOM 3028 N N . PRO B 1 107 ? -16.656 -10.164 -17.328 1 88.62 107 PRO B N 1
ATOM 3029 C CA . PRO B 1 107 ? -17.969 -10.234 -16.688 1 88.62 107 PRO B CA 1
ATOM 3030 C C . PRO B 1 107 ? -19.062 -9.562 -17.5 1 88.62 107 PRO B C 1
ATOM 3032 O O . PRO B 1 107 ? -18.875 -8.445 -18 1 88.62 107 PRO B O 1
ATOM 3035 N N . GLY B 1 108 ? -20.125 -10.242 -17.609 1 91.5 108 GLY B N 1
ATOM 3036 C CA . GLY B 1 108 ? -21.281 -9.703 -18.297 1 91.5 108 GLY B CA 1
ATOM 3037 C C . GLY B 1 108 ? -21.156 -9.758 -19.812 1 91.5 108 GLY B C 1
ATOM 3038 O O . GLY B 1 108 ? -21.969 -9.164 -20.531 1 91.5 108 GLY B O 1
ATOM 3039 N N . THR B 1 109 ? -20.125 -10.359 -20.297 1 94.75 109 THR B N 1
ATOM 3040 C CA . THR B 1 109 ? -19.922 -10.453 -21.734 1 94.75 109 THR B CA 1
ATOM 3041 C C . THR B 1 109 ? -19.625 -11.891 -22.156 1 94.75 109 THR B C 1
ATOM 3043 O O . THR B 1 109 ? -19.516 -12.773 -21.297 1 94.75 109 THR B O 1
ATOM 3046 N N . ARG B 1 110 ? -19.578 -12.086 -23.453 1 93.94 110 ARG B N 1
ATOM 3047 C CA . ARG B 1 110 ? -19.141 -13.352 -24.016 1 93.94 110 ARG B CA 1
ATOM 3048 C C . ARG B 1 110 ? -17.703 -13.258 -24.531 1 93.94 110 ARG B C 1
ATOM 3050 O O . ARG B 1 110 ? -17.219 -14.164 -25.219 1 93.94 110 ARG B O 1
ATOM 3057 N N . THR B 1 111 ? -17.047 -12.148 -24.25 1 96.12 111 THR B N 1
ATOM 3058 C CA . THR B 1 111 ? -15.688 -11.906 -24.703 1 96.12 111 THR B CA 1
ATOM 3059 C C . THR B 1 111 ? -14.688 -12.609 -23.781 1 96.12 111 THR B C 1
ATOM 3061 O O . THR B 1 111 ? -14.664 -12.375 -22.578 1 96.12 111 THR B O 1
ATOM 3064 N N . PRO B 1 112 ? -13.836 -13.461 -24.438 1 96.06 112 PRO B N 1
ATOM 3065 C CA . PRO B 1 112 ? -12.828 -14.117 -23.609 1 96.06 112 PRO B CA 1
ATOM 3066 C C . PRO B 1 112 ? -11.883 -13.125 -22.922 1 96.06 112 PRO B C 1
ATOM 3068 O O . PRO B 1 112 ? -11.484 -12.133 -23.547 1 96.06 112 PRO B O 1
ATOM 3071 N N . GLN B 1 113 ? -11.555 -13.352 -21.719 1 96.31 113 GLN B N 1
ATOM 3072 C CA . GLN B 1 113 ? -10.648 -12.492 -20.969 1 96.31 113 GLN B CA 1
ATOM 3073 C C . GLN B 1 113 ? -9.195 -12.734 -21.375 1 96.31 113 GLN B C 1
ATOM 3075 O O . GLN B 1 113 ? -8.797 -13.875 -21.609 1 96.31 113 GLN B O 1
ATOM 3080 N N . VAL B 1 114 ? -8.445 -11.672 -21.531 1 97.12 114 VAL B N 1
ATOM 3081 C CA . VAL B 1 114 ? -6.996 -11.844 -21.594 1 97.12 114 VAL B CA 1
ATOM 3082 C C . VAL B 1 114 ? -6.453 -12.195 -20.219 1 97.12 114 VAL B C 1
ATOM 3084 O O . VAL B 1 114 ? -6.492 -11.375 -19.297 1 97.12 114 VAL B O 1
ATOM 3087 N N . MET B 1 115 ? -5.992 -13.367 -20.094 1 97.81 115 MET B N 1
ATOM 3088 C CA . MET B 1 115 ? -5.434 -13.773 -18.812 1 97.81 115 MET B CA 1
ATOM 3089 C C . MET B 1 115 ? -4.059 -13.148 -18.594 1 97.81 115 MET B C 1
ATOM 3091 O O . MET B 1 115 ? -3.307 -12.945 -19.547 1 97.81 115 MET B O 1
ATOM 3095 N N . THR B 1 116 ? -3.771 -12.82 -17.359 1 98.12 116 THR B N 1
ATOM 3096 C CA . THR B 1 116 ? -2.484 -12.227 -17.031 1 98.12 116 THR B CA 1
ATOM 3097 C C . THR B 1 116 ? -1.817 -12.984 -15.883 1 98.12 116 THR B C 1
ATOM 3099 O O . THR B 1 116 ? -2.496 -13.617 -15.07 1 98.12 116 THR B O 1
ATOM 3102 N N . THR B 1 117 ? -0.538 -13.023 -15.906 1 98.62 117 THR B N 1
ATOM 3103 C CA . THR B 1 117 ? 0.271 -13.422 -14.758 1 98.62 117 THR B CA 1
ATOM 3104 C C . THR B 1 117 ? 0.625 -12.211 -13.906 1 98.62 117 THR B C 1
ATOM 3106 O O . THR B 1 117 ? 0.949 -11.148 -14.43 1 98.62 117 THR B O 1
ATOM 3109 N N . ASP B 1 118 ? 0.643 -12.328 -12.633 1 98.44 118 ASP B N 1
ATOM 3110 C CA . ASP B 1 118 ? 0.814 -11.188 -11.742 1 98.44 118 ASP B CA 1
ATOM 3111 C C . ASP B 1 118 ? 2.215 -10.594 -11.875 1 98.44 118 ASP B C 1
ATOM 3113 O O . ASP B 1 118 ? 2.375 -9.375 -11.922 1 98.44 118 ASP B O 1
ATOM 3117 N N . LEU B 1 119 ? 3.258 -11.43 -11.914 1 98.88 119 LEU B N 1
ATOM 3118 C CA . LEU B 1 119 ? 4.625 -10.977 -12.148 1 98.88 119 LEU B CA 1
ATOM 3119 C C . LEU B 1 119 ? 5.371 -11.953 -13.055 1 98.88 119 LEU B C 1
ATOM 3121 O O . LEU B 1 119 ? 5.395 -13.156 -12.789 1 98.88 119 LEU B O 1
ATOM 3125 N N . LEU B 1 120 ? 5.914 -11.523 -14.109 1 98.94 120 LEU B N 1
ATOM 3126 C CA . LEU B 1 120 ? 6.945 -12.242 -14.852 1 98.94 120 LEU B CA 1
ATOM 3127 C C . LEU B 1 120 ? 8.328 -11.656 -14.57 1 98.94 120 LEU B C 1
ATOM 3129 O O . LEU B 1 120 ? 8.602 -10.508 -14.922 1 98.94 120 LEU B O 1
ATOM 3133 N N . LEU B 1 121 ? 9.148 -12.43 -13.969 1 98.81 121 LEU B N 1
ATOM 3134 C CA . LEU B 1 121 ? 10.461 -11.969 -13.531 1 98.81 121 LEU B CA 1
ATOM 3135 C C . LEU B 1 121 ? 11.547 -12.445 -14.484 1 98.81 121 LEU B C 1
ATOM 3137 O O . LEU B 1 121 ? 11.508 -13.57 -14.977 1 98.81 121 LEU B O 1
ATOM 3141 N N . SER B 1 122 ? 12.461 -11.617 -14.797 1 98.75 122 SER B N 1
ATOM 3142 C CA . SER B 1 122 ? 13.719 -12 -15.422 1 98.75 122 SER B CA 1
ATOM 3143 C C . SER B 1 122 ? 14.859 -12.023 -14.406 1 98.75 122 SER B C 1
ATOM 3145 O O . SER B 1 122 ? 15.156 -11 -13.781 1 98.75 122 SER B O 1
ATOM 3147 N N . LYS B 1 123 ? 15.461 -13.172 -14.289 1 98.25 123 LYS B N 1
ATOM 3148 C CA . LYS B 1 123 ? 16.531 -13.344 -13.305 1 98.25 123 LYS B CA 1
ATOM 3149 C C . LYS B 1 123 ? 17.859 -13.664 -13.984 1 98.25 123 LYS B C 1
ATOM 3151 O O . LYS B 1 123 ? 17.906 -14.469 -14.914 1 98.25 123 LYS B O 1
ATOM 3156 N N . HIS B 1 124 ? 18.891 -13.023 -13.539 1 97.88 124 HIS B N 1
ATOM 3157 C CA . HIS B 1 124 ? 20.234 -13.328 -14.023 1 97.88 124 HIS B CA 1
ATOM 3158 C C . HIS B 1 124 ? 20.75 -14.633 -13.43 1 97.88 124 HIS B C 1
ATOM 3160 O O . HIS B 1 124 ? 20.703 -14.828 -12.211 1 97.88 124 HIS B O 1
ATOM 3166 N N . ARG B 1 125 ? 21.156 -15.492 -14.258 1 96 125 ARG B N 1
ATOM 3167 C CA . ARG B 1 125 ? 21.828 -16.734 -13.898 1 96 125 ARG B CA 1
ATOM 3168 C C . ARG B 1 125 ? 23.172 -16.859 -14.602 1 96 125 ARG B C 1
ATOM 3170 O O . ARG B 1 125 ? 23.438 -16.172 -15.586 1 96 125 ARG B O 1
ATOM 3177 N N . PRO B 1 126 ? 24.016 -17.719 -14.07 1 94.38 126 PRO B N 1
ATOM 3178 C CA . PRO B 1 126 ? 25.328 -17.922 -14.719 1 94.38 126 PRO B CA 1
ATOM 3179 C C . PRO B 1 126 ? 25.203 -18.281 -16.203 1 94.38 126 PRO B C 1
ATOM 3181 O O . PRO B 1 126 ? 26.016 -17.844 -17.016 1 94.38 126 PRO B O 1
ATOM 3184 N N . ASP B 1 127 ? 24.188 -19.078 -16.531 1 94.31 127 ASP B N 1
ATOM 3185 C CA . ASP B 1 127 ? 24.047 -19.562 -17.891 1 94.31 127 ASP B CA 1
ATOM 3186 C C . ASP B 1 127 ? 23.125 -18.672 -18.719 1 94.31 127 ASP B C 1
ATOM 3188 O O . ASP B 1 127 ? 22.75 -19.016 -19.844 1 94.31 127 ASP B O 1
ATOM 3192 N N . GLY B 1 128 ? 22.75 -17.578 -18.188 1 95.81 128 GLY B N 1
ATOM 3193 C CA . GLY B 1 128 ? 21.891 -16.672 -18.922 1 95.81 128 GLY B CA 1
ATOM 3194 C C . GLY B 1 128 ? 20.75 -16.094 -18.094 1 95.81 128 GLY B C 1
ATOM 3195 O O . GLY B 1 128 ? 20.938 -15.844 -16.891 1 95.81 128 GLY B O 1
ATOM 3196 N N . ILE B 1 129 ? 19.641 -15.781 -18.797 1 97 129 ILE B N 1
ATOM 3197 C CA . ILE B 1 129 ? 18.469 -15.188 -18.141 1 97 129 ILE B CA 1
ATOM 3198 C C . ILE B 1 129 ? 17.391 -16.25 -17.922 1 97 129 ILE B C 1
ATOM 3200 O O . ILE B 1 129 ? 17.078 -17.016 -18.844 1 97 129 ILE B O 1
ATOM 3204 N N . GLU B 1 130 ? 16.938 -16.328 -16.719 1 98 130 GLU B N 1
ATOM 3205 C CA . GLU B 1 130 ? 15.836 -17.219 -16.375 1 98 130 GLU B CA 1
ATOM 3206 C C . GLU B 1 130 ? 14.539 -16.438 -16.172 1 98 130 GLU B C 1
ATOM 3208 O O . GLU B 1 130 ? 14.516 -15.445 -15.445 1 98 130 GLU B O 1
ATOM 3213 N N . LEU B 1 131 ? 13.516 -16.906 -16.828 1 98.44 131 LEU B N 1
ATOM 3214 C CA . LEU B 1 131 ? 12.188 -16.344 -16.594 1 98.44 131 LEU B CA 1
ATOM 3215 C C . LEU B 1 131 ? 11.445 -17.141 -15.523 1 98.44 131 LEU B C 1
ATOM 3217 O O . LEU B 1 131 ? 11.516 -18.375 -15.5 1 98.44 131 LEU B O 1
ATOM 3221 N N . VAL B 1 132 ? 10.789 -16.438 -14.641 1 98.69 132 VAL B N 1
ATOM 3222 C CA . VAL B 1 132 ? 9.953 -17.047 -13.617 1 98.69 132 VAL B CA 1
ATOM 3223 C C . VAL B 1 132 ? 8.594 -16.359 -13.586 1 98.69 132 VAL B C 1
ATOM 3225 O O . VAL B 1 132 ? 8.508 -15.148 -13.367 1 98.69 132 VAL B O 1
ATOM 3228 N N . ALA B 1 133 ? 7.535 -17.094 -13.828 1 98.88 133 ALA B N 1
ATOM 3229 C CA . ALA B 1 133 ? 6.168 -16.578 -13.75 1 98.88 133 ALA B CA 1
ATOM 3230 C C . ALA B 1 133 ? 5.582 -16.797 -12.359 1 98.88 133 ALA B C 1
ATOM 3232 O O . ALA B 1 133 ? 5.633 -17.922 -11.828 1 98.88 133 ALA B O 1
ATOM 3233 N N . VAL B 1 134 ? 5.059 -15.727 -11.773 1 98.75 134 VAL B N 1
ATOM 3234 C CA . VAL B 1 134 ? 4.559 -15.805 -10.406 1 98.75 134 VAL B CA 1
ATOM 3235 C C . VAL B 1 134 ? 3.09 -15.398 -10.367 1 98.75 134 VAL B C 1
ATOM 3237 O O . VAL B 1 134 ? 2.744 -14.266 -10.719 1 98.75 134 VAL B O 1
ATOM 3240 N N . SER B 1 135 ? 2.225 -16.297 -9.984 1 98.5 135 SER B N 1
ATOM 3241 C CA . SER B 1 135 ? 0.839 -15.977 -9.648 1 98.5 135 SER B CA 1
ATOM 3242 C C . SER B 1 135 ? 0.653 -15.82 -8.141 1 98.5 135 SER B C 1
ATOM 3244 O O . SER B 1 135 ? 1.179 -16.625 -7.363 1 98.5 135 SER B O 1
ATOM 3246 N N . VAL B 1 136 ? -0.036 -14.797 -7.723 1 96.88 136 VAL B N 1
ATOM 3247 C CA . VAL B 1 136 ? -0.156 -14.461 -6.309 1 96.88 136 VAL B CA 1
ATOM 3248 C C . VAL B 1 136 ? -1.604 -14.633 -5.855 1 96.88 136 VAL B C 1
ATOM 3250 O O . VAL B 1 136 ? -2.521 -14.07 -6.461 1 96.88 136 VAL B O 1
ATOM 3253 N N . LYS B 1 137 ? -1.829 -15.445 -4.871 1 92.12 137 LYS B N 1
ATOM 3254 C CA . LYS B 1 137 ? -3.154 -15.648 -4.289 1 92.12 137 LYS B CA 1
ATOM 3255 C C . LYS B 1 137 ? -3.066 -15.875 -2.783 1 92.12 137 LYS B C 1
ATOM 3257 O O . LYS B 1 137 ? -2.094 -16.453 -2.293 1 92.12 137 LYS B O 1
ATOM 3262 N N . LEU B 1 138 ? -4.043 -15.359 -2.125 1 86.06 138 LEU B N 1
ATOM 3263 C CA . LEU B 1 138 ? -4.23 -15.828 -0.756 1 86.06 138 LEU B CA 1
ATOM 3264 C C . LEU B 1 138 ? -4.734 -17.266 -0.738 1 86.06 138 LEU B C 1
ATOM 3266 O O . LEU B 1 138 ? -5.488 -17.672 -1.624 1 86.06 138 LEU B O 1
ATOM 3270 N N . GLU B 1 139 ? -4.383 -17.984 0.244 1 83.44 139 GLU B N 1
ATOM 3271 C CA . GLU B 1 139 ? -4.875 -19.344 0.363 1 83.44 139 GLU B CA 1
ATOM 3272 C C . GLU B 1 139 ? -6.402 -19.391 0.371 1 83.44 139 GLU B C 1
ATOM 3274 O O . GLU B 1 139 ? -7.008 -20.312 -0.183 1 83.44 139 GLU B O 1
ATOM 3279 N N . SER B 1 140 ? -6.996 -18.406 0.983 1 78.69 140 SER B N 1
ATOM 3280 C CA . SER B 1 140 ? -8.445 -18.344 1.088 1 78.69 140 SER B CA 1
ATOM 3281 C C . SER B 1 140 ? -9.094 -18.109 -0.274 1 78.69 140 SER B C 1
ATOM 3283 O O . SER B 1 140 ? -10.281 -18.375 -0.465 1 78.69 140 SER B O 1
ATOM 3285 N N . ASP B 1 141 ? -8.297 -17.672 -1.226 1 85.06 141 ASP B N 1
ATOM 3286 C CA . ASP B 1 141 ? -8.828 -17.344 -2.547 1 85.06 141 ASP B CA 1
ATOM 3287 C C . ASP B 1 141 ? -8.656 -18.531 -3.508 1 85.06 141 ASP B C 1
ATOM 3289 O O . ASP B 1 141 ? -9.023 -18.422 -4.684 1 85.06 141 ASP B O 1
ATOM 3293 N N . LEU B 1 142 ? -8.125 -19.594 -2.988 1 89.81 142 LEU B N 1
ATOM 3294 C CA . LEU B 1 142 ? -7.934 -20.75 -3.84 1 89.81 142 LEU B CA 1
ATOM 3295 C C . LEU B 1 142 ? -9.219 -21.562 -3.949 1 89.81 142 LEU B C 1
ATOM 3297 O O . LEU B 1 142 ? -9.242 -22.75 -3.6 1 89.81 142 LEU B O 1
ATOM 3301 N N . THR B 1 143 ? -10.234 -20.938 -4.484 1 88.88 143 THR B N 1
ATOM 3302 C CA . THR B 1 143 ? -11.5 -21.594 -4.793 1 88.88 143 THR B CA 1
ATOM 3303 C C . THR B 1 143 ? -11.352 -22.531 -5.984 1 88.88 143 THR B C 1
ATOM 3305 O O . THR B 1 143 ? -10.375 -22.438 -6.734 1 88.88 143 THR B O 1
ATOM 3308 N N . PRO B 1 144 ? -12.266 -23.406 -6.172 1 92.81 144 PRO B N 1
ATOM 3309 C CA . PRO B 1 144 ? -12.195 -24.281 -7.34 1 92.81 144 PRO B CA 1
ATOM 3310 C C . PRO B 1 144 ? -12.07 -23.516 -8.656 1 92.81 144 PRO B C 1
ATOM 3312 O O . PRO B 1 144 ? -11.25 -23.875 -9.508 1 92.81 144 PRO B O 1
ATOM 3315 N N . ARG B 1 145 ? -12.805 -22.484 -8.789 1 93.88 145 ARG B N 1
ATOM 3316 C CA . ARG B 1 145 ? -12.766 -21.688 -10.016 1 93.88 145 ARG B CA 1
ATOM 3317 C C . ARG B 1 145 ? -11.398 -21.016 -10.188 1 93.88 145 ARG B C 1
ATOM 3319 O O . ARG B 1 145 ? -10.859 -20.984 -11.289 1 93.88 145 ARG B O 1
ATOM 3326 N N . ASN B 1 146 ? -10.898 -20.484 -9.148 1 94.75 146 ASN B N 1
ATOM 3327 C CA . ASN B 1 146 ? -9.586 -19.859 -9.227 1 94.75 146 ASN B CA 1
ATOM 3328 C C . ASN B 1 146 ? -8.492 -20.875 -9.531 1 94.75 146 ASN B C 1
ATOM 3330 O O . ASN B 1 146 ? -7.535 -20.578 -10.242 1 94.75 146 ASN B O 1
ATOM 3334 N N . LEU B 1 147 ? -8.641 -22 -8.977 1 96.19 147 LEU B N 1
ATOM 3335 C CA . LEU B 1 147 ? -7.684 -23.078 -9.242 1 96.19 147 LEU B CA 1
ATOM 3336 C C . LEU B 1 147 ? -7.707 -23.469 -10.719 1 96.19 147 LEU B C 1
ATOM 3338 O O . LEU B 1 147 ? -6.66 -23.75 -11.297 1 96.19 147 LEU B O 1
ATOM 3342 N N . GLU B 1 148 ? -8.852 -23.516 -11.281 1 97.19 148 GLU B N 1
ATOM 3343 C CA . GLU B 1 148 ? -8.977 -23.781 -12.711 1 97.19 148 GLU B CA 1
ATOM 3344 C C . GLU B 1 148 ? -8.195 -22.75 -13.531 1 97.19 148 GLU B C 1
ATOM 3346 O O . GLU B 1 148 ? -7.457 -23.125 -14.453 1 97.19 148 GLU B O 1
ATOM 3351 N N . LYS B 1 149 ? -8.367 -21.516 -13.203 1 97.31 149 LYS B N 1
ATOM 3352 C CA . LYS B 1 149 ? -7.676 -20.453 -13.914 1 97.31 149 LYS B CA 1
ATOM 3353 C C . LYS B 1 149 ? -6.164 -20.562 -13.734 1 97.31 149 LYS B C 1
ATOM 3355 O O . LYS B 1 149 ? -5.402 -20.359 -14.68 1 97.31 149 LYS B O 1
ATOM 3360 N N . LEU B 1 150 ? -5.766 -20.875 -12.562 1 98 150 LEU B N 1
ATOM 3361 C CA . LEU B 1 150 ? -4.348 -21.047 -12.273 1 98 150 LEU B CA 1
ATOM 3362 C C . LEU B 1 150 ? -3.764 -22.203 -13.078 1 98 150 LEU B C 1
ATOM 3364 O O . LEU B 1 150 ? -2.611 -22.156 -13.516 1 98 150 LEU B O 1
ATOM 3368 N N . LEU B 1 151 ? -4.555 -23.234 -13.219 1 98 151 LEU B N 1
ATOM 3369 C CA . LEU B 1 151 ? -4.102 -24.375 -14.008 1 98 151 LEU B CA 1
ATOM 3370 C C . LEU B 1 151 ? -3.852 -23.969 -15.453 1 98 151 LEU B C 1
ATOM 3372 O O . LEU B 1 151 ? -2.859 -24.375 -16.062 1 98 151 LEU B O 1
ATOM 3376 N N . ILE B 1 152 ? -4.742 -23.188 -15.984 1 98.06 152 ILE B N 1
ATOM 3377 C CA . ILE B 1 152 ? -4.578 -22.688 -17.344 1 98.06 152 ILE B CA 1
ATOM 3378 C C . ILE B 1 152 ? -3.271 -21.906 -17.453 1 98.06 152 ILE B C 1
ATOM 3380 O O . ILE B 1 152 ? -2.498 -22.109 -18.406 1 98.06 152 ILE B O 1
ATOM 3384 N N . GLU B 1 153 ? -3.041 -21.062 -16.531 1 98.19 153 GLU B N 1
ATOM 3385 C CA . GLU B 1 153 ? -1.824 -20.266 -16.484 1 98.19 153 GLU B CA 1
ATOM 3386 C C . GLU B 1 153 ? -0.583 -21.141 -16.391 1 98.19 153 GLU B C 1
ATOM 3388 O O . GLU B 1 153 ? 0.401 -20.906 -17.094 1 98.19 153 GLU B O 1
ATOM 3393 N N . LYS B 1 154 ? -0.637 -22.094 -15.531 1 98.38 154 LYS B N 1
ATOM 3394 C CA . LYS B 1 154 ? 0.477 -23.016 -15.344 1 98.38 154 LYS B CA 1
ATOM 3395 C C . LYS B 1 154 ? 0.812 -23.734 -16.641 1 98.38 154 LYS B C 1
ATOM 3397 O O . LYS B 1 154 ? 1.98 -23.844 -17.031 1 98.38 154 LYS B O 1
ATOM 3402 N N . ILE B 1 155 ? -0.162 -24.266 -17.281 1 98.25 155 ILE B N 1
ATOM 3403 C CA . ILE B 1 155 ? 0.031 -25 -18.516 1 98.25 155 ILE B CA 1
ATOM 3404 C C . ILE B 1 155 ? 0.62 -24.078 -19.594 1 98.25 155 ILE B C 1
ATOM 3406 O O . ILE B 1 155 ? 1.53 -24.469 -20.328 1 98.25 155 ILE B O 1
ATOM 3410 N N . TYR B 1 156 ? 0.147 -22.859 -19.625 1 98.44 156 TYR B N 1
ATOM 3411 C CA . TYR B 1 156 ? 0.651 -21.859 -20.562 1 98.44 156 TYR B CA 1
ATOM 3412 C C . TYR B 1 156 ? 2.16 -21.703 -20.438 1 98.44 156 TYR B C 1
ATOM 3414 O O . TYR B 1 156 ? 2.885 -21.719 -21.438 1 98.44 156 TYR B O 1
ATOM 3422 N N . TRP B 1 157 ? 2.604 -21.562 -19.297 1 98.75 157 TRP B N 1
ATOM 3423 C CA . TRP B 1 157 ? 4.02 -21.312 -19.047 1 98.75 157 TRP B CA 1
ATOM 3424 C C . TRP B 1 157 ? 4.832 -22.594 -19.188 1 98.75 157 TRP B C 1
ATOM 3426 O O . TRP B 1 157 ? 5.938 -22.578 -19.734 1 98.75 157 TRP B O 1
ATOM 3436 N N . ASN B 1 158 ? 4.281 -23.688 -18.672 1 98.06 158 ASN B N 1
ATOM 3437 C CA . ASN B 1 158 ? 4.969 -24.969 -18.812 1 98.06 158 ASN B CA 1
ATOM 3438 C C . ASN B 1 158 ? 5.219 -25.312 -20.281 1 98.06 158 ASN B C 1
ATOM 3440 O O . ASN B 1 158 ? 6.277 -25.844 -20.625 1 98.06 158 ASN B O 1
ATOM 3444 N N . ASP B 1 159 ? 4.285 -25.062 -21.062 1 97.5 159 ASP B N 1
ATOM 3445 C CA . ASP B 1 159 ? 4.41 -25.344 -22.5 1 97.5 159 ASP B CA 1
ATOM 3446 C C . ASP B 1 159 ? 5.566 -24.547 -23.109 1 97.5 159 ASP B C 1
ATOM 3448 O O . ASP B 1 159 ? 6.082 -24.906 -24.156 1 97.5 159 ASP B O 1
ATOM 3452 N N . ARG B 1 160 ? 6 -23.531 -22.469 1 97.69 160 ARG B N 1
ATOM 3453 C CA . ARG B 1 160 ? 7.07 -22.672 -22.953 1 97.69 160 ARG B CA 1
ATOM 3454 C C . ARG B 1 160 ? 8.375 -22.938 -22.203 1 97.69 160 ARG B C 1
ATOM 3456 O O . ARG B 1 160 ? 9.367 -22.234 -22.406 1 97.69 160 ARG B O 1
ATOM 3463 N N . GLY B 1 161 ? 8.273 -23.875 -21.25 1 97.75 161 GLY B N 1
ATOM 3464 C CA . GLY B 1 161 ? 9.445 -24.219 -20.469 1 97.75 161 GLY B CA 1
ATOM 3465 C C . GLY B 1 161 ? 9.797 -23.188 -19.422 1 97.75 161 GLY B C 1
ATOM 3466 O O . GLY B 1 161 ? 10.945 -23.078 -19 1 97.75 161 GLY B O 1
ATOM 3467 N N . ILE B 1 162 ? 8.875 -22.359 -19.094 1 98.44 162 ILE B N 1
ATOM 3468 C CA . ILE B 1 162 ? 9.109 -21.297 -18.109 1 98.44 162 ILE B CA 1
ATOM 3469 C C . ILE B 1 162 ? 8.578 -21.734 -16.75 1 98.44 162 ILE B C 1
ATOM 3471 O O . ILE B 1 162 ? 7.457 -22.234 -16.641 1 98.44 162 ILE B O 1
ATOM 3475 N N . HIS B 1 163 ? 9.406 -21.547 -15.758 1 97.88 163 HIS B N 1
ATOM 3476 C CA . HIS B 1 163 ? 9.039 -21.906 -14.398 1 97.88 163 HIS B CA 1
ATOM 3477 C C . HIS B 1 163 ? 7.875 -21.062 -13.891 1 97.88 163 HIS B C 1
ATOM 3479 O O . HIS B 1 163 ? 7.93 -19.828 -13.953 1 97.88 163 HIS B O 1
ATOM 3485 N N . TRP B 1 164 ? 6.867 -21.75 -13.492 1 98.44 164 TRP B N 1
ATOM 3486 C CA . TRP B 1 164 ? 5.703 -21.109 -12.898 1 98.44 164 TRP B CA 1
ATOM 3487 C C . TRP B 1 164 ? 5.566 -21.484 -11.422 1 98.44 164 TRP B C 1
ATOM 3489 O O . TRP B 1 164 ? 5.781 -22.625 -11.047 1 98.44 164 TRP B O 1
ATOM 3499 N N . ARG B 1 165 ? 5.227 -20.484 -10.57 1 97.44 165 ARG B N 1
ATOM 3500 C CA . ARG B 1 165 ? 4.957 -20.812 -9.172 1 97.44 165 ARG B CA 1
ATOM 3501 C C . ARG B 1 165 ? 3.779 -20 -8.641 1 97.44 165 ARG B C 1
ATOM 3503 O O . ARG B 1 165 ? 3.543 -18.875 -9.086 1 97.44 165 ARG B O 1
ATOM 3510 N N . LEU B 1 166 ? 3.096 -20.625 -7.73 1 97.69 166 LEU B N 1
ATOM 3511 C CA . LEU B 1 166 ? 2.043 -19.969 -6.969 1 97.69 166 LEU B CA 1
ATOM 3512 C C . LEU B 1 166 ? 2.592 -19.406 -5.66 1 97.69 166 LEU B C 1
ATOM 3514 O O . LEU B 1 166 ? 3.164 -20.141 -4.855 1 97.69 166 LEU B O 1
ATOM 3518 N N . ALA B 1 167 ? 2.504 -18.109 -5.527 1 96.38 167 ALA B N 1
ATOM 3519 C CA . ALA B 1 167 ? 2.924 -17.469 -4.289 1 96.38 167 ALA B CA 1
ATOM 3520 C C . ALA B 1 167 ? 1.734 -17.234 -3.361 1 96.38 167 ALA B C 1
ATOM 3522 O O . ALA B 1 167 ? 0.77 -16.562 -3.732 1 96.38 167 ALA B O 1
ATOM 3523 N N . THR B 1 168 ? 1.753 -17.75 -2.225 1 92.25 168 THR B N 1
ATOM 3524 C CA . THR B 1 168 ? 0.77 -17.516 -1.172 1 92.25 168 THR B CA 1
ATOM 3525 C C . THR B 1 168 ? 1.44 -16.984 0.087 1 92.25 168 THR B C 1
ATOM 3527 O O . THR B 1 168 ? 2.668 -16.984 0.197 1 92.25 168 THR B O 1
ATOM 3530 N N . GLU B 1 169 ? 0.632 -16.484 0.977 1 83.94 169 GLU B N 1
ATOM 3531 C CA . GLU B 1 169 ? 1.181 -15.93 2.211 1 83.94 169 GLU B CA 1
ATOM 3532 C C . GLU B 1 169 ? 1.798 -17.031 3.08 1 83.94 169 GLU B C 1
ATOM 3534 O O . GLU B 1 169 ? 2.615 -16.734 3.959 1 83.94 169 GLU B O 1
ATOM 3539 N N . LYS B 1 170 ? 1.476 -18.25 2.828 1 80.62 170 LYS B N 1
ATOM 3540 C CA . LYS B 1 170 ? 1.98 -19.3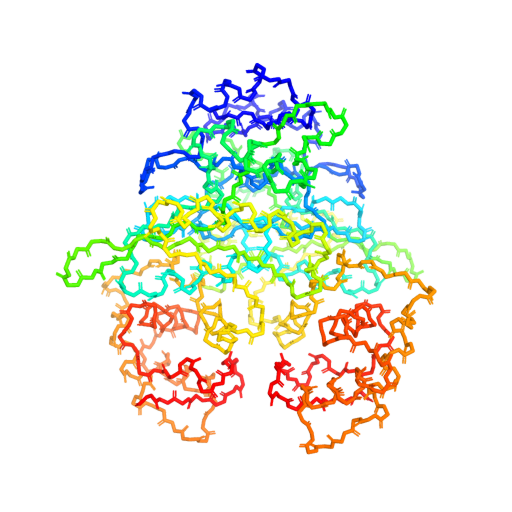75 3.613 1 80.62 170 LYS B CA 1
ATOM 3541 C C . LYS B 1 170 ? 3.457 -19.625 3.324 1 80.62 170 LYS B C 1
ATOM 3543 O O . LYS B 1 170 ? 4.207 -20.031 4.211 1 80.62 170 LYS B O 1
ATOM 3548 N N . HIS B 1 171 ? 3.906 -19.375 2.203 1 84.75 171 HIS B N 1
ATOM 3549 C CA . HIS B 1 171 ? 5.27 -19.719 1.816 1 84.75 171 HIS B CA 1
ATOM 3550 C C . HIS B 1 171 ? 6.117 -18.469 1.623 1 84.75 171 HIS B C 1
ATOM 3552 O O . HIS B 1 171 ? 7.277 -18.547 1.212 1 84.75 171 HIS B O 1
ATOM 3558 N N . ARG B 1 172 ? 5.582 -17.375 1.894 1 89.38 172 ARG B N 1
ATOM 3559 C CA . ARG B 1 172 ? 6.316 -16.125 1.757 1 89.38 172 ARG B CA 1
ATOM 3560 C C . ARG B 1 172 ? 7.133 -15.828 3.01 1 89.38 172 ARG B C 1
ATOM 3562 O O . ARG B 1 172 ? 6.664 -16.031 4.129 1 89.38 172 ARG B O 1
ATOM 3569 N N . PRO B 1 173 ? 8.359 -15.5 2.828 1 92.31 173 PRO B N 1
ATOM 3570 C CA . PRO B 1 173 ? 9.125 -15.062 4 1 92.31 173 PRO B CA 1
ATOM 3571 C C . PRO B 1 173 ? 8.562 -13.781 4.625 1 92.31 173 PRO B C 1
ATOM 3573 O O . PRO B 1 173 ? 9.07 -12.688 4.355 1 92.31 173 PRO B O 1
ATOM 3576 N N . GLU B 1 174 ? 7.734 -13.906 5.508 1 86.5 174 GLU B N 1
ATOM 3577 C CA . GLU B 1 174 ? 6.914 -12.812 6.023 1 86.5 174 GLU B CA 1
ATOM 3578 C C . GLU B 1 174 ? 7.77 -11.773 6.738 1 86.5 174 GLU B C 1
ATOM 3580 O O . GLU B 1 174 ? 7.543 -10.57 6.586 1 86.5 174 GLU B O 1
ATOM 3585 N N . ALA B 1 175 ? 8.727 -12.234 7.547 1 89.44 175 ALA B N 1
ATOM 3586 C CA . ALA B 1 175 ? 9.578 -11.281 8.25 1 89.44 175 ALA B CA 1
ATOM 3587 C C . ALA B 1 175 ? 10.352 -10.414 7.27 1 89.44 175 ALA B C 1
ATOM 3589 O O . ALA B 1 175 ? 10.383 -9.188 7.406 1 89.44 175 ALA B O 1
ATOM 3590 N N . ARG B 1 176 ? 10.953 -11.094 6.309 1 94.31 176 ARG B N 1
ATOM 3591 C CA . ARG B 1 176 ? 11.742 -10.375 5.32 1 94.31 176 ARG B CA 1
ATOM 3592 C C . ARG B 1 176 ? 10.898 -9.328 4.598 1 94.31 176 ARG B C 1
ATOM 3594 O O . ARG B 1 176 ? 11.305 -8.172 4.473 1 94.31 176 ARG B O 1
ATOM 3601 N N . VAL B 1 177 ? 9.75 -9.75 4.125 1 94 177 VAL B N 1
ATOM 3602 C CA . VAL B 1 177 ? 8.898 -8.867 3.332 1 94 177 VAL B CA 1
ATOM 3603 C C . VAL B 1 177 ? 8.43 -7.695 4.191 1 94 177 VAL B C 1
ATOM 3605 O O . VAL B 1 177 ? 8.406 -6.551 3.734 1 94 177 VAL B O 1
ATOM 3608 N N . SER B 1 178 ? 8.055 -7.93 5.426 1 90.06 178 SER B N 1
ATOM 3609 C CA . SER B 1 178 ? 7.625 -6.887 6.352 1 90.06 178 SER B CA 1
ATOM 3610 C C . SER B 1 178 ? 8.742 -5.887 6.617 1 90.06 178 SER B C 1
ATOM 3612 O O . SER B 1 178 ? 8.508 -4.68 6.68 1 90.06 178 SER B O 1
ATOM 3614 N N . ASN B 1 179 ? 9.914 -6.406 6.777 1 92.94 179 ASN B N 1
ATOM 3615 C CA . ASN B 1 179 ? 11.055 -5.543 7.043 1 92.94 179 ASN B CA 1
ATOM 3616 C C . ASN B 1 179 ? 11.438 -4.723 5.812 1 92.94 179 ASN B C 1
ATOM 3618 O O . ASN B 1 179 ? 11.805 -3.551 5.934 1 92.94 179 ASN B O 1
ATOM 3622 N N . LEU B 1 180 ? 11.344 -5.371 4.637 1 94.5 180 LEU B N 1
ATOM 3623 C CA . LEU B 1 180 ? 11.578 -4.625 3.402 1 94.5 180 LEU B CA 1
ATOM 3624 C C . LEU B 1 180 ? 10.562 -3.498 3.248 1 94.5 180 LEU B C 1
ATOM 3626 O O . LEU B 1 180 ? 10.914 -2.393 2.832 1 94.5 180 LEU B O 1
ATOM 3630 N N . ASP B 1 181 ? 9.344 -3.799 3.572 1 91 181 ASP B N 1
ATOM 3631 C CA . ASP B 1 181 ? 8.289 -2.791 3.533 1 91 181 ASP B CA 1
ATOM 3632 C C . ASP B 1 181 ? 8.555 -1.674 4.539 1 91 181 ASP B C 1
ATOM 3634 O O . ASP B 1 181 ? 8.367 -0.495 4.23 1 91 181 ASP B O 1
ATOM 3638 N N . PHE B 1 182 ? 9 -2.033 5.691 1 87.94 182 PHE B N 1
ATOM 3639 C CA . PHE B 1 182 ? 9.336 -1.097 6.758 1 87.94 182 PHE B CA 1
ATOM 3640 C C . PHE B 1 182 ? 10.383 -0.092 6.293 1 87.94 182 PHE B C 1
ATOM 3642 O O . PHE B 1 182 ? 10.344 1.076 6.688 1 87.94 182 PHE B O 1
ATOM 3649 N N . PHE B 1 183 ? 11.242 -0.477 5.406 1 91.5 183 PHE B N 1
ATOM 3650 C CA . PHE B 1 183 ? 12.328 0.377 4.945 1 91.5 183 PHE B CA 1
ATOM 3651 C C . PHE B 1 183 ? 12.07 0.87 3.527 1 91.5 183 PHE B C 1
ATOM 3653 O O . PHE B 1 183 ? 12.945 1.48 2.908 1 91.5 183 PHE B O 1
ATOM 3660 N N . SER B 1 184 ? 10.922 0.609 2.988 1 87.31 184 SER B N 1
ATOM 3661 C CA . SER B 1 184 ? 10.68 0.84 1.568 1 87.31 184 SER B CA 1
ATOM 3662 C C . SER B 1 184 ? 10.672 2.33 1.244 1 87.31 184 SER B C 1
ATOM 3664 O O . SER B 1 184 ? 11.023 2.729 0.132 1 87.31 184 SER B O 1
ATOM 3666 N N . LEU B 1 185 ? 10.266 3.152 2.191 1 77.31 185 LEU B N 1
ATOM 3667 C CA . LEU B 1 185 ? 10.211 4.594 1.968 1 77.31 185 LEU B CA 1
ATOM 3668 C C . LEU B 1 185 ? 11.594 5.152 1.653 1 77.31 185 LEU B C 1
ATOM 3670 O O . LEU B 1 185 ? 11.711 6.203 1.017 1 77.31 185 LEU B O 1
ATOM 3674 N N . SER B 1 186 ? 12.617 4.508 2.105 1 79.19 186 SER B N 1
ATOM 3675 C CA . SER B 1 186 ? 13.984 4.965 1.911 1 79.19 186 SER B CA 1
ATOM 3676 C C . SER B 1 186 ? 14.367 4.965 0.434 1 79.19 186 SER B C 1
ATOM 3678 O O . SER B 1 186 ? 15.281 5.68 0.023 1 79.19 186 SER B O 1
ATOM 3680 N N . LEU B 1 187 ? 13.727 4.188 -0.286 1 78.12 187 LEU B N 1
ATOM 3681 C CA . LEU B 1 187 ? 14.07 4.008 -1.691 1 78.12 187 LEU B CA 1
ATOM 3682 C C . LEU B 1 187 ? 13.812 5.285 -2.482 1 78.12 187 LEU B C 1
ATOM 3684 O O . LEU B 1 187 ? 14.484 5.547 -3.482 1 78.12 187 LEU B O 1
ATOM 3688 N N . SER B 1 188 ? 12.945 6.031 -2.039 1 75.44 188 SER B N 1
ATOM 3689 C CA . SER B 1 188 ? 12.586 7.238 -2.779 1 75.44 188 SER B CA 1
ATOM 3690 C C . SER B 1 188 ? 13.352 8.453 -2.27 1 75.44 188 SER B C 1
ATOM 3692 O O . SER B 1 188 ? 13.242 9.539 -2.83 1 75.44 188 SER B O 1
ATOM 3694 N N . GLN B 1 189 ? 14.133 8.273 -1.31 1 78.44 189 GLN B N 1
ATOM 3695 C CA . GLN B 1 189 ? 14.859 9.398 -0.727 1 78.44 189 GLN B CA 1
ATOM 3696 C C . GLN B 1 189 ? 16.234 9.547 -1.355 1 78.4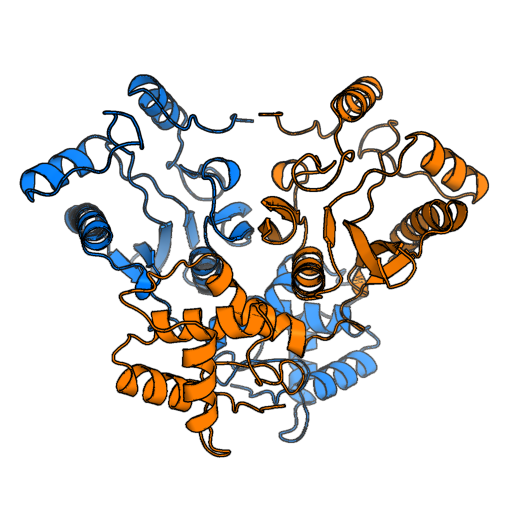4 189 GLN B C 1
ATOM 3698 O O . GLN B 1 189 ? 16.891 8.547 -1.682 1 78.44 189 GLN B O 1
ATOM 3703 N N . THR B 1 190 ? 16.531 10.75 -1.629 1 78.44 190 THR B N 1
ATOM 3704 C CA . THR B 1 190 ? 17.875 11.062 -2.119 1 78.44 190 THR B CA 1
ATOM 3705 C C . THR B 1 190 ? 18.641 11.898 -1.102 1 78.44 190 THR B C 1
ATOM 3707 O O . THR B 1 190 ? 18.047 12.703 -0.377 1 78.44 190 THR B O 1
ATOM 3710 N N . PHE B 1 191 ? 19.906 11.617 -1.052 1 82.5 191 PHE B N 1
ATOM 3711 C CA . PHE B 1 191 ? 20.734 12.32 -0.081 1 82.5 191 PHE B CA 1
ATOM 3712 C C . PHE B 1 191 ? 21.922 12.992 -0.768 1 82.5 191 PHE B C 1
ATOM 3714 O O . PHE B 1 191 ? 22.516 12.43 -1.69 1 82.5 191 PHE B O 1
ATOM 3721 N N . ASP B 1 192 ? 22.031 14.172 -0.329 1 83 192 ASP B N 1
ATOM 3722 C CA . ASP B 1 192 ? 23.219 14.898 -0.773 1 83 192 ASP B CA 1
ATOM 3723 C C . ASP B 1 192 ? 24.484 14.328 -0.119 1 83 192 ASP B C 1
ATOM 3725 O O . ASP B 1 192 ? 24.641 14.414 1.101 1 83 192 ASP B O 1
ATOM 3729 N N . SER B 1 193 ? 25.469 13.906 -0.884 1 83.69 193 SER B N 1
ATOM 3730 C CA . SER B 1 193 ? 26.672 13.234 -0.391 1 83.69 193 SER B CA 1
ATOM 3731 C C . SER B 1 193 ? 27.578 14.195 0.358 1 83.69 193 SER B C 1
ATOM 3733 O O . SER B 1 193 ? 28.453 13.773 1.113 1 83.69 193 SER B O 1
ATOM 3735 N N . GLU B 1 194 ? 27.422 15.422 0.164 1 84.88 194 GLU B N 1
ATOM 3736 C CA . GLU B 1 194 ? 28.234 16.422 0.865 1 84.88 194 GLU B CA 1
ATOM 3737 C C . GLU B 1 194 ? 27.719 16.656 2.279 1 84.88 194 GLU B C 1
ATOM 3739 O O . GLU B 1 194 ? 28.484 17 3.18 1 84.88 194 GLU B O 1
ATOM 3744 N N . THR B 1 195 ? 26.516 16.422 2.41 1 87.19 195 THR B N 1
ATOM 3745 C CA . THR B 1 195 ? 25.859 16.75 3.67 1 87.19 195 THR B CA 1
ATOM 3746 C C . THR B 1 195 ? 25.703 15.516 4.539 1 87.19 195 THR B C 1
ATOM 3748 O O . THR B 1 195 ? 25.812 15.586 5.766 1 87.19 195 THR B O 1
ATOM 3751 N N . PHE B 1 196 ? 25.469 14.422 3.865 1 91.62 196 PHE B N 1
ATOM 3752 C CA . PHE B 1 196 ? 25.141 13.211 4.621 1 91.62 196 PHE B CA 1
ATOM 3753 C C . PHE B 1 196 ? 26.141 12.109 4.332 1 91.62 196 PHE B C 1
ATOM 3755 O O . PHE B 1 196 ? 26.719 12.047 3.236 1 91.62 196 PHE B O 1
ATOM 3762 N N . PRO B 1 197 ? 26.359 11.258 5.336 1 94.19 197 PRO B N 1
ATOM 3763 C CA . PRO B 1 197 ? 27.172 10.078 5.039 1 94.19 197 PRO B CA 1
ATOM 3764 C C . PRO B 1 197 ? 26.516 9.141 4.027 1 94.19 197 PRO B C 1
ATOM 3766 O O . PRO B 1 197 ? 25.297 9.227 3.807 1 94.19 197 PRO B O 1
ATOM 3769 N N . SER B 1 198 ? 27.359 8.289 3.424 1 95.06 198 SER B N 1
ATOM 3770 C CA . SER B 1 198 ? 26.766 7.27 2.557 1 95.06 198 SER B CA 1
ATOM 3771 C C . SER B 1 198 ? 25.938 6.273 3.354 1 95.06 198 SER B C 1
ATOM 3773 O O . SER B 1 198 ? 26.172 6.07 4.547 1 95.06 198 SER B O 1
ATOM 3775 N N . PRO B 1 199 ? 24.969 5.656 2.719 1 95.75 199 PRO B N 1
ATOM 3776 C CA . PRO B 1 199 ? 24.172 4.625 3.391 1 95.75 199 PRO B CA 1
ATOM 3777 C C . PRO B 1 199 ? 25.031 3.529 4.012 1 95.75 199 PRO B C 1
ATOM 3779 O O . PRO B 1 199 ? 24.781 3.1 5.137 1 95.75 199 PRO B O 1
ATOM 3782 N N . GLU B 1 200 ? 26.031 3.135 3.297 1 96.5 200 GLU B N 1
ATOM 3783 C CA . GLU B 1 200 ? 26.922 2.092 3.781 1 96.5 200 GLU B CA 1
ATOM 3784 C C . GLU B 1 200 ? 27.641 2.531 5.051 1 96.5 200 GLU B C 1
ATOM 3786 O O . GLU B 1 200 ? 27.766 1.757 6.004 1 96.5 200 GLU B O 1
ATOM 3791 N N . LYS B 1 201 ? 28.125 3.719 5.008 1 96.75 201 LYS B N 1
ATOM 3792 C CA . LYS B 1 201 ? 28.812 4.25 6.176 1 96.75 201 LYS B CA 1
ATOM 3793 C C . LYS B 1 201 ? 27.875 4.348 7.379 1 96.75 201 LYS B C 1
ATOM 3795 O O . LYS B 1 201 ? 28.266 4.008 8.5 1 96.75 201 LYS B O 1
ATOM 3800 N N . PHE B 1 202 ? 26.75 4.836 7.133 1 97.25 202 PHE B N 1
ATOM 3801 C CA . PHE B 1 202 ? 25.781 4.934 8.219 1 97.25 202 PHE B CA 1
ATOM 3802 C C . PHE B 1 202 ? 25.484 3.562 8.812 1 97.25 202 PHE B C 1
ATOM 3804 O O . PHE B 1 202 ? 25.469 3.4 10.039 1 97.25 202 PHE B O 1
ATOM 3811 N N . SER B 1 203 ? 25.156 2.605 7.941 1 97.69 203 SER B N 1
ATOM 3812 C CA . SER B 1 203 ? 24.859 1.254 8.398 1 97.69 203 SER B CA 1
ATOM 3813 C C . SER B 1 203 ? 26 0.684 9.242 1 97.69 203 SER B C 1
ATOM 3815 O O . SER B 1 203 ? 25.75 0.013 10.25 1 97.69 203 SER B O 1
ATOM 3817 N N . ARG B 1 204 ? 27.219 0.956 8.812 1 97.75 204 ARG B N 1
ATOM 3818 C CA . ARG B 1 204 ? 28.375 0.481 9.57 1 97.75 204 ARG B CA 1
ATOM 3819 C C . ARG B 1 204 ? 28.391 1.062 10.977 1 97.75 204 ARG B C 1
ATOM 3821 O O . ARG B 1 204 ? 28.672 0.351 11.945 1 97.75 204 ARG B O 1
ATOM 3828 N N . HIS B 1 205 ? 28.125 2.334 11.109 1 97.81 205 HIS B N 1
ATOM 3829 C CA . HIS B 1 205 ? 28.062 2.975 12.414 1 97.81 205 HIS B CA 1
ATOM 3830 C C . HIS B 1 205 ? 26.922 2.398 13.258 1 97.81 205 HIS B C 1
ATOM 3832 O O . HIS B 1 205 ? 27.078 2.193 14.461 1 97.81 205 HIS B O 1
ATOM 3838 N N . PHE B 1 206 ? 25.812 2.205 12.609 1 98.06 206 PHE B N 1
ATOM 3839 C CA . PHE B 1 206 ? 24.672 1.576 13.266 1 98.06 206 PHE B CA 1
ATOM 3840 C C . PHE B 1 206 ? 25.062 0.226 13.852 1 98.06 206 PHE B C 1
ATOM 3842 O O . PHE B 1 206 ? 24.75 -0.067 15.008 1 98.06 206 PHE B O 1
ATOM 3849 N N . GLU B 1 207 ? 25.734 -0.546 13.062 1 97.88 207 GLU B N 1
ATOM 3850 C CA . GLU B 1 207 ? 26.156 -1.883 13.461 1 97.88 207 GLU B CA 1
ATOM 3851 C C . GLU B 1 207 ? 27.172 -1.821 14.602 1 97.88 207 GLU B C 1
ATOM 3853 O O . GLU B 1 207 ? 27.188 -2.686 15.477 1 97.88 207 GLU B O 1
ATOM 3858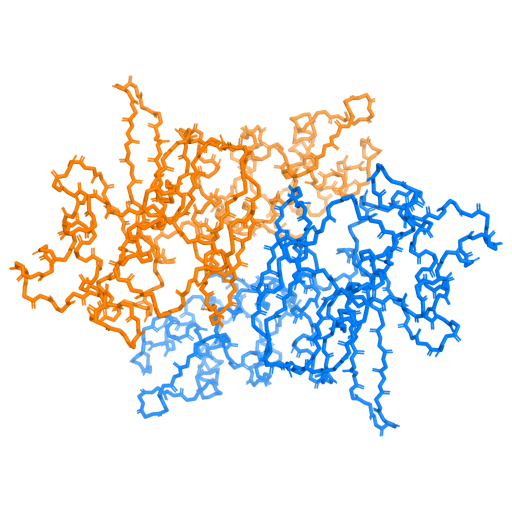 N N . GLU B 1 208 ? 27.984 -0.817 14.578 1 97.5 208 GLU B N 1
ATOM 3859 C CA . GLU B 1 208 ? 28.969 -0.631 15.641 1 97.5 208 GLU B CA 1
ATOM 3860 C C . GLU B 1 208 ? 28.297 -0.299 16.969 1 97.5 208 GLU B C 1
ATOM 3862 O O . GLU B 1 208 ? 28.797 -0.665 18.031 1 97.5 208 GLU B O 1
ATOM 3867 N N . ASN B 1 209 ? 27.25 0.332 16.891 1 97.38 209 ASN B N 1
ATOM 3868 C CA . ASN B 1 209 ? 26.516 0.758 18.078 1 97.38 209 ASN B CA 1
ATOM 3869 C C . ASN B 1 209 ? 25.547 -0.319 18.562 1 97.38 209 ASN B C 1
ATOM 3871 O O . ASN B 1 209 ? 24.906 -0.165 19.594 1 97.38 209 ASN B O 1
ATOM 3875 N N . HIS B 1 210 ? 25.422 -1.362 17.812 1 96.75 210 HIS B N 1
ATOM 3876 C CA . HIS B 1 210 ? 24.484 -2.438 18.141 1 96.75 210 HIS B CA 1
ATOM 3877 C C . HIS B 1 210 ? 24.906 -3.15 19.422 1 96.75 210 HIS B C 1
ATOM 3879 O O . HIS B 1 210 ? 26.078 -3.475 19.609 1 96.75 210 HIS B O 1
ATOM 3885 N N . ARG B 1 211 ? 23.922 -3.27 20.312 1 94.19 211 ARG B N 1
ATOM 3886 C CA . ARG B 1 211 ? 24.016 -4.102 21.5 1 94.19 211 ARG B CA 1
ATOM 3887 C C . ARG B 1 211 ? 22.766 -4.965 21.672 1 94.19 211 ARG B C 1
ATOM 3889 O O . ARG B 1 211 ? 21.656 -4.535 21.328 1 94.19 211 ARG B O 1
ATOM 3896 N N . PRO B 1 212 ? 22.906 -6.172 22.297 1 89.12 212 PRO B N 1
ATOM 3897 C CA . PRO B 1 212 ? 21.781 -7.098 22.391 1 89.12 212 PRO B CA 1
ATOM 3898 C C . PRO B 1 212 ? 20.609 -6.523 23.188 1 89.12 212 PRO B C 1
ATOM 3900 O O . PRO B 1 212 ? 19.453 -6.891 22.953 1 89.12 212 PRO B O 1
ATOM 3903 N N . ASN B 1 213 ? 20.906 -5.605 24 1 91.5 213 ASN B N 1
ATOM 3904 C CA . ASN B 1 213 ? 19.844 -5.109 24.875 1 91.5 213 ASN B CA 1
ATOM 3905 C C . ASN B 1 213 ? 19.234 -3.818 24.344 1 91.5 213 ASN B C 1
ATOM 3907 O O . ASN B 1 213 ? 18.281 -3.287 24.922 1 91.5 213 ASN B O 1
ATOM 3911 N N . LEU B 1 214 ? 19.734 -3.338 23.266 1 93.69 214 LEU B N 1
ATOM 3912 C CA . LEU B 1 214 ? 19.219 -2.098 22.688 1 93.69 214 LEU B CA 1
ATOM 3913 C C . LEU B 1 214 ? 18.172 -2.387 21.625 1 93.69 214 LEU B C 1
ATOM 3915 O O . LEU B 1 214 ? 18.281 -3.359 20.875 1 93.69 214 LEU B O 1
ATOM 3919 N N . THR B 1 215 ? 17.188 -1.527 21.609 1 92.81 215 THR B N 1
ATOM 3920 C CA . THR B 1 215 ? 16.172 -1.611 20.578 1 92.81 215 THR B CA 1
ATOM 3921 C C . THR B 1 215 ? 16.656 -0.958 19.281 1 92.81 215 THR B C 1
ATOM 3923 O O . THR B 1 215 ? 17.656 -0.252 19.281 1 92.81 215 THR B O 1
ATOM 3926 N N . PHE B 1 216 ? 15.93 -1.234 18.219 1 93.88 216 PHE B N 1
ATOM 3927 C CA . PHE B 1 216 ? 16.203 -0.593 16.938 1 93.88 216 PHE B CA 1
ATOM 3928 C C . PHE B 1 216 ? 16.281 0.92 17.094 1 93.88 216 PHE B C 1
ATOM 3930 O O . PHE B 1 216 ? 17.25 1.543 16.641 1 93.88 216 PHE B O 1
ATOM 3937 N N . ASN B 1 217 ? 15.305 1.474 17.766 1 91.75 217 ASN B N 1
ATOM 3938 C CA . ASN B 1 217 ? 15.234 2.922 17.938 1 91.75 217 ASN B CA 1
ATOM 3939 C C . ASN B 1 217 ? 16.406 3.445 18.766 1 91.75 217 ASN B C 1
ATOM 3941 O O . ASN B 1 217 ? 16.922 4.531 18.484 1 91.75 217 ASN B O 1
ATOM 3945 N N . ASP B 1 218 ? 16.734 2.725 19.766 1 95 218 ASP B N 1
ATOM 3946 C CA . ASP B 1 218 ? 17.875 3.131 20.578 1 95 218 ASP B CA 1
ATOM 3947 C C . ASP B 1 218 ? 19.141 3.227 19.734 1 95 218 ASP B C 1
ATOM 3949 O O . ASP B 1 218 ? 19.875 4.211 19.828 1 95 218 ASP B O 1
ATOM 3953 N N . ILE B 1 219 ? 19.344 2.232 18.953 1 97.19 219 ILE B N 1
ATOM 3954 C CA . ILE B 1 219 ? 20.547 2.176 18.141 1 97.19 219 ILE B CA 1
ATOM 3955 C C . ILE B 1 219 ? 20.5 3.281 17.078 1 97.19 219 ILE B C 1
ATOM 3957 O O . ILE B 1 219 ? 21.5 3.979 16.859 1 97.19 219 ILE B O 1
ATOM 3961 N N . LEU B 1 220 ? 19.375 3.385 16.516 1 95.75 220 LEU B N 1
ATOM 3962 C CA . LEU B 1 220 ? 19.203 4.391 15.469 1 95.75 220 LEU B CA 1
ATOM 3963 C C . LEU B 1 220 ? 19.453 5.793 16.016 1 95.75 220 LEU B C 1
ATOM 3965 O O . LEU B 1 220 ? 20.156 6.594 15.391 1 95.75 220 LEU B O 1
ATOM 3969 N N . LYS B 1 221 ? 18.891 6.109 17.141 1 94.38 221 LYS B N 1
ATOM 3970 C CA . LYS B 1 221 ? 19.016 7.43 17.75 1 94.38 221 LYS B CA 1
ATOM 3971 C C . LYS B 1 221 ? 20.469 7.719 18.125 1 94.38 221 LYS B C 1
ATOM 3973 O O . LYS B 1 221 ? 20.953 8.836 17.922 1 94.38 221 LYS B O 1
ATOM 3978 N N . THR B 1 222 ? 21.078 6.789 18.734 1 96.81 222 THR B N 1
ATOM 3979 C CA . THR B 1 222 ? 22.469 6.938 19.109 1 96.81 222 THR B CA 1
ATOM 3980 C C . THR B 1 222 ? 23.328 7.219 17.875 1 96.81 222 THR B C 1
ATOM 3982 O O . THR B 1 222 ? 24.141 8.148 17.875 1 96.81 222 THR B O 1
ATOM 3985 N N . THR B 1 223 ? 23.141 6.418 16.844 1 97.56 223 THR B N 1
ATOM 3986 C CA . THR B 1 223 ? 23.906 6.57 15.625 1 97.56 223 THR B CA 1
ATOM 3987 C C . THR B 1 223 ? 23.641 7.922 14.969 1 97.56 223 THR B C 1
ATOM 3989 O O . THR B 1 223 ? 24.562 8.602 14.523 1 97.56 223 THR B O 1
ATOM 3992 N N . ALA B 1 224 ? 22.391 8.258 14.93 1 95.69 224 ALA B N 1
ATOM 3993 C CA . ALA B 1 224 ? 21.984 9.539 14.359 1 95.69 224 ALA B CA 1
ATOM 3994 C C . ALA B 1 224 ? 22.641 10.703 15.094 1 95.69 224 ALA B C 1
ATOM 3996 O O . ALA B 1 224 ? 23.125 11.648 14.469 1 95.69 224 ALA B O 1
ATOM 3997 N N . SER B 1 225 ? 22.625 10.664 16.375 1 96.5 225 SER B N 1
ATOM 3998 C CA . SER B 1 225 ? 23.219 11.703 17.219 1 96.5 225 SER B CA 1
ATOM 3999 C C . SER B 1 225 ? 24.719 11.828 16.953 1 96.5 225 SER B C 1
ATOM 4001 O O . SER B 1 225 ? 25.234 12.938 16.812 1 96.5 225 SER B O 1
ATOM 4003 N N . GLU B 1 226 ? 25.359 10.789 16.875 1 96.81 226 GLU B N 1
ATOM 4004 C CA . GLU B 1 226 ? 26.797 10.773 16.641 1 96.81 226 GLU B CA 1
ATOM 4005 C C . GLU B 1 226 ? 27.141 11.398 15.297 1 96.81 226 GLU B C 1
ATOM 4007 O O . GLU B 1 226 ? 28.188 12.055 15.156 1 96.81 226 GLU B O 1
ATOM 4012 N N . LEU B 1 227 ? 26.312 11.156 14.375 1 95.56 227 LEU B N 1
ATOM 4013 C CA . LEU B 1 227 ? 26.594 11.641 13.023 1 95.56 227 LEU B CA 1
ATOM 4014 C C . LEU B 1 227 ? 25.875 12.953 12.758 1 95.56 227 LEU B C 1
ATOM 4016 O O . LEU B 1 227 ? 25.906 13.469 11.641 1 95.56 227 LEU B O 1
ATOM 4020 N N . LYS B 1 228 ? 25.172 13.461 13.719 1 93.62 228 LYS B N 1
ATOM 4021 C CA . LYS B 1 228 ? 24.5 14.758 13.688 1 93.62 228 LYS B CA 1
ATOM 4022 C C . LYS B 1 228 ? 23.453 14.812 12.578 1 93.62 228 LYS B C 1
ATOM 4024 O O . LYS B 1 228 ? 23.438 15.758 11.781 1 93.62 228 LYS B O 1
ATOM 4029 N N . ILE B 1 229 ? 22.734 13.781 12.5 1 91.94 229 ILE B N 1
ATOM 4030 C CA . ILE B 1 229 ? 21.641 13.75 11.555 1 91.94 229 ILE B CA 1
ATOM 4031 C C . ILE B 1 229 ? 20.328 13.445 12.289 1 91.94 229 ILE B C 1
ATOM 4033 O O . ILE B 1 229 ? 20.344 12.898 13.398 1 91.94 229 ILE B O 1
ATOM 4037 N N . ASP B 1 230 ? 19.234 13.867 11.719 1 87.19 230 ASP B N 1
ATOM 4038 C CA . ASP B 1 230 ? 17.938 13.625 12.375 1 87.19 230 ASP B CA 1
ATOM 4039 C C . ASP B 1 230 ? 17.5 12.172 12.195 1 87.19 230 ASP B C 1
ATOM 4041 O O . ASP B 1 230 ? 18 11.469 11.312 1 87.19 230 ASP B O 1
ATOM 4045 N N . SER B 1 231 ? 16.547 11.734 12.961 1 86.44 231 SER B N 1
ATOM 4046 C CA . SER B 1 231 ? 16.125 10.344 13.047 1 86.44 231 SER B CA 1
ATOM 4047 C C . SER B 1 231 ? 15.531 9.867 11.727 1 86.44 231 SER B C 1
ATOM 4049 O O . SER B 1 231 ? 15.727 8.711 11.336 1 86.44 231 SER B O 1
ATOM 4051 N N . SER B 1 232 ? 14.805 10.719 11.086 1 84 232 SER B N 1
ATOM 4052 C CA . SER B 1 232 ? 14.18 10.336 9.828 1 84 232 SER B CA 1
ATOM 4053 C C . SER B 1 232 ? 15.219 10.062 8.75 1 84 232 SER B C 1
ATOM 4055 O O . SER B 1 232 ? 15.117 9.086 8.008 1 84 232 SER B O 1
ATOM 4057 N N . THR B 1 233 ? 16.094 10.977 8.664 1 88.12 233 THR B N 1
ATOM 4058 C CA . THR B 1 233 ? 17.203 10.797 7.723 1 88.12 233 THR B CA 1
ATOM 4059 C C . THR B 1 233 ? 17.984 9.531 8.055 1 88.12 233 THR B C 1
ATOM 4061 O O . THR B 1 233 ? 18.375 8.781 7.156 1 88.12 233 THR B O 1
ATOM 4064 N N . ALA B 1 234 ? 18.203 9.359 9.328 1 92.94 234 ALA B N 1
ATOM 4065 C CA . ALA B 1 234 ? 18.922 8.172 9.789 1 92.94 234 ALA B CA 1
ATOM 4066 C C . ALA B 1 234 ? 18.219 6.898 9.336 1 92.94 234 ALA B C 1
ATOM 4068 O O . ALA B 1 234 ? 18.844 5.984 8.82 1 92.94 234 ALA B O 1
ATOM 4069 N N . HIS B 1 235 ? 16.969 6.852 9.531 1 91.44 235 HIS B N 1
ATOM 4070 C CA . HIS B 1 235 ? 16.156 5.703 9.125 1 91.44 235 HIS B CA 1
ATOM 4071 C C . HIS B 1 235 ? 16.266 5.461 7.625 1 91.44 235 HIS B C 1
ATOM 4073 O O . HIS B 1 235 ? 16.406 4.32 7.184 1 91.44 235 HIS B O 1
ATOM 4079 N N . SER B 1 236 ? 16.188 6.488 6.871 1 90.88 236 SER B N 1
ATOM 4080 C CA . SER B 1 236 ? 16.234 6.398 5.418 1 90.88 236 SER B CA 1
ATOM 4081 C C . SER B 1 236 ? 17.609 5.918 4.941 1 90.88 236 SER B C 1
ATOM 4083 O O . SER B 1 236 ? 17.703 5.129 4 1 90.88 236 SER B O 1
ATOM 4085 N N . LEU B 1 237 ? 18.609 6.449 5.543 1 94.31 237 LEU B N 1
ATOM 4086 C CA . LEU B 1 237 ? 19.953 6.016 5.184 1 94.31 237 LEU B CA 1
ATOM 4087 C C . LEU B 1 237 ? 20.141 4.531 5.477 1 94.31 237 LEU B C 1
ATOM 4089 O O . LEU B 1 237 ? 20.703 3.799 4.656 1 94.31 237 LEU B O 1
ATOM 4093 N N . LEU B 1 238 ? 19.703 4.148 6.598 1 95.88 238 LEU B N 1
ATOM 4094 C CA . LEU B 1 238 ? 19.797 2.734 6.949 1 95.88 238 LEU B CA 1
ATOM 4095 C C . LEU B 1 238 ? 19 1.879 5.965 1 95.88 238 LEU B C 1
ATOM 4097 O O . LEU B 1 238 ? 19.469 0.83 5.523 1 95.88 238 LEU B O 1
ATOM 4101 N N . GLY B 1 239 ? 17.797 2.301 5.73 1 95.31 239 GLY B N 1
ATOM 4102 C CA . GLY B 1 239 ? 16.984 1.599 4.762 1 95.31 239 GLY B CA 1
ATOM 4103 C C . GLY B 1 239 ? 17.641 1.448 3.404 1 95.31 239 GLY B C 1
ATOM 4104 O O . GLY B 1 239 ? 17.578 0.381 2.791 1 95.31 239 GLY B O 1
ATOM 4105 N N . LYS B 1 240 ? 18.219 2.488 2.934 1 94.38 240 LYS B N 1
ATOM 4106 C CA . LYS B 1 240 ? 18.953 2.428 1.669 1 94.38 240 LYS B CA 1
ATOM 4107 C C . LYS B 1 240 ? 20.062 1.39 1.727 1 94.38 240 LYS B C 1
ATOM 4109 O O . LYS B 1 240 ? 20.297 0.657 0.761 1 94.38 240 LYS B O 1
ATOM 4114 N N . ALA B 1 241 ? 20.797 1.396 2.82 1 96.56 241 ALA B N 1
ATOM 4115 C CA . ALA B 1 241 ? 21.859 0.403 2.986 1 96.56 241 ALA B CA 1
ATOM 4116 C C . ALA B 1 241 ? 21.297 -1.015 2.922 1 96.56 241 ALA B C 1
ATOM 4118 O O . ALA B 1 241 ? 21.906 -1.905 2.332 1 96.56 241 ALA B O 1
ATOM 4119 N N . ILE B 1 242 ? 20.188 -1.202 3.533 1 96.38 242 ILE B N 1
ATOM 4120 C CA . ILE B 1 242 ? 19.531 -2.504 3.541 1 96.38 242 ILE B CA 1
ATOM 4121 C C . ILE B 1 242 ? 19.156 -2.896 2.115 1 96.38 242 ILE B C 1
ATOM 4123 O O . ILE B 1 242 ? 19.5 -3.988 1.652 1 96.38 242 ILE B O 1
ATOM 4127 N N . TRP B 1 243 ? 18.5 -2.049 1.425 1 94.44 243 TRP B N 1
ATOM 4128 C CA . TRP B 1 243 ? 18.016 -2.326 0.077 1 94.44 243 TRP B CA 1
ATOM 4129 C C . TRP B 1 243 ? 19.188 -2.516 -0.892 1 94.44 243 TRP B C 1
ATOM 4131 O O . TRP B 1 243 ? 19.078 -3.281 -1.854 1 94.44 243 TRP B O 1
ATOM 4141 N N . ASN B 1 244 ? 20.281 -1.9 -0.566 1 93.44 244 ASN B N 1
ATOM 4142 C CA . ASN B 1 244 ? 21.469 -2.035 -1.4 1 93.44 244 ASN B CA 1
ATOM 4143 C C . ASN B 1 244 ? 22.266 -3.287 -1.043 1 93.44 244 ASN B C 1
ATOM 4145 O O . ASN B 1 244 ? 23.25 -3.619 -1.716 1 93.44 244 ASN B O 1
ATOM 4149 N N . GLY B 1 245 ? 21.953 -3.918 -0.016 1 93.69 245 GLY B N 1
ATOM 4150 C CA . GLY B 1 245 ? 22.641 -5.133 0.389 1 93.69 245 GLY B CA 1
ATOM 4151 C C . GLY B 1 245 ? 23.906 -4.867 1.179 1 93.69 245 GLY B C 1
ATOM 4152 O O . GLY B 1 245 ? 24.75 -5.75 1.32 1 93.69 245 GLY B O 1
ATOM 4153 N N . SER B 1 246 ? 24.047 -3.66 1.72 1 94.81 246 SER B N 1
ATOM 4154 C CA . SER B 1 246 ? 25.281 -3.299 2.406 1 94.81 246 SER B CA 1
ATOM 4155 C C . SER B 1 246 ? 25.094 -3.297 3.918 1 94.81 246 SER B C 1
ATOM 4157 O O . SER B 1 246 ? 25.984 -2.879 4.66 1 94.81 246 SER B O 1
ATOM 4159 N N . SER B 1 247 ? 23.953 -3.66 4.383 1 97.06 247 SER B N 1
ATOM 4160 C CA . SER B 1 247 ? 23.688 -3.738 5.812 1 97.06 247 SER B CA 1
ATOM 4161 C C . SER B 1 247 ? 23.766 -5.176 6.312 1 97.06 247 SER B C 1
ATOM 4163 O O . SER B 1 247 ? 23.344 -6.105 5.613 1 97.06 247 SER B O 1
ATOM 4165 N N . ARG B 1 248 ? 24.203 -5.352 7.52 1 96.5 248 ARG B N 1
ATOM 4166 C CA . ARG B 1 248 ? 24.297 -6.68 8.109 1 96.5 248 ARG B CA 1
ATOM 4167 C C . ARG B 1 248 ? 23.031 -7.023 8.898 1 96.5 248 ARG B C 1
ATOM 4169 O O . ARG B 1 248 ? 22.953 -8.078 9.531 1 96.5 248 ARG B O 1
ATOM 4176 N N . ILE B 1 249 ? 22.078 -6.145 8.852 1 96.12 249 ILE B N 1
ATOM 4177 C CA . ILE B 1 249 ? 20.828 -6.422 9.555 1 96.12 249 ILE B CA 1
ATOM 4178 C C . ILE B 1 249 ? 20.172 -7.672 8.961 1 96.12 249 ILE B C 1
ATOM 4180 O O . ILE B 1 249 ? 20.047 -7.793 7.742 1 96.12 249 ILE B O 1
ATOM 4184 N N . ASP B 1 250 ? 19.844 -8.602 9.812 1 95.94 250 ASP B N 1
ATOM 4185 C CA . ASP B 1 250 ? 19.172 -9.82 9.383 1 95.94 250 ASP B CA 1
ATOM 4186 C C . ASP B 1 250 ? 17.688 -9.594 9.195 1 95.94 250 ASP B C 1
ATOM 4188 O O . ASP B 1 250 ? 16.922 -9.562 10.172 1 95.94 250 ASP B O 1
ATOM 4192 N N . LEU B 1 251 ? 17.25 -9.602 8.031 1 95.12 251 LEU B N 1
ATOM 4193 C CA . LEU B 1 251 ? 15.859 -9.289 7.711 1 95.12 251 LEU B CA 1
ATOM 4194 C C . LEU B 1 251 ? 14.953 -10.492 7.965 1 95.12 251 LEU B C 1
ATOM 4196 O O . LEU B 1 251 ? 13.727 -10.359 7.969 1 95.12 251 LEU B O 1
ATOM 4200 N N . ASP B 1 252 ? 15.562 -11.656 8.266 1 93.25 252 ASP B N 1
ATOM 4201 C CA . ASP B 1 252 ? 14.789 -12.883 8.414 1 93.25 252 ASP B CA 1
ATOM 4202 C C . ASP B 1 252 ? 14.594 -13.234 9.883 1 93.25 252 ASP B C 1
ATOM 4204 O O . ASP B 1 252 ? 13.789 -14.109 10.219 1 93.25 252 ASP B O 1
ATOM 4208 N N . ALA B 1 253 ? 15.281 -12.57 10.758 1 89 253 ALA B N 1
ATOM 4209 C CA . ALA B 1 253 ? 15.32 -12.953 12.164 1 89 253 ALA B CA 1
ATOM 4210 C C . ALA B 1 253 ? 14 -12.641 12.859 1 89 253 ALA B C 1
ATOM 4212 O O . ALA B 1 253 ? 13.617 -13.312 13.82 1 89 253 ALA B O 1
ATOM 4213 N N . GLY B 1 254 ? 13.359 -11.703 12.461 1 86.44 254 GLY B N 1
ATOM 4214 C CA . GLY B 1 254 ? 12.102 -11.219 13.016 1 86.44 254 GLY B CA 1
ATOM 4215 C C . GLY B 1 254 ? 11.641 -9.914 12.398 1 86.44 254 GLY B C 1
ATOM 4216 O O . GLY B 1 254 ? 12.383 -9.289 11.633 1 86.44 254 GLY B O 1
ATOM 4217 N N . VAL B 1 255 ? 10.469 -9.562 12.711 1 85.5 255 VAL B N 1
ATOM 4218 C CA . VAL B 1 255 ? 9.93 -8.312 12.188 1 85.5 255 VAL B CA 1
ATOM 4219 C C . VAL B 1 255 ? 10.508 -7.133 12.969 1 85.5 255 VAL B C 1
ATOM 4221 O O . VAL B 1 255 ? 10.469 -7.117 14.203 1 85.5 255 VAL B O 1
ATOM 4224 N N . ILE B 1 256 ? 11.031 -6.254 12.227 1 86.94 256 ILE B N 1
ATOM 4225 C CA . ILE B 1 256 ? 11.688 -5.086 12.805 1 86.94 256 ILE B CA 1
ATOM 4226 C C . ILE B 1 256 ? 10.664 -3.961 12.984 1 86.94 256 ILE B C 1
ATOM 4228 O O . ILE B 1 256 ? 9.859 -3.699 12.094 1 86.94 256 ILE B O 1
ATOM 4232 N N . ASN B 1 257 ? 10.625 -3.404 14.164 1 82.75 257 ASN B N 1
ATOM 4233 C CA . ASN B 1 257 ? 9.914 -2.168 14.461 1 82.75 257 ASN B CA 1
ATOM 4234 C C . ASN B 1 257 ? 10.711 -1.271 15.398 1 82.75 257 ASN B C 1
ATOM 4236 O O . ASN B 1 257 ? 11.844 -1.604 15.773 1 82.75 257 ASN B O 1
ATOM 4240 N N . HIS B 1 258 ? 10.188 -0.133 15.688 1 78.94 258 HIS B N 1
ATOM 4241 C CA . HIS B 1 258 ? 10.93 0.869 16.438 1 78.94 258 HIS B CA 1
ATOM 4242 C C . HIS B 1 258 ? 11.336 0.337 17.812 1 78.94 258 HIS B C 1
ATOM 4244 O O . HIS B 1 258 ? 12.359 0.749 18.359 1 78.94 258 HIS B O 1
ATOM 4250 N N . ARG B 1 259 ? 10.602 -0.643 18.359 1 80.62 259 ARG B N 1
ATOM 4251 C CA . ARG B 1 259 ? 10.836 -1.092 19.734 1 80.62 259 ARG B CA 1
ATOM 4252 C C . ARG B 1 259 ? 11.438 -2.492 19.75 1 80.62 259 ARG B C 1
ATOM 4254 O O . ARG B 1 259 ? 11.734 -3.033 20.828 1 80.62 259 ARG B O 1
ATOM 4261 N N . SER B 1 260 ? 11.688 -3.016 18.641 1 84.38 260 SER B N 1
ATOM 4262 C CA . SER B 1 260 ? 12.195 -4.383 18.562 1 84.38 260 SER B CA 1
ATOM 4263 C C . SER B 1 260 ? 13.711 -4.414 18.688 1 84.38 260 SER B C 1
ATOM 4265 O O . SER B 1 260 ? 14.383 -3.402 18.469 1 84.38 260 SER B O 1
ATOM 4267 N N . LYS B 1 261 ? 14.117 -5.598 19.047 1 88.88 261 LYS B N 1
ATOM 4268 C CA . LYS B 1 261 ? 15.547 -5.844 18.953 1 88.88 261 LYS B CA 1
ATOM 4269 C C . LYS B 1 261 ? 15.969 -6.121 17.516 1 88.88 261 LYS B C 1
ATOM 4271 O O . LYS B 1 261 ? 15.133 -6.449 16.672 1 88.88 261 LYS B O 1
ATOM 4276 N N . VAL B 1 262 ? 17.25 -5.82 17.297 1 92.44 262 VAL B N 1
ATOM 4277 C CA . VAL B 1 262 ? 17.797 -6.004 15.961 1 92.44 262 VAL B CA 1
ATOM 4278 C C . VAL B 1 262 ? 18.844 -7.117 15.977 1 92.44 262 VAL B C 1
ATOM 4280 O O . VAL B 1 262 ? 19.625 -7.219 16.922 1 92.44 262 VAL B O 1
ATOM 4283 N N . ARG B 1 263 ? 18.766 -7.957 15.023 1 93.94 263 ARG B N 1
ATOM 4284 C CA . ARG B 1 263 ? 19.766 -9.008 14.859 1 93.94 263 ARG B CA 1
ATOM 4285 C C . ARG B 1 263 ? 20.641 -8.75 13.633 1 93.94 263 ARG B C 1
ATOM 4287 O O . ARG B 1 263 ? 20.141 -8.344 12.586 1 93.94 263 ARG B O 1
ATOM 4294 N N . LEU B 1 264 ? 21.891 -8.914 13.82 1 94.44 264 LEU B N 1
ATOM 4295 C CA . LEU B 1 264 ? 22.828 -8.773 12.711 1 94.44 264 LEU B CA 1
ATOM 4296 C C . LEU B 1 264 ? 23.234 -10.141 12.172 1 94.44 264 LEU B C 1
ATOM 4298 O O . LEU B 1 264 ? 23.25 -11.125 12.914 1 94.44 264 LEU B O 1
ATOM 4302 N N . LYS B 1 265 ? 23.469 -10.18 10.875 1 89.31 265 LYS B N 1
ATOM 4303 C CA . LYS B 1 265 ? 23.953 -11.398 10.234 1 89.31 265 LYS B CA 1
ATOM 4304 C C . LYS B 1 265 ? 25.359 -11.75 10.711 1 89.31 265 LYS B C 1
ATOM 4306 O O . LYS B 1 265 ? 26.141 -10.867 11.062 1 89.31 265 LYS B O 1
#

Organism: Aquipseudomonas alcaligenes (strain ATCC 14909 / DSM 50342 / CCUG 1425 / JCM 20561 / NBRC 14159 / NCIMB 9945 / NCTC 10367 / 1577) (NCBI:txid1215092)

Secondary structure (DSSP, 8-state):
---PPPSS--HHHHHHHHHTTTTB--GGG-B-S--GGGS--SSEEEEEE-TTTSSEEEESSHHHHHHHHHHHH-TTEEEEEEEEE-SSHHHHHHHHHHHTPPPPB-TTSSSBP--EEEEEEEEEETTEEEEEEEEE--GGG--HHHHHHHHHHHHHHHTTT-EEEEE-TTTS-HHHHHHHHHTGGGGG----TTTS--HHHHHHHHHHT--TT-BHHHHHHHHHHHTT--HHHHHHHHHHHHHTT---B-TTSS---TTSB--B-/---PPPSS--HHHHHHHHHTTTTB--GGG-B-S--GGGS--SSEEEEEE-TTTSSEEEESSHHHHHHHHHHHH-TTEEEEEEEEE-SSHHHHHHHHHHHTPPPPB-TTSSSBP--EEEEEEEEEETTEEEEEEEEE--GGG--HHHHHHHHHHHHHHHTTT-EEEEE-TTTS-HHHHHHHHHTGGGGG----TTTS--HHHHHHHHHHT--TT-BHHHHHHHHHHHTT--HHHHHHHHHHHHHTT---B-TTSS---TTSB--B-

Radius of gyration: 24.18 Å; Cα contacts (8 Å, |Δi|>4): 935; chains: 2; bounding box: 53×68×58 Å

pLDDT: mean 92.75, std 7.66, range [37.88, 98.94]

InterPro domains:
  IPR011335 Restriction endonuclease type II-like [SSF52980] (12-170)
  IPR011856 tRNA endonuclease-like domain superfamily [G3DSA:3.40.1350.10] (10-171)
  IPR014833 TnsA endonuclease, N-terminal [PF08722] (74-169)

Solvent-accessible surface area (backbone atoms only — not comparable to full-atom values): 28647 Å² total; per-residue (Å²): 128,83,73,71,58,67,74,69,50,51,64,64,54,51,52,49,44,50,71,72,35,42,23,34,75,51,55,62,69,40,32,49,53,51,51,52,81,50,47,90,55,71,39,40,27,36,37,34,51,37,85,69,34,70,38,76,43,47,21,69,30,63,67,46,44,48,53,46,53,50,49,68,56,37,83,44,43,62,29,73,40,39,27,29,45,52,73,62,62,62,53,56,48,50,48,18,55,74,71,72,41,86,56,63,48,34,66,96,46,89,27,72,44,75,49,57,37,50,32,39,33,35,28,61,47,97,93,43,77,44,58,39,39,35,38,67,46,52,72,72,58,62,41,73,69,49,45,53,54,49,50,42,54,43,52,60,34,49,76,69,72,33,51,65,46,81,44,34,72,86,76,46,64,58,30,34,45,50,32,51,57,70,32,46,72,20,72,55,59,81,76,58,73,89,80,39,77,52,29,48,58,47,28,50,49,34,59,68,57,57,49,90,88,38,28,38,42,55,28,46,46,54,39,14,57,76,68,72,43,55,63,54,53,41,52,29,32,37,22,37,9,47,69,69,66,58,38,53,64,36,45,70,80,45,65,64,48,65,78,26,64,70,50,68,104,127,84,72,70,60,68,76,70,50,50,64,65,55,50,51,50,44,50,72,72,34,42,24,35,77,53,55,64,68,41,32,49,52,54,49,52,80,48,46,91,56,71,39,40,25,36,37,34,51,35,85,70,36,70,37,77,42,46,20,70,30,63,66,48,46,48,51,45,53,51,49,69,57,39,85,44,42,64,27,73,38,39,27,28,44,52,72,62,61,64,52,55,47,50,50,18,54,75,70,71,40,86,57,63,48,35,67,97,46,88,26,72,44,76,50,59,38,50,32,39,33,34,28,62,45,97,94,41,78,43,57,39,38,34,38,68,44,52,72,73,60,64,40,73,68,50,46,52,53,48,48,42,53,44,51,58,33,49,76,70,72,34,49,64,46,80,46,33,74,86,79,45,65,58,30,35,45,50,33,50,58,72,32,46,72,20,70,53,59,80,75,58,73,89,80,38,79,54,29,48,58,48,28,50,48,34,59,68,58,57,50,90,87,38,27,38,41,55,29,47,48,53,40,13,57,76,68,71,45,55,62,55,53,41,51,28,33,37,23,38,9,48,67,69,65,58,38,53,65,36,46,70,79,45,64,64,46,65,79,26,62,69,53,68,104

Sequence (530 aa):
MAGVKARRPTPENVARWIKAGYGQGEGARYKPFLYVRDVPSRGTSTMVNSRVTGRTHHYLSRQEYREHLLAEYDKSTIDIREQYALLPWEETYQTAQRLGIKPPLYPGTRTPQVMTTDLLLSKHRPDGIELVAVSVKLESDLTPRNLEKLLIEKIYWNDRGIHWRLATEKHRPEARVSNLDFFSLSLSQTFDSETFPSPEKFSRHFEENHRPNLTFNDILKTTASELKIDSSTAHSLLGKAIWNGSSRIDLDAGVINHRSKVRLKMAGVKARRPTPENVARWIKAGYGQGEGARYKPFLYVRDVPSRGTSTMVNSRVTGRTHHYLSRQEYREHLLAEYDKSTIDIREQYALLPWEETYQTAQRLGIKPPLYPGTRTPQVMTTDLLLSKHRPDGIELVAVSVKLESDLTPRNLEKLLIEKIYWNDRGIHWRLATEKHRPEARVSNLDFFSLSLSQTFDSETFPSPEKFSRHFEENHRPNLTFNDILKTTASELKIDSSTAHSLLGKAIWNGSSRIDLDAGVINHRSKVRLK

Foldseek 3Di:
DDDAQDLADDLVSVVVLVVVQALHDWAQPHHHNDALRNDDAPDDKDWDQAPLRRGIDIANDPQLVLVVLVLSLDPQWNTKHAFHWLPPQCQLVVLCVVVVHDADDRPPYPHGDGHGFGIWTWGDDPVGTAIETEHEDEPVPCDVNVVSSVVSVCVSQVVVVHHYDYDYPVPDLVLLSLQLVVQVVLVPDDDDVVLAPALLVLLVQLVVQADQVDAPQRSLVVSCVVRVHDSVVSSSSPSVCVSVVNHQWDSRPGHHDNGHHTDGD/DDDAQDLADDLVSVVVLVVVQALHDWAQPHHHNDALRNDDAPDDKDWDQAPLRRGIDIANDPQLVLVVLVLRLDPQWNTKHAFHWLPPQCQLVVLCVVVVHDADDRPPYPHGDGHGFGIWTWGDDPVGTAIETEHEDEPVPPDPNVVSSVVSVCVSQVVVVHHYDYDYPVPDLVLLSLQSVVQVVLVPDDDDVVLAPALLVLLVQLVVQADQVDAPQRSLVVSCVVRVHDSVVSSSSPSVCVSVVNHQWDSRPGHHDNGHHTDGD

Nearest PDB structures (foldseek):
  1t0f-assembly1_A  TM=7.013E-01  e=3.165E-19  Escherichia coli
  8hd4-assembly1_A  TM=5.145E-01  e=2.688E+00  Mycobacterium tuberculosis H37Rv
  3byr-assembly1_A-2  TM=3.857E-01  e=1.778E+00  Thermus thermophilus
  6i4g-assembly2_G  TM=4.933E-01  e=2.252E+00  Mus musculus
  8viz-assembly1_G  TM=4.915E-01  e=2.688E+00  Homo sapiens